Protein AF-A0A8H8SSV2-F1 (afdb_monomer)

Foldseek 3Di:
DVQCVLLLQQADPVLQVVLCPDDQPDLSHQQQLLVLLVLLVVLLLCCVVPVVSVVCNVVSLVSNVVQLVVQVVVVVVVDLACCCRNHLNSLSSSLQSCQLQQVLVVSLVSLLVNLVVLLQQQLLAQQDQDQQRHGQVDPDGHSHHGQPFLLSSLSSLSSNLSSVLSQLVSCLQVVDDGSQDPLPDPPPPPSRHRNRFQHDRSVCRVPVVSVVVLPGGHTPVVLQPPDPPPPDPPPPDNLDHLSRLLSSLSVLLSLLLCLLVPVPPPCPVCLVSSVVSLVVSVVRPDDQQDDPDPPPDPAGDLSVLNSLLSSLLSNLSSLCSNPPPCLLPHPSVPSNVVSLLVLLVSLLRDPDLSSHHVSSLLSLLQSLLSLVSSVDDPVSVVSNVSSVVSSVNNCVSGVSSVDNCSSNVRHD

Radius of gyration: 21.38 Å; Cα contacts (8 Å, |Δi|>4): 562; chains: 1; bounding box: 56×61×58 Å

pLDDT: mean 83.87, std 13.62, range [32.66, 98.19]

Structure (mmCIF, N/CA/C/O backbone):
data_AF-A0A8H8SSV2-F1
#
_entry.id   AF-A0A8H8SSV2-F1
#
loop_
_atom_site.group_PDB
_atom_site.id
_atom_site.type_symbol
_atom_site.label_atom_id
_atom_site.label_alt_id
_atom_site.label_comp_id
_atom_site.label_asym_id
_atom_site.label_entity_id
_atom_site.label_seq_id
_atom_site.pdbx_PDB_ins_code
_atom_site.Cartn_x
_atom_site.Cartn_y
_atom_site.Cartn_z
_atom_site.occupancy
_atom_site.B_iso_or_equiv
_atom_site.auth_seq_id
_atom_site.auth_comp_id
_atom_site.auth_asym_id
_atom_site.auth_atom_id
_atom_site.pdbx_PDB_model_num
ATOM 1 N N . MET A 1 1 ? -4.268 -7.170 -15.558 1.00 57.75 1 MET A N 1
ATOM 2 C CA . MET A 1 1 ? -4.185 -5.701 -15.400 1.00 57.75 1 MET A CA 1
ATOM 3 C C . MET A 1 1 ? -5.266 -5.098 -14.509 1.00 57.75 1 MET A C 1
ATOM 5 O O . MET A 1 1 ? -4.932 -4.189 -13.761 1.00 57.75 1 MET A O 1
ATOM 9 N N . ALA A 1 2 ? -6.504 -5.615 -14.498 1.00 57.31 2 ALA A N 1
ATOM 10 C CA . ALA A 1 2 ? -7.595 -5.094 -13.654 1.00 57.31 2 ALA A CA 1
ATOM 11 C C . ALA A 1 2 ? -7.243 -4.956 -12.154 1.00 57.31 2 ALA A C 1
ATOM 13 O O . ALA A 1 2 ? -7.637 -3.991 -11.512 1.00 57.31 2 ALA A O 1
ATOM 14 N N . ARG A 1 3 ? -6.427 -5.878 -11.623 1.00 68.94 3 ARG A N 1
ATOM 15 C CA . ARG A 1 3 ? -6.018 -5.935 -10.209 1.00 68.94 3 ARG A CA 1
ATOM 16 C C . ARG A 1 3 ? -4.690 -5.217 -9.898 1.00 68.94 3 ARG A C 1
ATOM 18 O O . ARG A 1 3 ? -4.138 -5.386 -8.822 1.00 68.94 3 ARG A O 1
ATOM 25 N N . ARG A 1 4 ? -4.120 -4.428 -10.825 1.00 68.56 4 ARG A N 1
ATOM 26 C CA . ARG A 1 4 ? -2.760 -3.855 -10.656 1.00 68.56 4 ARG A CA 1
ATOM 27 C C . ARG A 1 4 ? -2.627 -2.920 -9.445 1.00 68.56 4 ARG A C 1
ATOM 29 O O . ARG A 1 4 ? -1.630 -2.983 -8.730 1.00 68.56 4 ARG A O 1
ATOM 36 N N . ARG A 1 5 ? -3.661 -2.108 -9.182 1.00 65.44 5 ARG A N 1
ATOM 37 C CA . ARG A 1 5 ? -3.692 -1.151 -8.060 1.00 65.44 5 ARG A CA 1
ATOM 38 C C . ARG A 1 5 ? -3.660 -1.873 -6.711 1.00 65.44 5 ARG A C 1
ATOM 40 O O . ARG A 1 5 ? -2.996 -1.417 -5.789 1.00 65.44 5 ARG A O 1
ATOM 47 N N . GLU A 1 6 ? -4.272 -3.052 -6.646 1.00 68.12 6 GLU A N 1
ATOM 48 C CA . GLU A 1 6 ? -4.268 -3.936 -5.474 1.00 68.12 6 GLU A CA 1
ATOM 49 C C . GLU A 1 6 ? -2.888 -4.486 -5.137 1.00 68.12 6 GLU A C 1
ATOM 51 O O . GLU A 1 6 ? -2.697 -5.038 -4.059 1.00 68.12 6 GLU A O 1
ATOM 56 N N . TYR A 1 7 ? -1.951 -4.403 -6.081 1.00 75.81 7 TYR A N 1
ATOM 57 C CA . TYR A 1 7 ? -0.586 -4.865 -5.909 1.00 75.81 7 TYR A CA 1
ATOM 58 C C . TYR A 1 7 ? 0.424 -3.724 -5.757 1.00 75.81 7 TYR A C 1
ATOM 60 O O . TYR A 1 7 ? 1.625 -3.973 -5.706 1.00 75.81 7 TYR A O 1
ATOM 68 N N . GLY A 1 8 ? -0.051 -2.475 -5.674 1.00 72.50 8 GLY A N 1
ATOM 69 C CA . GLY A 1 8 ? 0.811 -1.294 -5.699 1.00 72.50 8 GLY A CA 1
ATOM 70 C C . GLY A 1 8 ? 1.556 -1.120 -7.028 1.00 72.50 8 GLY A C 1
ATOM 71 O O . GLY A 1 8 ? 2.499 -0.339 -7.098 1.00 72.50 8 GLY A O 1
ATOM 72 N N . LEU A 1 9 ? 1.152 -1.843 -8.084 1.00 83.88 9 LEU A N 1
ATOM 73 C CA . LEU A 1 9 ? 1.782 -1.769 -9.397 1.00 83.88 9 LEU A CA 1
ATOM 74 C C . LEU A 1 9 ? 1.170 -0.617 -10.191 1.00 83.88 9 LEU A C 1
ATOM 76 O O . LEU A 1 9 ? 0.081 -0.738 -10.759 1.00 83.88 9 LEU A O 1
ATOM 80 N N . GLN A 1 10 ? 1.891 0.497 -10.221 1.00 87.00 10 GLN A N 1
ATOM 81 C CA . GLN A 1 10 ? 1.499 1.716 -10.919 1.00 87.00 10 GLN A CA 1
ATOM 82 C C . GLN A 1 10 ? 2.488 1.957 -12.055 1.00 87.00 10 GLN A C 1
ATOM 84 O O . GLN A 1 10 ? 3.500 2.634 -11.900 1.00 87.00 10 GLN A O 1
ATOM 89 N N . VAL A 1 11 ? 2.188 1.309 -13.175 1.00 89.94 11 VAL A N 1
ATOM 90 C CA . VAL A 1 11 ? 2.945 1.362 -14.428 1.00 89.94 11 VAL A CA 1
ATOM 91 C C . VAL A 1 11 ? 1.992 1.624 -15.580 1.00 89.94 11 VAL A C 1
ATOM 93 O O . VAL A 1 11 ? 0.792 1.333 -15.481 1.00 89.94 11 VAL A O 1
ATOM 96 N N . ASP A 1 12 ? 2.521 2.176 -16.662 1.00 90.50 12 ASP A N 1
ATOM 97 C CA . ASP A 1 12 ? 1.754 2.447 -17.861 1.00 90.50 12 ASP A CA 1
ATOM 98 C C . ASP A 1 12 ? 1.328 1.125 -18.507 1.00 90.50 12 ASP A C 1
ATOM 100 O O . ASP A 1 12 ? 2.144 0.285 -18.889 1.00 90.50 12 ASP A O 1
ATOM 104 N N . GLU A 1 13 ? 0.015 0.914 -18.572 1.00 88.38 13 GLU A N 1
ATOM 105 C CA . GLU A 1 13 ? -0.559 -0.364 -18.984 1.00 88.38 13 GLU A CA 1
ATOM 106 C C . GLU A 1 13 ? -0.223 -0.703 -20.437 1.00 88.38 13 GLU A C 1
ATOM 108 O O . GLU A 1 13 ? 0.129 -1.841 -20.739 1.00 88.38 13 GLU A O 1
ATOM 113 N N . GLU A 1 14 ? -0.296 0.282 -21.325 1.00 90.12 14 GLU A N 1
ATOM 114 C CA . GLU A 1 14 ? -0.056 0.097 -22.753 1.00 90.12 14 GLU A CA 1
ATOM 115 C C . GLU A 1 14 ? 1.413 -0.235 -23.026 1.00 90.12 14 GLU A C 1
ATOM 117 O O . GLU A 1 14 ? 1.718 -1.196 -23.741 1.00 90.12 14 GLU A O 1
ATOM 122 N N . ARG A 1 15 ? 2.336 0.492 -22.383 1.00 90.69 15 ARG A N 1
ATOM 123 C CA . ARG A 1 15 ? 3.775 0.206 -22.459 1.00 90.69 15 ARG A CA 1
ATOM 124 C C . ARG A 1 15 ? 4.107 -1.164 -21.898 1.00 90.69 15 ARG A C 1
ATOM 126 O O . ARG A 1 15 ? 4.857 -1.914 -22.523 1.00 90.69 15 ARG A O 1
ATOM 133 N N . LEU A 1 16 ? 3.524 -1.518 -20.753 1.00 91.19 16 LEU A N 1
ATOM 134 C CA . LEU A 1 16 ? 3.748 -2.823 -20.152 1.00 91.19 16 LEU A CA 1
ATOM 135 C C . LEU A 1 16 ? 3.268 -3.933 -21.093 1.00 91.19 16 LEU A C 1
ATOM 137 O O . LEU A 1 16 ? 4.044 -4.830 -21.406 1.00 91.19 16 LEU A O 1
ATOM 141 N N . LEU A 1 17 ? 2.036 -3.866 -21.599 1.00 92.12 17 LEU A N 1
ATOM 142 C CA . LEU A 1 17 ? 1.500 -4.882 -22.511 1.00 92.12 17 LEU A CA 1
ATOM 143 C C . LEU A 1 17 ? 2.328 -4.999 -23.798 1.00 92.12 17 LEU A C 1
ATOM 145 O O . LEU A 1 17 ? 2.625 -6.113 -24.230 1.00 92.12 17 LEU A O 1
ATOM 149 N N . THR A 1 18 ? 2.780 -3.871 -24.347 1.00 93.62 18 THR A N 1
ATOM 150 C CA . THR A 1 18 ? 3.688 -3.848 -25.501 1.00 93.62 18 THR A CA 1
ATOM 151 C C . THR A 1 18 ? 5.000 -4.563 -25.178 1.00 93.62 18 THR A C 1
ATOM 153 O O . THR A 1 18 ? 5.412 -5.456 -25.913 1.00 93.62 18 THR A O 1
ATOM 156 N N . SER A 1 19 ? 5.618 -4.265 -24.029 1.00 91.31 19 SER A N 1
ATOM 157 C CA . SER A 1 19 ? 6.859 -4.923 -23.591 1.00 91.31 19 SER A CA 1
ATOM 158 C C . SER A 1 19 ? 6.699 -6.429 -23.330 1.00 91.31 19 SER A C 1
ATOM 160 O O . SER A 1 19 ? 7.652 -7.196 -23.462 1.00 91.31 19 SER A O 1
ATOM 162 N N . PHE A 1 20 ? 5.493 -6.878 -22.973 1.00 92.62 20 PHE A N 1
ATOM 163 C CA . PHE A 1 20 ? 5.169 -8.291 -22.773 1.00 92.62 20 PHE A CA 1
ATOM 164 C C . PHE A 1 20 ? 5.058 -9.070 -24.086 1.00 92.62 20 PHE A C 1
ATOM 166 O O . PHE A 1 20 ? 5.400 -10.257 -24.106 1.00 92.62 20 PHE A O 1
ATOM 173 N N . ALA A 1 21 ? 4.583 -8.414 -25.148 1.00 93.75 21 ALA A N 1
ATOM 174 C CA . ALA A 1 21 ? 4.418 -8.999 -26.477 1.00 93.75 21 ALA A CA 1
ATOM 175 C C . ALA A 1 21 ? 5.748 -9.168 -27.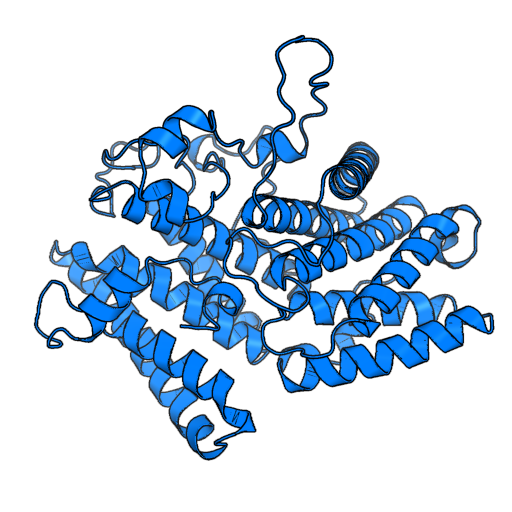232 1.00 93.75 21 ALA A C 1
ATOM 177 O O . ALA A 1 21 ? 5.819 -9.943 -28.185 1.00 93.75 21 ALA A O 1
ATOM 178 N N . LEU A 1 22 ? 6.801 -8.465 -26.805 1.00 93.50 22 LEU A N 1
ATOM 179 C CA . LEU A 1 22 ? 8.130 -8.580 -27.397 1.00 93.50 22 LEU A CA 1
ATOM 180 C C . LEU A 1 22 ? 8.788 -9.937 -27.065 1.00 93.50 22 LEU A C 1
ATOM 182 O O . LEU A 1 22 ? 8.559 -10.485 -25.978 1.00 93.50 22 LEU A O 1
ATOM 186 N N . PRO A 1 23 ? 9.631 -10.477 -27.971 1.00 91.88 23 PRO A N 1
ATOM 187 C CA . PRO A 1 23 ? 10.439 -11.664 -27.696 1.00 91.88 23 PRO A CA 1
ATOM 188 C C . PRO A 1 23 ? 11.336 -11.474 -26.460 1.00 91.88 23 PRO A C 1
ATOM 190 O O . PRO A 1 23 ? 11.806 -10.358 -26.246 1.00 91.88 23 PRO A O 1
ATOM 193 N N . PRO A 1 24 ? 11.629 -12.527 -25.672 1.00 84.94 24 PRO A N 1
ATOM 194 C CA . PRO A 1 24 ? 12.427 -12.407 -24.444 1.00 84.94 24 PRO A CA 1
ATOM 195 C C . PRO A 1 24 ? 13.812 -11.778 -24.635 1.00 84.94 24 PRO A C 1
ATOM 197 O O . PRO A 1 24 ? 14.271 -11.065 -23.751 1.00 84.94 24 PRO A O 1
ATOM 200 N N . ASP A 1 25 ? 14.438 -12.005 -25.791 1.00 85.44 25 ASP A N 1
ATOM 201 C CA . ASP A 1 25 ? 15.781 -11.500 -26.107 1.00 85.44 25 ASP A CA 1
ATOM 202 C C . ASP A 1 25 ? 15.771 -10.049 -26.623 1.00 85.44 25 ASP A C 1
ATOM 204 O O . ASP A 1 25 ? 16.818 -9.467 -26.905 1.00 85.44 25 ASP A O 1
ATOM 208 N N . HIS A 1 26 ? 14.588 -9.450 -26.792 1.00 88.56 26 HIS A N 1
ATOM 209 C CA . HIS A 1 26 ? 14.467 -8.080 -27.267 1.00 88.56 26 HIS A CA 1
ATOM 210 C C . HIS A 1 26 ? 14.795 -7.089 -26.130 1.00 88.56 26 HIS A C 1
ATOM 212 O O . HIS A 1 26 ? 14.214 -7.198 -25.052 1.00 88.56 26 HIS A O 1
ATOM 218 N N . PRO A 1 27 ? 15.623 -6.051 -26.353 1.00 84.25 27 PRO A N 1
ATOM 219 C CA . PRO A 1 27 ? 16.062 -5.130 -25.291 1.00 84.25 27 PRO A CA 1
ATOM 220 C C . PRO A 1 27 ? 14.915 -4.338 -24.639 1.00 84.25 27 PRO A C 1
ATOM 222 O O . PRO A 1 27 ? 14.978 -3.967 -23.474 1.00 84.25 27 PRO A O 1
ATOM 225 N N . GLY A 1 28 ? 13.836 -4.084 -25.382 1.00 86.00 28 GLY A N 1
ATOM 226 C CA . GLY A 1 28 ? 12.612 -3.461 -24.858 1.00 86.00 28 GLY A CA 1
ATOM 227 C C . GLY A 1 28 ? 11.628 -4.423 -24.179 1.00 86.00 28 GLY A C 1
ATOM 228 O O . GLY A 1 28 ? 10.549 -3.990 -23.774 1.00 86.00 28 GLY A O 1
ATOM 229 N N . ALA A 1 29 ? 11.933 -5.723 -24.110 1.00 89.69 29 ALA A N 1
ATOM 230 C CA . ALA A 1 29 ? 11.040 -6.695 -23.496 1.00 89.69 29 ALA A CA 1
ATOM 231 C C . ALA A 1 29 ? 10.980 -6.520 -21.976 1.00 89.69 29 ALA A C 1
ATOM 233 O O . ALA A 1 29 ? 11.924 -6.069 -21.324 1.00 89.69 29 ALA A O 1
ATOM 234 N N . VAL A 1 30 ? 9.849 -6.915 -21.390 1.00 90.81 30 VAL A N 1
ATOM 235 C CA . VAL A 1 30 ? 9.719 -6.957 -19.933 1.00 90.81 30 VAL A CA 1
ATOM 236 C C . VAL A 1 30 ? 10.778 -7.888 -19.337 1.00 90.81 30 VAL A C 1
ATOM 238 O O . VAL A 1 30 ? 10.908 -9.045 -19.745 1.00 90.81 30 VAL A O 1
ATOM 241 N N . HIS A 1 31 ? 11.497 -7.400 -18.326 1.00 93.44 31 HIS A N 1
ATOM 242 C CA . HIS A 1 31 ? 12.520 -8.191 -17.651 1.00 93.44 31 HIS A CA 1
ATOM 243 C C . HIS A 1 31 ? 11.922 -9.494 -17.069 1.00 93.44 31 HIS A C 1
ATOM 245 O O . HIS A 1 31 ? 10.844 -9.441 -16.454 1.00 93.44 31 HIS A O 1
ATOM 251 N N . PRO A 1 32 ? 12.598 -10.657 -17.186 1.00 94.38 32 PRO A N 1
ATOM 252 C CA . PRO A 1 32 ? 12.074 -11.942 -16.715 1.00 94.38 32 PRO A CA 1
ATOM 253 C C . PRO A 1 32 ? 11.620 -11.943 -15.250 1.00 94.38 32 PRO A C 1
ATOM 255 O O . PRO A 1 32 ? 10.594 -12.541 -14.925 1.00 94.38 32 PRO A O 1
ATOM 258 N N . ALA A 1 33 ? 12.331 -11.237 -14.365 1.00 96.38 33 ALA A N 1
ATOM 259 C CA . ALA A 1 33 ? 11.946 -11.116 -12.956 1.00 96.38 33 ALA A CA 1
ATOM 260 C C . ALA A 1 33 ? 10.557 -10.469 -12.784 1.00 96.38 33 ALA A C 1
ATOM 262 O O . ALA A 1 33 ? 9.702 -11.013 -12.086 1.00 96.38 33 ALA A O 1
ATOM 263 N N . LEU A 1 34 ? 10.295 -9.352 -13.474 1.00 95.81 34 LEU A N 1
ATOM 264 C CA . LEU A 1 34 ? 9.007 -8.655 -13.410 1.00 95.81 34 LEU A CA 1
ATOM 265 C C . LEU A 1 34 ? 7.885 -9.492 -14.030 1.00 95.81 34 LEU A C 1
ATOM 267 O O . LEU A 1 34 ? 6.792 -9.581 -13.470 1.00 95.81 34 LEU A O 1
ATOM 271 N N . ARG A 1 35 ? 8.169 -10.161 -15.153 1.00 95.12 35 ARG A N 1
ATOM 272 C CA . ARG A 1 35 ? 7.231 -11.083 -15.806 1.00 95.12 35 ARG A CA 1
ATOM 273 C C . ARG A 1 35 ? 6.786 -12.192 -14.848 1.00 95.12 35 ARG A C 1
ATOM 275 O O . ARG A 1 35 ? 5.587 -12.389 -14.653 1.00 95.12 35 ARG A O 1
ATOM 282 N N . ASN A 1 36 ? 7.740 -12.873 -14.212 1.00 96.75 36 ASN A N 1
ATOM 283 C CA . ASN A 1 36 ? 7.450 -13.933 -13.245 1.00 96.75 36 ASN A CA 1
ATOM 284 C C . ASN A 1 36 ? 6.725 -13.401 -12.000 1.00 96.75 36 ASN A C 1
ATOM 286 O O . ASN A 1 36 ? 5.839 -14.079 -11.488 1.00 96.75 36 ASN A O 1
ATOM 290 N N . ALA A 1 37 ? 7.028 -12.182 -11.545 1.00 96.56 37 ALA A N 1
ATOM 291 C CA . ALA A 1 37 ? 6.326 -11.557 -10.424 1.00 96.56 37 ALA A CA 1
ATOM 292 C C . ALA A 1 37 ? 4.851 -11.255 -10.740 1.00 96.56 37 ALA A C 1
ATOM 294 O O . ALA A 1 37 ? 3.969 -11.504 -9.915 1.00 96.56 37 ALA A O 1
ATOM 295 N N . ILE A 1 38 ? 4.559 -10.796 -11.960 1.00 94.25 38 ILE A N 1
ATOM 296 C CA . ILE A 1 38 ? 3.184 -10.607 -12.438 1.00 94.25 38 ILE A CA 1
ATOM 297 C C . ILE A 1 38 ? 2.457 -11.955 -12.536 1.00 94.25 38 ILE A C 1
ATOM 299 O O . ILE A 1 38 ? 1.303 -12.057 -12.110 1.00 94.25 38 ILE A O 1
ATOM 303 N N . TYR A 1 39 ? 3.116 -13.005 -13.040 1.00 93.56 39 TYR A N 1
ATOM 304 C CA . TYR A 1 39 ? 2.537 -14.353 -13.080 1.00 93.56 39 TYR A CA 1
ATOM 305 C C . TYR A 1 39 ? 2.273 -14.924 -11.687 1.00 93.56 39 TYR A C 1
ATOM 307 O O . TYR A 1 39 ? 1.195 -15.470 -11.469 1.00 93.56 39 TYR A O 1
ATOM 315 N N . LEU A 1 40 ? 3.185 -14.737 -10.731 1.00 95.12 40 LEU A N 1
ATOM 316 C CA . LEU A 1 40 ? 3.018 -15.168 -9.342 1.00 95.12 40 LEU A CA 1
ATOM 317 C C . LEU A 1 40 ? 1.756 -14.569 -8.707 1.00 95.12 40 LEU A C 1
ATOM 319 O O . LEU A 1 40 ? 0.900 -15.296 -8.205 1.00 95.12 40 LEU A O 1
ATOM 323 N N . LEU A 1 41 ? 1.603 -13.245 -8.778 1.00 91.75 41 LEU A N 1
ATOM 324 C CA . LEU A 1 41 ? 0.435 -12.558 -8.218 1.00 91.75 41 LEU A CA 1
ATOM 325 C C . LEU A 1 41 ? -0.861 -12.905 -8.959 1.00 91.75 41 LEU A C 1
ATOM 327 O O . LEU A 1 41 ? -1.929 -12.968 -8.345 1.00 91.75 41 LEU A O 1
ATOM 331 N N . SER A 1 42 ? -0.770 -13.177 -10.263 1.00 89.00 42 SER A N 1
ATOM 332 C CA . SER A 1 42 ? -1.905 -13.649 -11.060 1.00 89.00 42 SER A CA 1
ATOM 333 C C . SER A 1 42 ? -2.334 -15.060 -10.649 1.00 89.00 42 SER A C 1
ATOM 335 O O . SER A 1 42 ? -3.524 -15.288 -10.448 1.00 89.00 42 SER A O 1
ATOM 337 N N . CYS A 1 43 ? -1.388 -15.985 -10.442 1.00 90.38 43 CYS A N 1
ATOM 338 C CA . CYS A 1 43 ? -1.671 -17.327 -9.919 1.00 90.38 43 CYS A CA 1
ATOM 339 C C . CYS A 1 43 ? -2.370 -17.232 -8.564 1.00 90.38 43 CYS A C 1
ATOM 341 O O . CYS A 1 43 ? -3.434 -17.819 -8.373 1.00 90.38 43 CYS A O 1
ATOM 343 N N . ARG A 1 44 ? -1.834 -16.395 -7.667 1.00 87.56 44 ARG A N 1
ATOM 344 C CA . ARG A 1 44 ? -2.415 -16.184 -6.342 1.00 87.56 44 ARG A CA 1
ATOM 345 C C . ARG A 1 44 ? -3.829 -15.605 -6.410 1.00 87.56 44 ARG A C 1
ATOM 347 O O . ARG A 1 44 ? -4.719 -16.068 -5.701 1.00 87.56 44 ARG A O 1
ATOM 354 N N . SER A 1 45 ? -4.045 -14.614 -7.275 1.00 82.94 45 SER A N 1
ATOM 355 C CA . SER A 1 45 ? -5.356 -13.992 -7.510 1.00 82.94 45 SER A CA 1
ATOM 356 C C . SER A 1 45 ? -6.411 -14.982 -7.992 1.00 82.94 45 SER A C 1
ATOM 358 O O . SER A 1 45 ? -7.581 -14.845 -7.638 1.00 82.94 45 SER A O 1
ATOM 360 N N . LEU A 1 46 ? -6.002 -15.923 -8.843 1.00 86.44 46 LEU A N 1
ATOM 361 C CA . LEU A 1 46 ? -6.877 -16.879 -9.517 1.00 86.44 46 LEU A CA 1
ATOM 362 C C . LEU A 1 46 ? -7.037 -18.186 -8.740 1.00 86.44 46 LEU A C 1
ATOM 364 O O . LEU A 1 46 ? -7.821 -19.032 -9.154 1.00 86.44 46 LEU A O 1
ATOM 368 N N . ASN A 1 47 ? -6.347 -18.353 -7.612 1.00 82.88 47 ASN A N 1
ATOM 369 C CA . ASN A 1 47 ? -6.323 -19.600 -6.851 1.00 82.88 47 ASN A CA 1
ATOM 370 C C . ASN A 1 47 ? -7.728 -20.074 -6.414 1.00 82.88 47 ASN A C 1
ATOM 372 O O . ASN A 1 47 ? -8.006 -21.267 -6.404 1.00 82.88 47 ASN A O 1
ATOM 376 N N . SER A 1 48 ? -8.654 -19.150 -6.124 1.00 78.62 48 SER A N 1
ATOM 377 C CA . SER A 1 48 ? -10.046 -19.500 -5.794 1.00 78.62 48 SER A CA 1
ATOM 378 C C . SER A 1 48 ? -10.830 -20.089 -6.972 1.00 78.62 48 SER A C 1
ATOM 380 O O . SER A 1 48 ? -11.764 -20.856 -6.758 1.00 78.62 48 SER A O 1
ATOM 382 N N . GLN A 1 49 ? -10.464 -19.732 -8.203 1.00 86.00 49 GLN A N 1
ATOM 383 C CA . GLN A 1 49 ? -11.097 -20.214 -9.433 1.00 86.00 49 GLN A CA 1
ATOM 384 C C . GLN A 1 49 ? -10.362 -21.435 -9.995 1.00 86.00 49 GLN A C 1
ATOM 386 O O . GLN A 1 49 ? -10.987 -22.339 -10.542 1.00 86.00 49 GLN A O 1
ATOM 391 N N . ILE A 1 50 ? -9.032 -21.461 -9.865 1.00 90.25 50 ILE A N 1
ATOM 392 C CA . ILE A 1 50 ? -8.148 -22.479 -10.435 1.00 90.25 50 ILE A CA 1
ATOM 393 C C . ILE A 1 50 ? -7.105 -22.896 -9.378 1.00 90.25 50 ILE A C 1
ATOM 395 O O . ILE A 1 50 ? -5.957 -22.439 -9.424 1.00 90.25 50 ILE A O 1
ATOM 399 N N . PRO A 1 51 ? -7.459 -23.800 -8.442 1.00 87.56 51 PRO A N 1
ATOM 400 C CA . PRO A 1 51 ? -6.571 -24.198 -7.343 1.00 87.56 51 PRO A CA 1
ATOM 401 C C . PRO A 1 51 ? -5.250 -24.834 -7.796 1.00 87.56 51 PRO A C 1
ATOM 403 O O . PRO A 1 51 ? -4.226 -24.729 -7.125 1.00 87.56 51 PRO A O 1
ATOM 406 N N . ALA A 1 52 ? -5.246 -25.460 -8.977 1.00 91.69 52 ALA A N 1
ATOM 407 C CA . ALA A 1 52 ? -4.053 -26.061 -9.565 1.00 91.69 52 ALA A CA 1
ATOM 408 C C . ALA A 1 52 ? -2.936 -25.043 -9.860 1.00 91.69 52 ALA A C 1
ATOM 410 O O . ALA A 1 52 ? -1.794 -25.455 -10.044 1.00 91.69 52 ALA A O 1
ATOM 411 N N . LEU A 1 53 ? -3.221 -23.734 -9.902 1.00 90.62 53 LEU A N 1
ATOM 412 C CA . LEU A 1 53 ? -2.190 -22.715 -10.114 1.00 90.62 53 LEU A CA 1
ATOM 413 C C . LEU A 1 53 ? -1.281 -22.516 -8.895 1.00 90.62 53 LEU A C 1
ATOM 415 O O . LEU A 1 53 ? -0.130 -22.115 -9.065 1.00 90.62 53 LEU A O 1
ATOM 419 N N . ALA A 1 54 ? -1.753 -22.848 -7.688 1.00 88.50 54 ALA A N 1
ATOM 420 C CA . ALA A 1 54 ? -0.985 -22.677 -6.455 1.00 88.50 54 ALA A CA 1
ATOM 421 C C . ALA A 1 54 ? 0.346 -23.450 -6.467 1.00 88.50 54 ALA A C 1
ATOM 423 O O . ALA A 1 54 ? 1.334 -22.997 -5.893 1.00 88.50 54 ALA A O 1
ATOM 424 N N . GLN A 1 55 ? 0.407 -24.589 -7.170 1.00 92.94 55 GLN A N 1
ATOM 425 C CA . GLN A 1 55 ? 1.619 -25.414 -7.253 1.00 92.94 55 GLN A CA 1
ATOM 426 C C . GLN A 1 55 ? 2.792 -24.709 -7.960 1.00 92.94 55 GLN A C 1
ATOM 428 O O . GLN A 1 55 ? 3.944 -25.083 -7.755 1.00 92.94 55 GLN A O 1
ATOM 433 N N . TYR A 1 56 ? 2.516 -23.690 -8.783 1.00 93.88 56 TYR A N 1
ATOM 434 C CA . TYR A 1 56 ? 3.547 -22.946 -9.510 1.00 93.88 56 TYR A CA 1
ATOM 435 C C . TYR A 1 56 ? 4.112 -21.768 -8.710 1.00 93.88 56 TYR A C 1
ATOM 437 O O . TYR A 1 56 ? 5.169 -21.249 -9.073 1.00 93.88 56 TYR A O 1
ATOM 445 N N . GLU A 1 57 ? 3.448 -21.347 -7.625 1.00 94.31 57 GLU A N 1
ATOM 446 C CA . GLU A 1 57 ? 3.870 -20.193 -6.824 1.00 94.31 57 GLU A CA 1
ATOM 447 C C . GLU A 1 57 ? 5.330 -20.317 -6.331 1.00 94.31 57 GLU A C 1
ATOM 449 O O . GLU A 1 57 ? 6.090 -19.366 -6.537 1.00 94.31 57 GLU A O 1
ATOM 454 N N . PRO A 1 58 ? 5.798 -21.464 -5.783 1.00 95.19 58 PRO A N 1
ATOM 455 C CA . PRO A 1 58 ? 7.196 -21.616 -5.366 1.00 95.19 58 PRO A CA 1
ATOM 456 C C . PRO A 1 58 ? 8.188 -21.452 -6.525 1.00 95.19 58 PRO A C 1
ATOM 458 O O . PRO A 1 58 ? 9.168 -20.723 -6.400 1.00 95.19 58 PRO A O 1
ATOM 461 N N . SER A 1 59 ? 7.889 -22.044 -7.689 1.00 96.75 59 SER A N 1
ATOM 462 C CA . SER A 1 59 ? 8.754 -21.940 -8.871 1.00 96.75 59 SER A CA 1
ATOM 463 C C . SER A 1 59 ? 8.883 -20.497 -9.358 1.00 96.75 59 SER A C 1
ATOM 465 O O . SER A 1 59 ? 9.972 -20.066 -9.740 1.00 96.75 59 SER A O 1
ATOM 467 N N . PHE A 1 60 ? 7.793 -19.724 -9.336 1.00 97.56 60 PHE A N 1
ATOM 468 C CA . PHE A 1 60 ? 7.865 -18.310 -9.692 1.00 97.56 60 PHE A CA 1
ATOM 469 C C . PHE A 1 60 ? 8.656 -17.497 -8.668 1.00 97.56 60 PHE A C 1
ATOM 471 O O . PHE A 1 60 ? 9.432 -16.642 -9.083 1.00 97.56 60 PHE A O 1
ATOM 478 N N . VAL A 1 61 ? 8.526 -17.774 -7.366 1.00 97.69 61 VAL A N 1
ATOM 479 C CA . VAL A 1 61 ? 9.347 -17.119 -6.329 1.00 97.69 61 VAL A CA 1
ATOM 480 C C . VAL A 1 61 ? 10.839 -17.310 -6.607 1.00 97.69 61 VAL A C 1
ATOM 482 O O . VAL A 1 61 ? 11.586 -16.329 -6.591 1.00 97.69 61 VAL A O 1
ATOM 485 N N . ASP A 1 62 ? 11.266 -18.532 -6.924 1.00 97.75 62 ASP A N 1
ATOM 486 C CA . ASP A 1 62 ? 12.673 -18.826 -7.213 1.00 97.75 62 ASP A CA 1
ATOM 487 C C . ASP A 1 62 ? 13.150 -18.125 -8.491 1.00 97.75 62 ASP A C 1
ATOM 489 O O . ASP A 1 62 ? 14.202 -17.486 -8.495 1.00 97.75 62 ASP A O 1
ATOM 493 N N . LYS A 1 63 ? 12.335 -18.135 -9.554 1.00 98.00 63 LYS A N 1
ATOM 494 C CA . LYS A 1 63 ? 12.640 -17.423 -10.808 1.00 98.00 63 LYS A CA 1
ATOM 495 C C . LYS A 1 63 ? 12.747 -15.909 -10.627 1.00 98.00 63 LYS A C 1
ATOM 497 O O . LYS A 1 63 ? 13.562 -15.275 -11.291 1.00 98.00 63 LYS A O 1
ATOM 502 N N . ILE A 1 64 ? 11.927 -15.315 -9.758 1.00 98.19 64 ILE A N 1
ATOM 503 C CA . ILE A 1 64 ? 12.001 -13.880 -9.458 1.00 98.19 64 ILE A CA 1
ATOM 504 C C . ILE A 1 64 ? 13.305 -13.572 -8.726 1.00 98.19 64 ILE A C 1
ATOM 506 O O . ILE A 1 64 ? 14.001 -12.640 -9.113 1.00 98.19 64 ILE A O 1
ATOM 510 N N . ARG A 1 65 ? 13.657 -14.365 -7.705 1.00 97.50 65 ARG A N 1
ATOM 511 C CA . ARG A 1 65 ? 14.908 -14.198 -6.947 1.00 97.50 65 ARG A CA 1
ATOM 512 C C . ARG A 1 65 ? 16.135 -14.324 -7.847 1.00 97.50 65 ARG A C 1
ATOM 514 O O . ARG A 1 65 ? 17.006 -13.461 -7.782 1.00 97.50 65 ARG A O 1
ATOM 521 N N . GLN A 1 66 ? 16.158 -15.335 -8.716 1.00 97.62 66 GLN A N 1
ATOM 522 C CA . GLN A 1 66 ? 17.228 -15.501 -9.698 1.00 97.62 66 GLN A CA 1
ATOM 523 C C . GLN A 1 66 ? 17.296 -14.304 -10.648 1.00 97.62 66 GLN A C 1
ATOM 525 O O . GLN A 1 66 ? 18.344 -13.688 -10.775 1.00 97.62 66 GLN A O 1
ATOM 530 N N . GLY A 1 67 ? 16.166 -13.897 -11.234 1.00 96.25 67 GLY A N 1
ATOM 531 C CA . GLY A 1 67 ? 16.146 -12.758 -12.150 1.00 96.25 67 GLY A CA 1
ATOM 532 C C . GLY A 1 67 ? 16.563 -11.435 -11.493 1.00 96.25 67 GLY A C 1
ATOM 533 O O . GLY A 1 67 ? 17.187 -10.604 -12.145 1.00 96.25 67 GLY A O 1
ATOM 534 N N . ILE A 1 68 ? 16.258 -11.222 -10.209 1.00 96.88 68 ILE A N 1
ATOM 535 C CA . ILE A 1 68 ? 16.760 -10.058 -9.461 1.00 96.88 68 ILE A CA 1
ATOM 536 C C . ILE A 1 68 ? 18.290 -10.121 -9.341 1.00 96.88 68 ILE A C 1
ATOM 538 O O . ILE A 1 68 ? 18.955 -9.111 -9.570 1.00 96.88 68 ILE A O 1
ATOM 542 N N . ALA A 1 69 ? 18.847 -11.288 -9.004 1.00 95.88 69 ALA A N 1
ATOM 543 C CA . ALA A 1 69 ? 20.294 -11.479 -8.920 1.00 95.88 69 ALA A CA 1
ATOM 544 C C . ALA A 1 69 ? 20.975 -11.245 -10.280 1.00 95.88 69 ALA A C 1
ATOM 546 O O . ALA A 1 69 ? 21.953 -10.502 -10.345 1.00 95.88 69 ALA A O 1
ATOM 547 N N . ASP A 1 70 ? 20.404 -11.779 -11.363 1.00 94.25 70 ASP A N 1
ATOM 548 C CA . ASP A 1 70 ? 20.918 -11.611 -12.727 1.00 94.25 70 ASP A CA 1
ATOM 549 C C . ASP A 1 70 ? 20.951 -10.129 -13.145 1.00 94.25 70 ASP A C 1
ATOM 551 O O . ASP A 1 70 ? 21.935 -9.660 -13.724 1.00 94.25 70 ASP A O 1
ATOM 555 N N . ALA A 1 71 ? 19.902 -9.365 -12.812 1.00 93.06 71 ALA A N 1
ATOM 556 C CA . ALA A 1 71 ? 19.825 -7.931 -13.102 1.00 93.06 71 ALA A CA 1
ATOM 557 C C . ALA A 1 71 ? 20.874 -7.116 -12.324 1.00 93.06 71 ALA A C 1
ATOM 559 O O . ALA A 1 71 ? 21.470 -6.183 -12.868 1.00 93.06 71 ALA A O 1
ATOM 560 N N . LEU A 1 72 ? 21.133 -7.475 -11.062 1.00 93.38 72 LEU A N 1
ATOM 561 C CA . LEU A 1 72 ? 22.198 -6.861 -10.263 1.00 93.38 72 LEU A CA 1
ATOM 562 C C . LEU A 1 72 ? 23.588 -7.216 -10.810 1.00 93.38 72 LEU A C 1
ATOM 564 O O . LEU A 1 72 ? 24.469 -6.363 -10.860 1.00 93.38 72 LEU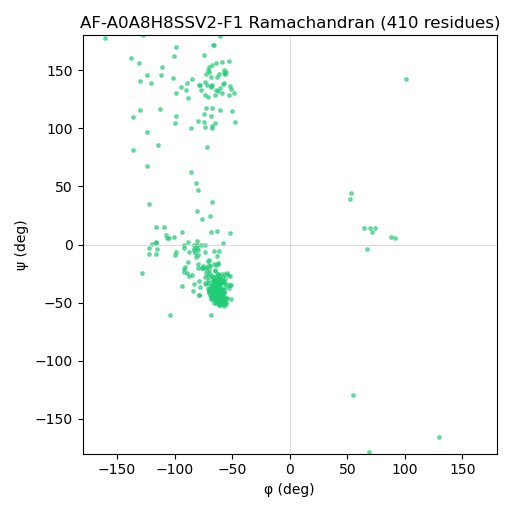 A O 1
ATOM 568 N N . GLU A 1 73 ? 23.796 -8.449 -11.273 1.00 92.88 73 GLU A N 1
ATOM 569 C CA . GLU A 1 73 ? 25.070 -8.863 -11.867 1.00 92.88 73 GLU A CA 1
ATOM 570 C C . GLU A 1 73 ? 25.344 -8.158 -13.204 1.00 92.88 73 GLU A C 1
ATOM 572 O O . GLU A 1 73 ? 26.478 -7.756 -13.475 1.00 92.88 73 GLU A O 1
ATOM 577 N N . ALA A 1 74 ? 24.311 -7.936 -14.023 1.00 88.94 74 ALA A N 1
ATOM 578 C CA . ALA A 1 74 ? 24.423 -7.172 -15.266 1.00 88.94 74 ALA A CA 1
ATOM 579 C C . ALA A 1 74 ? 24.934 -5.736 -15.036 1.00 88.94 74 ALA A C 1
ATOM 581 O O . ALA A 1 74 ? 25.710 -5.223 -15.843 1.00 88.94 74 ALA A O 1
ATOM 582 N N . THR A 1 75 ? 24.617 -5.144 -13.881 1.00 86.56 75 THR A N 1
ATOM 583 C CA . THR A 1 75 ? 25.105 -3.812 -13.476 1.00 86.56 75 THR A CA 1
ATOM 584 C C . THR A 1 75 ? 26.627 -3.797 -13.315 1.00 86.56 75 THR A C 1
ATOM 586 O O . THR A 1 75 ? 27.289 -2.851 -13.736 1.00 86.56 75 THR A O 1
ATOM 589 N N . HIS A 1 76 ? 27.228 -4.872 -12.784 1.00 84.94 76 HIS A N 1
ATOM 590 C CA . HIS A 1 76 ? 28.692 -4.995 -12.706 1.00 84.94 76 HIS A CA 1
ATOM 591 C C . HIS A 1 76 ? 29.354 -5.066 -14.089 1.00 84.94 76 HIS A C 1
ATOM 593 O O . HIS A 1 76 ? 30.527 -4.725 -14.230 1.00 84.94 76 HIS A O 1
ATOM 599 N N . ARG A 1 77 ? 28.601 -5.483 -15.115 1.00 86.06 77 ARG A N 1
ATOM 600 C CA . ARG A 1 77 ? 29.024 -5.491 -16.523 1.00 86.06 77 ARG A CA 1
ATOM 601 C C . ARG A 1 77 ? 28.723 -4.174 -17.252 1.00 86.06 77 ARG A C 1
ATOM 603 O O . ARG A 1 77 ? 29.012 -4.069 -18.439 1.00 86.06 77 ARG A O 1
ATOM 610 N N . GLY A 1 78 ? 28.174 -3.178 -16.553 1.00 84.50 78 GLY A N 1
ATOM 611 C CA . GLY A 1 78 ? 27.840 -1.861 -17.095 1.00 84.50 78 GLY A CA 1
ATOM 612 C C . GLY A 1 78 ? 26.447 -1.752 -17.724 1.00 84.50 78 GLY A C 1
ATOM 613 O O . GLY A 1 78 ? 26.147 -0.709 -18.303 1.00 84.50 78 GLY A O 1
ATOM 614 N N . ASP A 1 79 ? 25.598 -2.781 -17.620 1.00 87.06 79 ASP A N 1
ATOM 615 C CA . ASP A 1 79 ? 24.208 -2.718 -18.081 1.00 87.06 79 ASP A CA 1
ATOM 616 C C . ASP A 1 79 ? 23.248 -2.454 -16.916 1.00 87.06 79 ASP A C 1
ATOM 618 O O . ASP A 1 79 ? 22.920 -3.337 -16.121 1.00 87.06 79 ASP A O 1
ATOM 622 N N . ASN A 1 80 ? 22.768 -1.214 -16.852 1.00 87.06 80 ASN A N 1
ATOM 623 C CA . ASN A 1 80 ? 21.852 -0.740 -15.816 1.00 87.06 80 ASN A CA 1
ATOM 624 C C . ASN A 1 80 ? 20.410 -0.600 -16.335 1.00 87.06 80 ASN A C 1
ATOM 626 O O . ASN A 1 80 ? 19.535 -0.096 -15.624 1.00 87.06 80 ASN A O 1
ATOM 630 N N . THR A 1 81 ? 20.147 -1.020 -17.576 1.00 85.81 81 THR A N 1
ATOM 631 C CA . THR A 1 81 ? 18.889 -0.762 -18.299 1.00 85.81 81 THR A CA 1
ATOM 632 C C . THR A 1 81 ? 17.690 -1.378 -17.585 1.00 85.81 81 THR A C 1
ATOM 634 O O . THR A 1 81 ? 16.621 -0.773 -17.486 1.00 85.81 81 THR A O 1
ATOM 637 N N . HIS A 1 82 ? 17.883 -2.571 -17.024 1.00 88.12 82 HIS A N 1
ATOM 638 C CA . HIS A 1 82 ? 16.816 -3.361 -16.423 1.00 88.12 82 HIS A CA 1
ATOM 639 C C . HIS A 1 82 ? 16.756 -3.276 -14.896 1.00 88.12 82 HIS A C 1
ATOM 641 O O . HIS A 1 82 ? 15.938 -3.963 -14.292 1.00 88.12 82 HIS A O 1
ATOM 647 N N . LEU A 1 83 ? 17.548 -2.419 -14.243 1.00 93.12 83 LEU A N 1
ATOM 648 C CA . LEU A 1 83 ? 17.524 -2.300 -12.780 1.00 93.12 83 LEU A CA 1
ATOM 649 C C . LEU A 1 83 ? 16.145 -1.897 -12.245 1.00 93.12 83 LEU A C 1
ATOM 651 O O . LEU A 1 83 ? 15.656 -2.456 -11.262 1.00 93.12 83 LEU A O 1
ATOM 655 N N . PHE A 1 84 ? 15.476 -0.956 -12.912 1.00 93.94 84 PHE A N 1
ATOM 656 C CA . PHE A 1 84 ? 14.167 -0.489 -12.461 1.00 93.94 84 PHE A CA 1
ATOM 657 C C . PHE A 1 84 ? 13.098 -1.590 -12.545 1.00 93.94 84 PHE A C 1
ATOM 659 O O . PHE A 1 84 ? 12.404 -1.871 -11.568 1.00 93.94 84 PHE A O 1
ATOM 666 N N . THR A 1 85 ? 12.980 -2.262 -13.689 1.00 93.69 85 THR A N 1
ATOM 667 C CA . THR A 1 85 ? 11.961 -3.302 -13.888 1.00 93.69 85 THR A CA 1
ATOM 668 C C . THR A 1 85 ? 12.354 -4.626 -13.230 1.00 93.69 85 THR A C 1
ATOM 670 O O . THR A 1 85 ? 11.530 -5.256 -12.569 1.00 93.69 85 THR A O 1
ATOM 673 N N . GLY A 1 86 ? 13.612 -5.037 -13.371 1.00 93.56 86 GLY A N 1
ATOM 674 C CA . GLY A 1 86 ? 14.144 -6.319 -12.924 1.00 93.56 86 GLY A CA 1
ATOM 675 C C . GLY A 1 86 ? 14.447 -6.413 -11.434 1.00 93.56 86 GLY A C 1
ATOM 676 O O . GLY A 1 86 ? 14.259 -7.487 -10.870 1.00 93.56 86 GLY A O 1
ATOM 677 N N . VAL A 1 87 ? 14.840 -5.312 -10.786 1.00 95.88 87 VAL A N 1
ATOM 678 C CA . VAL A 1 87 ? 15.131 -5.293 -9.342 1.00 95.88 87 VAL A CA 1
ATOM 679 C C . VAL A 1 87 ? 13.995 -4.630 -8.577 1.00 95.88 87 VAL A C 1
ATOM 681 O O . VAL A 1 87 ? 13.362 -5.283 -7.749 1.00 95.88 87 VAL A O 1
ATOM 684 N N . ILE A 1 88 ? 13.696 -3.359 -8.858 1.00 96.44 88 ILE A N 1
ATOM 685 C CA . ILE A 1 88 ? 12.772 -2.563 -8.033 1.00 96.44 88 ILE A CA 1
ATOM 686 C C . ILE A 1 88 ? 11.332 -3.072 -8.160 1.00 96.44 88 ILE A C 1
ATOM 688 O O . ILE A 1 88 ? 10.756 -3.529 -7.171 1.00 96.44 88 ILE A O 1
ATOM 692 N N . LEU A 1 89 ? 10.752 -3.051 -9.366 1.00 95.81 89 LEU A N 1
ATOM 693 C CA . LEU A 1 89 ? 9.352 -3.450 -9.555 1.00 95.81 89 LEU A CA 1
ATOM 694 C C . LEU A 1 89 ? 9.122 -4.929 -9.220 1.00 95.81 89 LEU A C 1
ATOM 696 O O . LEU A 1 89 ? 8.165 -5.257 -8.519 1.00 95.81 89 LEU A O 1
ATOM 700 N N . ALA A 1 90 ? 10.013 -5.821 -9.665 1.00 96.94 90 ALA A N 1
ATOM 701 C CA . ALA A 1 90 ? 9.917 -7.247 -9.356 1.00 96.94 90 ALA A CA 1
ATOM 702 C C . ALA A 1 90 ? 9.940 -7.512 -7.840 1.00 96.94 90 ALA A C 1
ATOM 704 O O . ALA A 1 90 ? 9.148 -8.311 -7.335 1.00 96.94 90 ALA A O 1
ATOM 705 N N . SER A 1 91 ? 10.797 -6.804 -7.100 1.00 97.06 91 SER A N 1
ATOM 706 C CA . SER A 1 91 ? 10.899 -6.983 -5.654 1.00 97.06 91 SER A CA 1
ATOM 707 C C . SER A 1 91 ? 9.721 -6.407 -4.875 1.00 97.06 91 SER A C 1
ATOM 709 O O . SER A 1 91 ? 9.338 -7.005 -3.872 1.00 97.06 91 SER A O 1
ATOM 711 N N . ILE A 1 92 ? 9.122 -5.295 -5.322 1.00 96.19 92 ILE A N 1
ATOM 712 C CA . ILE A 1 92 ? 7.881 -4.754 -4.733 1.00 96.19 92 ILE A CA 1
ATOM 713 C C . ILE A 1 92 ? 6.780 -5.819 -4.794 1.00 96.19 92 ILE A C 1
ATOM 715 O O . ILE A 1 92 ? 6.142 -6.129 -3.785 1.00 96.19 92 ILE A O 1
ATOM 719 N N . LEU A 1 93 ? 6.596 -6.431 -5.966 1.00 96.00 93 LEU A N 1
ATOM 720 C CA . LEU A 1 93 ? 5.592 -7.475 -6.173 1.00 96.00 93 LEU A CA 1
ATOM 721 C C . LEU A 1 93 ? 5.900 -8.747 -5.372 1.00 96.00 93 LEU A C 1
ATOM 723 O O . LEU A 1 93 ? 4.985 -9.338 -4.795 1.00 96.00 93 LEU A O 1
ATOM 727 N N . LEU A 1 94 ? 7.175 -9.143 -5.282 1.00 97.06 94 LEU A N 1
ATOM 728 C CA . LEU A 1 94 ? 7.593 -10.278 -4.460 1.00 97.06 94 LEU A CA 1
ATOM 729 C C . LEU A 1 94 ? 7.344 -10.023 -2.968 1.00 97.06 94 LEU A C 1
ATOM 731 O O . LEU A 1 94 ? 6.756 -10.871 -2.302 1.00 97.06 94 LEU A O 1
ATOM 735 N N . ALA A 1 95 ? 7.741 -8.860 -2.443 1.00 95.56 95 ALA A N 1
ATOM 736 C CA . ALA A 1 95 ? 7.502 -8.484 -1.050 1.00 95.56 95 ALA A CA 1
ATOM 737 C C . ALA A 1 95 ? 6.003 -8.489 -0.728 1.00 95.56 95 ALA A C 1
ATOM 739 O O . ALA A 1 95 ? 5.586 -9.014 0.305 1.00 95.56 95 ALA A O 1
ATOM 740 N N . ARG A 1 96 ? 5.177 -7.989 -1.654 1.00 93.31 96 ARG A N 1
ATOM 741 C CA . ARG A 1 96 ? 3.724 -8.004 -1.505 1.00 93.31 96 ARG A CA 1
ATOM 742 C C . ARG A 1 96 ? 3.143 -9.413 -1.508 1.00 93.31 96 ARG A C 1
ATOM 744 O O . ARG A 1 96 ? 2.295 -9.713 -0.674 1.00 93.31 96 ARG A O 1
ATOM 751 N N . TYR A 1 97 ? 3.613 -10.295 -2.388 1.00 93.50 97 TYR A N 1
ATOM 752 C CA . TYR A 1 97 ? 3.234 -11.708 -2.349 1.00 93.50 97 TYR A CA 1
ATOM 753 C C . TYR A 1 97 ? 3.608 -12.356 -1.007 1.00 93.50 97 TYR A C 1
ATOM 755 O O . TYR A 1 97 ? 2.762 -12.981 -0.370 1.00 93.50 97 TYR A O 1
ATOM 763 N N . LEU A 1 98 ? 4.851 -12.171 -0.547 1.00 94.38 98 LEU A N 1
ATOM 764 C CA . LEU A 1 98 ? 5.328 -12.715 0.728 1.00 94.38 98 LEU A CA 1
ATOM 765 C C . LEU A 1 98 ? 4.459 -12.233 1.895 1.00 94.38 98 LEU A C 1
ATOM 767 O O . LEU A 1 98 ? 4.086 -13.036 2.750 1.00 94.38 98 LEU A O 1
ATOM 771 N N . LEU A 1 99 ? 4.073 -10.954 1.886 1.00 90.75 99 LEU A N 1
ATOM 772 C CA . LEU A 1 99 ? 3.160 -10.383 2.868 1.00 90.75 99 LEU A CA 1
ATOM 773 C C . LEU A 1 99 ? 1.775 -11.043 2.819 1.00 90.75 99 LEU A C 1
ATOM 775 O O . LEU A 1 99 ? 1.282 -11.493 3.846 1.00 90.75 99 LEU A O 1
ATOM 779 N N . ILE A 1 100 ? 1.160 -11.160 1.637 1.00 88.19 100 ILE A N 1
ATOM 780 C CA . ILE A 1 100 ? -0.157 -11.805 1.464 1.00 88.19 100 ILE A CA 1
ATOM 781 C C . ILE A 1 100 ? -0.149 -13.241 2.002 1.00 88.19 100 ILE A C 1
ATOM 783 O O . ILE A 1 100 ? -1.138 -13.686 2.588 1.00 88.19 100 ILE A O 1
ATOM 787 N N . MET A 1 101 ? 0.972 -13.943 1.828 1.00 89.75 101 MET A N 1
ATOM 788 C CA . MET A 1 101 ? 1.183 -15.313 2.295 1.00 89.75 101 MET A CA 1
ATOM 789 C C . MET A 1 101 ? 1.542 -15.422 3.784 1.00 89.75 101 MET A C 1
ATOM 791 O O . MET A 1 101 ? 1.812 -16.523 4.255 1.00 89.75 101 MET A O 1
ATOM 795 N N . GLY A 1 102 ? 1.574 -14.314 4.532 1.00 89.06 102 GLY A N 1
ATOM 796 C CA . GLY A 1 102 ? 1.940 -14.307 5.952 1.00 89.06 102 GLY A CA 1
ATOM 797 C C . GLY A 1 102 ? 3.429 -14.563 6.215 1.00 89.06 102 GLY A C 1
ATOM 798 O O . GLY A 1 102 ? 3.835 -14.748 7.360 1.00 89.06 102 GLY A O 1
ATOM 799 N N . ARG A 1 103 ? 4.283 -14.541 5.182 1.00 92.56 103 ARG A N 1
ATOM 800 C CA . ARG A 1 103 ? 5.747 -14.682 5.295 1.00 92.56 103 ARG A CA 1
ATOM 801 C C . ARG A 1 103 ? 6.374 -13.343 5.687 1.00 92.56 103 ARG A C 1
ATOM 803 O O . ARG A 1 103 ? 7.281 -12.841 5.025 1.00 92.56 103 ARG A O 1
ATOM 810 N N . THR A 1 104 ? 5.880 -12.748 6.772 1.00 90.00 104 THR A N 1
ATOM 811 C CA . THR A 1 104 ? 6.138 -11.352 7.160 1.00 90.00 104 THR A CA 1
ATOM 812 C C . THR A 1 104 ? 7.622 -11.055 7.370 1.00 90.00 104 THR A C 1
ATOM 814 O O . THR A 1 104 ? 8.099 -10.006 6.950 1.00 90.00 104 THR A O 1
ATOM 817 N N . ARG A 1 105 ? 8.391 -11.987 7.954 1.00 90.44 105 ARG A N 1
ATOM 818 C CA . ARG A 1 105 ? 9.846 -11.814 8.133 1.00 90.44 105 ARG A CA 1
ATOM 819 C C . ARG A 1 105 ? 10.592 -11.740 6.802 1.00 90.44 105 ARG A C 1
ATOM 821 O O . ARG A 1 105 ? 11.472 -10.901 6.640 1.00 90.44 105 ARG A O 1
ATOM 828 N N . GLU A 1 106 ? 10.225 -12.590 5.846 1.00 94.19 106 GLU A N 1
ATOM 829 C CA . GLU A 1 106 ? 10.821 -12.560 4.508 1.00 94.19 106 GLU A CA 1
ATOM 830 C C . GLU A 1 106 ? 10.404 -11.303 3.746 1.00 94.19 106 GLU A C 1
ATOM 832 O O . GLU A 1 106 ? 11.244 -10.670 3.114 1.00 94.19 106 GLU A O 1
ATOM 837 N N . ALA A 1 107 ? 9.132 -10.905 3.854 1.00 93.81 107 ALA A N 1
ATOM 838 C CA . ALA A 1 107 ? 8.646 -9.652 3.286 1.00 93.81 107 ALA A CA 1
ATOM 839 C C . ALA A 1 107 ? 9.411 -8.445 3.858 1.00 93.81 107 ALA A C 1
ATOM 841 O O . ALA A 1 107 ? 9.828 -7.576 3.097 1.00 93.81 107 ALA A O 1
ATOM 842 N N . CYS A 1 108 ? 9.665 -8.427 5.173 1.00 92.88 108 CYS A N 1
ATOM 843 C CA . CYS A 1 108 ? 10.447 -7.390 5.845 1.00 92.88 108 CYS A CA 1
ATOM 844 C C . CYS A 1 108 ? 11.888 -7.328 5.336 1.00 92.88 108 CYS A C 1
ATOM 846 O O . CYS A 1 108 ? 12.397 -6.249 5.042 1.00 92.88 108 CYS A O 1
ATOM 848 N N . HIS A 1 109 ? 12.549 -8.478 5.198 1.00 93.00 109 HIS A N 1
ATOM 849 C CA . HIS A 1 109 ? 13.905 -8.515 4.660 1.00 93.00 109 HIS A CA 1
ATOM 850 C C . HIS A 1 109 ? 13.948 -8.010 3.208 1.00 93.00 109 HIS A C 1
ATOM 852 O O . HIS A 1 109 ? 14.783 -7.169 2.869 1.00 93.00 109 HIS A O 1
ATOM 858 N N . GLN A 1 110 ? 13.008 -8.469 2.373 1.00 95.00 110 GLN A N 1
ATOM 859 C CA . GLN A 1 110 ? 12.900 -8.059 0.973 1.00 95.00 110 GLN A CA 1
ATOM 860 C C . GLN A 1 110 ? 12.667 -6.548 0.844 1.00 95.00 110 GLN A C 1
ATOM 862 O O . GLN A 1 110 ? 13.376 -5.884 0.087 1.00 95.00 110 GLN A O 1
ATOM 867 N N . ILE A 1 111 ? 11.698 -5.994 1.585 1.00 94.56 111 ILE A N 1
ATOM 868 C CA . ILE A 1 111 ? 11.358 -4.572 1.478 1.00 94.56 111 ILE A CA 1
ATOM 869 C C . ILE A 1 111 ? 12.479 -3.684 2.012 1.00 94.56 111 ILE A C 1
ATOM 871 O O . ILE A 1 111 ? 12.795 -2.678 1.388 1.00 94.56 111 ILE A O 1
ATOM 875 N N . ALA A 1 112 ? 13.153 -4.087 3.093 1.00 92.69 112 ALA A N 1
ATOM 876 C CA . ALA A 1 112 ? 14.258 -3.319 3.651 1.00 92.69 112 ALA A CA 1
ATOM 877 C C . ALA A 1 112 ? 15.482 -3.304 2.721 1.00 92.69 112 ALA A C 1
ATOM 879 O O . ALA A 1 112 ? 16.204 -2.309 2.658 1.00 92.69 112 ALA A O 1
ATOM 880 N N . SER A 1 113 ? 15.741 -4.396 1.995 1.00 93.56 113 SER A N 1
ATOM 881 C CA . SER A 1 113 ? 16.781 -4.427 0.958 1.00 93.56 113 SER A CA 1
ATOM 882 C C . SER A 1 113 ? 16.444 -3.464 -0.188 1.00 93.56 113 SER A C 1
ATOM 884 O O . SER A 1 113 ? 17.256 -2.617 -0.565 1.00 93.56 113 SER A O 1
ATOM 886 N N . VAL A 1 114 ? 15.204 -3.520 -0.673 1.00 95.00 114 VAL A N 1
ATOM 887 C CA . VAL A 1 114 ? 14.711 -2.687 -1.778 1.00 95.00 114 VAL A CA 1
ATOM 888 C C . VAL A 1 114 ? 14.625 -1.212 -1.423 1.00 95.00 114 VAL A C 1
ATOM 890 O O . VAL A 1 114 ? 14.959 -0.380 -2.259 1.00 95.00 114 VAL A O 1
ATOM 893 N N . ALA A 1 115 ? 14.220 -0.873 -0.200 1.00 94.00 115 ALA A N 1
ATOM 894 C CA . ALA A 1 115 ? 14.198 0.499 0.292 1.00 94.00 115 ALA A CA 1
ATOM 895 C C . ALA A 1 115 ? 15.594 1.124 0.236 1.00 94.00 115 ALA A C 1
ATOM 897 O O . ALA A 1 115 ? 15.769 2.187 -0.357 1.00 94.00 115 ALA A O 1
ATOM 898 N N . ARG A 1 116 ? 16.609 0.419 0.752 1.00 91.38 116 ARG A N 1
ATOM 899 C CA . ARG A 1 116 ? 18.006 0.876 0.686 1.00 91.38 116 ARG A CA 1
ATOM 900 C C . ARG A 1 116 ? 18.483 1.025 -0.753 1.00 91.38 116 ARG A C 1
ATOM 902 O O . ARG A 1 116 ? 19.079 2.043 -1.089 1.00 91.38 116 ARG A O 1
ATOM 909 N N . PHE A 1 117 ? 18.170 0.058 -1.615 1.00 92.75 117 PHE A N 1
ATOM 910 C CA . PHE A 1 117 ? 18.521 0.137 -3.032 1.00 92.75 117 PHE A CA 1
ATOM 911 C C . PHE A 1 117 ? 17.851 1.331 -3.733 1.00 92.75 117 PHE A C 1
ATOM 913 O O . PHE A 1 117 ? 18.509 2.065 -4.467 1.00 92.75 117 PHE A O 1
ATOM 920 N N . ALA A 1 118 ? 16.567 1.583 -3.467 1.00 92.94 118 ALA A N 1
ATOM 921 C CA . ALA A 1 118 ? 15.831 2.723 -4.009 1.00 92.94 118 ALA A CA 1
ATOM 922 C C . ALA A 1 118 ? 16.407 4.069 -3.536 1.00 92.94 118 ALA A C 1
ATOM 924 O O . ALA A 1 118 ? 16.509 4.998 -4.339 1.00 92.94 118 ALA A O 1
ATOM 925 N N . VAL A 1 119 ? 16.843 4.155 -2.275 1.00 90.38 119 VAL A N 1
ATOM 926 C CA . VAL A 1 119 ? 17.566 5.316 -1.729 1.00 90.38 119 VAL A CA 1
ATOM 927 C C . VAL A 1 119 ? 18.912 5.505 -2.434 1.00 90.38 119 VAL A C 1
ATOM 929 O O . VAL A 1 119 ? 19.228 6.612 -2.867 1.00 90.38 119 VAL A O 1
ATOM 932 N N . SER A 1 120 ? 19.685 4.432 -2.645 1.00 88.19 120 SER A N 1
ATOM 933 C CA . SER A 1 120 ? 20.928 4.494 -3.434 1.00 88.19 120 SER A CA 1
ATOM 934 C C . SER A 1 120 ? 20.687 4.927 -4.886 1.00 88.19 120 SER A C 1
ATOM 936 O O . SER A 1 120 ? 21.543 5.568 -5.490 1.00 88.19 120 SER A O 1
ATOM 938 N N . CYS A 1 121 ? 19.508 4.628 -5.436 1.00 90.19 121 CYS A N 1
ATOM 939 C CA . CYS A 1 121 ? 19.066 5.086 -6.753 1.00 90.19 121 CYS A CA 1
ATOM 940 C C . CYS A 1 121 ? 18.509 6.525 -6.763 1.00 90.19 121 CYS A C 1
ATOM 942 O O . CYS A 1 121 ? 18.088 6.992 -7.819 1.00 90.19 121 CYS A O 1
ATOM 944 N N . GLY A 1 122 ? 18.456 7.216 -5.617 1.00 89.50 122 GLY A N 1
ATOM 945 C CA . GLY A 1 122 ? 17.938 8.584 -5.501 1.00 89.50 122 GLY A CA 1
ATOM 946 C C . GLY A 1 122 ? 16.412 8.708 -5.588 1.00 89.50 122 GLY A C 1
ATOM 947 O O . GLY A 1 122 ? 15.896 9.811 -5.757 1.00 89.50 122 GLY A O 1
ATOM 948 N N . LEU A 1 123 ? 15.663 7.604 -5.476 1.00 92.56 123 LEU A N 1
ATOM 949 C CA . LEU A 1 123 ? 14.203 7.621 -5.635 1.00 92.56 123 LEU A CA 1
ATOM 950 C C . LEU A 1 123 ? 13.457 8.309 -4.482 1.00 92.56 123 LEU A C 1
ATOM 952 O O . LEU A 1 123 ? 12.280 8.629 -4.631 1.00 92.56 123 LEU A O 1
ATOM 956 N N . HIS A 1 124 ? 14.124 8.552 -3.351 1.00 90.38 124 HIS A N 1
ATOM 957 C CA . HIS A 1 124 ? 13.602 9.305 -2.205 1.00 90.38 124 HIS A CA 1
ATOM 958 C C . HIS A 1 124 ? 13.734 10.828 -2.358 1.00 90.38 124 HIS A C 1
ATOM 960 O O . HIS A 1 124 ? 13.227 11.559 -1.506 1.00 90.38 124 HIS A O 1
ATOM 966 N N . GLN A 1 125 ? 14.379 11.314 -3.428 1.00 89.00 125 GLN A N 1
ATOM 967 C CA . GLN A 1 125 ? 14.636 12.741 -3.674 1.00 89.00 125 GLN A CA 1
ATOM 968 C C . GLN A 1 125 ? 14.068 13.255 -5.011 1.00 89.00 125 GLN A C 1
ATOM 970 O O . GLN A 1 125 ? 14.628 14.143 -5.654 1.00 89.00 125 GLN A O 1
ATOM 975 N N . LEU A 1 126 ? 12.919 12.726 -5.436 1.00 89.50 126 LEU A N 1
ATOM 976 C CA . LEU A 1 126 ? 12.222 13.133 -6.663 1.00 89.50 126 LEU A CA 1
ATOM 977 C C . LEU A 1 126 ? 11.300 14.340 -6.409 1.00 89.50 126 LEU A C 1
ATOM 979 O O . LEU A 1 126 ? 10.074 14.253 -6.519 1.00 89.50 126 LEU A O 1
ATOM 983 N N . SER A 1 127 ? 11.896 15.467 -6.021 1.00 83.56 127 SER A N 1
ATOM 984 C CA . SER A 1 127 ? 11.190 16.688 -5.595 1.00 83.56 127 SER A CA 1
ATOM 985 C C . SER A 1 127 ? 10.697 17.577 -6.745 1.00 83.56 127 SER A C 1
ATOM 987 O O . SER A 1 127 ? 9.927 18.509 -6.525 1.00 83.56 127 SER A O 1
ATOM 989 N N . SER A 1 128 ? 11.129 17.310 -7.980 1.00 82.06 128 SER A N 1
ATOM 990 C CA . SER A 1 128 ? 10.775 18.103 -9.161 1.00 82.06 128 SER A CA 1
ATOM 991 C C . SER A 1 128 ? 10.454 17.219 -10.364 1.00 82.06 128 SER A C 1
ATOM 993 O O . SER A 1 128 ? 10.849 16.055 -10.425 1.00 82.06 128 SER A O 1
ATOM 995 N N . LEU A 1 129 ? 9.748 17.783 -11.347 1.00 82.44 129 LEU A N 1
ATOM 996 C CA . LEU A 1 129 ? 9.458 17.141 -12.635 1.00 82.44 129 LEU A CA 1
ATOM 997 C C . LEU A 1 129 ? 10.660 17.232 -13.593 1.00 82.44 129 LEU A C 1
ATOM 999 O O . LEU A 1 129 ? 10.528 17.642 -14.744 1.00 82.44 129 LEU A O 1
ATOM 1003 N N . ASN A 1 130 ? 11.852 16.913 -13.095 1.00 80.50 130 ASN A N 1
ATOM 1004 C CA . ASN A 1 130 ? 13.081 16.913 -13.879 1.00 80.50 130 ASN A CA 1
ATOM 1005 C C . ASN A 1 130 ? 13.297 15.524 -14.496 1.00 80.50 130 ASN A C 1
ATOM 1007 O O . ASN A 1 130 ? 13.182 14.524 -13.796 1.00 80.50 130 ASN A O 1
ATOM 1011 N N . LEU A 1 131 ? 13.618 15.469 -15.792 1.00 84.31 131 LEU A N 1
ATOM 1012 C CA . LEU A 1 131 ? 13.941 14.225 -16.502 1.00 84.31 131 LEU A CA 1
ATOM 1013 C C . LEU A 1 131 ? 15.444 13.895 -16.506 1.00 84.31 131 LEU A C 1
ATOM 1015 O O . LEU A 1 131 ? 15.869 12.901 -17.088 1.00 84.31 131 LEU A O 1
ATOM 1019 N N . GLY A 1 132 ? 16.262 14.746 -15.890 1.00 77.12 132 GLY A N 1
ATOM 1020 C CA . GLY A 1 132 ? 17.695 14.540 -15.744 1.00 77.12 132 GLY A CA 1
ATOM 1021 C C . GLY A 1 132 ? 18.043 13.356 -14.833 1.00 77.12 132 GLY A C 1
ATOM 1022 O O . GLY A 1 132 ? 17.176 12.777 -14.176 1.00 77.12 132 GLY A O 1
ATOM 1023 N N . PRO A 1 133 ? 19.329 12.979 -14.773 1.00 70.75 133 PRO A N 1
ATOM 1024 C CA . PRO A 1 133 ? 19.768 11.922 -13.880 1.00 70.75 133 PRO A CA 1
ATOM 1025 C C . PRO A 1 133 ? 19.511 12.304 -12.420 1.00 70.75 133 PRO A C 1
ATOM 1027 O O . PRO A 1 133 ? 19.868 13.398 -11.981 1.00 70.75 133 PRO A O 1
ATOM 1030 N N . HIS A 1 134 ? 18.917 11.383 -11.666 1.00 70.31 134 HIS A N 1
ATOM 1031 C CA . HIS A 1 134 ? 18.725 11.535 -10.230 1.00 70.31 134 HIS A CA 1
ATOM 1032 C C . HIS A 1 134 ? 19.833 10.767 -9.519 1.00 70.31 134 HIS A C 1
ATOM 1034 O O . HIS A 1 134 ? 19.871 9.538 -9.560 1.00 70.31 134 HIS A O 1
ATOM 1040 N N . SER A 1 135 ? 20.749 11.488 -8.886 1.00 63.06 135 SER A N 1
ATOM 1041 C CA . SER A 1 135 ? 21.628 10.924 -7.871 1.00 63.06 135 SER A CA 1
ATOM 1042 C C . SER A 1 135 ? 21.231 11.531 -6.529 1.00 63.06 135 SER A C 1
ATOM 1044 O O . SER A 1 135 ? 20.857 12.709 -6.491 1.00 63.06 135 SER A O 1
ATOM 1046 N N . PRO A 1 136 ? 21.334 10.787 -5.412 1.00 60.41 136 PRO A N 1
ATOM 1047 C CA . PRO A 1 136 ? 21.425 11.458 -4.120 1.00 60.41 136 PRO A CA 1
ATOM 1048 C C . PRO A 1 136 ? 22.572 12.480 -4.188 1.00 60.41 136 PRO A C 1
ATOM 1050 O O . PRO A 1 136 ? 23.465 12.316 -5.021 1.00 60.41 136 PRO A O 1
ATOM 1053 N N . SER A 1 137 ? 22.585 13.502 -3.326 1.00 58.44 137 SER A N 1
ATOM 1054 C CA . SER A 1 137 ? 23.578 14.606 -3.259 1.00 58.44 137 SER A CA 1
ATOM 1055 C C . SER A 1 137 ? 25.079 14.207 -3.193 1.00 58.44 137 SER A C 1
ATOM 1057 O O . SER A 1 137 ? 25.949 15.042 -2.952 1.00 58.44 137 SER A O 1
ATOM 1059 N N . SER A 1 138 ? 25.396 12.930 -3.396 1.00 54.03 138 SER A N 1
ATOM 1060 C CA . SER A 1 138 ? 26.696 12.317 -3.637 1.00 54.03 138 SER A CA 1
ATOM 1061 C C . SER A 1 138 ? 27.275 12.642 -5.025 1.00 54.03 138 SER A C 1
ATOM 1063 O O . SER A 1 138 ? 26.560 12.785 -6.012 1.00 54.03 138 SER A O 1
ATOM 1065 N N . ARG A 1 139 ? 28.613 12.671 -5.114 1.00 58.75 139 ARG A N 1
ATOM 1066 C CA . ARG A 1 139 ? 29.386 12.777 -6.371 1.00 58.75 139 ARG A CA 1
ATOM 1067 C C . ARG A 1 139 ? 29.397 11.482 -7.204 1.00 58.75 139 ARG A C 1
ATOM 1069 O O . ARG A 1 139 ? 30.057 11.444 -8.240 1.00 58.75 139 ARG A O 1
ATOM 1076 N N . ALA A 1 140 ? 28.752 10.413 -6.737 1.00 64.69 140 ALA A N 1
ATOM 1077 C CA . ALA A 1 140 ? 28.704 9.137 -7.444 1.00 64.69 140 ALA A CA 1
ATOM 1078 C C . ALA A 1 140 ? 27.781 9.206 -8.678 1.00 64.69 140 ALA A C 1
ATOM 1080 O O . ALA A 1 140 ? 26.766 9.905 -8.641 1.00 64.69 140 ALA A O 1
ATOM 1081 N N . PRO A 1 141 ? 28.100 8.477 -9.765 1.00 70.06 141 PRO A N 1
ATOM 1082 C CA . PRO A 1 141 ? 27.212 8.393 -10.914 1.00 70.06 141 PRO A CA 1
ATOM 1083 C C . PRO A 1 141 ? 25.866 7.758 -10.520 1.00 70.06 141 PRO A C 1
ATOM 1085 O O . PRO A 1 141 ? 25.824 6.880 -9.654 1.00 70.06 141 PRO A O 1
ATOM 1088 N N . PRO A 1 142 ? 24.760 8.182 -11.152 1.00 81.12 142 PRO A N 1
ATOM 1089 C CA . PRO A 1 142 ? 23.438 7.627 -10.892 1.00 81.12 142 PRO A CA 1
ATOM 1090 C C . PRO A 1 142 ? 23.393 6.147 -11.294 1.00 81.12 142 PRO A C 1
ATOM 1092 O O . PRO A 1 142 ? 23.834 5.776 -12.381 1.00 81.12 142 PRO A O 1
ATOM 1095 N N . LEU A 1 143 ? 22.845 5.299 -10.417 1.00 88.25 143 LEU A N 1
ATOM 1096 C CA . LEU A 1 143 ? 22.704 3.862 -10.684 1.00 88.25 143 LEU A CA 1
ATOM 1097 C C . LEU A 1 143 ? 21.662 3.589 -11.771 1.00 88.25 143 LEU A C 1
ATOM 1099 O O . LEU A 1 143 ? 21.888 2.773 -12.661 1.00 88.25 143 LEU A O 1
ATOM 1103 N N . LEU A 1 144 ? 20.524 4.284 -11.706 1.00 90.75 144 LEU A N 1
ATOM 1104 C CA . LEU A 1 144 ? 19.486 4.192 -12.725 1.00 90.75 144 LEU A CA 1
ATOM 1105 C C . LEU A 1 144 ? 19.788 5.154 -13.879 1.00 90.75 144 LEU A C 1
ATOM 1107 O O . LEU A 1 144 ? 20.188 6.295 -13.628 1.00 90.75 144 LEU A O 1
ATOM 1111 N N . PRO A 1 145 ? 19.503 4.762 -15.134 1.00 89.69 145 PRO A N 1
ATOM 1112 C CA . PRO A 1 145 ? 19.494 5.718 -16.235 1.00 89.69 145 PRO A CA 1
ATOM 1113 C C . PRO A 1 145 ? 18.474 6.837 -15.955 1.00 89.69 145 PRO A C 1
ATOM 1115 O O . PRO A 1 145 ? 17.528 6.618 -15.190 1.00 89.69 145 PRO A O 1
ATOM 1118 N N . PRO A 1 146 ? 18.601 8.030 -16.557 1.00 89.06 146 PRO A N 1
ATOM 1119 C CA . PRO A 1 146 ? 17.568 9.062 -16.469 1.00 89.06 146 PRO A CA 1
ATOM 1120 C C . PRO A 1 146 ? 16.196 8.534 -16.935 1.00 89.06 146 PRO A C 1
ATOM 1122 O O . PRO A 1 146 ? 16.146 7.629 -17.774 1.00 89.06 146 PRO A O 1
ATOM 1125 N N . PRO A 1 147 ? 15.073 9.025 -16.383 1.00 91.88 147 PRO A N 1
ATOM 1126 C CA . PRO A 1 147 ? 13.755 8.692 -16.917 1.00 91.88 147 PRO A CA 1
ATOM 1127 C C . PRO A 1 147 ? 13.647 9.173 -18.372 1.00 91.88 147 PRO A C 1
ATOM 1129 O O . PRO A 1 147 ? 14.028 10.293 -18.698 1.00 91.88 147 PRO A O 1
ATOM 1132 N N . THR A 1 148 ? 13.126 8.325 -19.258 1.00 91.12 148 THR A N 1
ATOM 1133 C CA . THR A 1 148 ? 13.028 8.634 -20.697 1.00 91.12 148 THR A CA 1
ATOM 1134 C C . THR A 1 148 ? 11.980 9.698 -21.006 1.00 91.12 148 THR A C 1
ATOM 1136 O O . THR A 1 148 ? 12.079 10.396 -22.009 1.00 91.12 148 THR A O 1
ATOM 1139 N N . ASP A 1 149 ? 10.962 9.805 -20.154 1.00 92.81 149 ASP A N 1
ATOM 1140 C CA . ASP A 1 149 ? 9.858 10.751 -20.257 1.00 92.81 149 ASP A CA 1
ATOM 1141 C C . ASP A 1 149 ? 9.158 10.922 -18.899 1.00 92.81 149 ASP A C 1
ATOM 1143 O O . ASP A 1 149 ? 9.498 10.274 -17.902 1.00 92.81 149 ASP A O 1
ATOM 1147 N N . TYR A 1 150 ? 8.162 11.809 -18.855 1.00 92.88 150 TYR A N 1
ATOM 1148 C CA . TYR A 1 150 ? 7.388 12.087 -17.647 1.00 92.88 150 TYR A CA 1
ATOM 1149 C C . TYR A 1 150 ? 6.626 10.869 -17.126 1.00 92.88 150 TYR A C 1
ATOM 1151 O O . TYR A 1 150 ? 6.481 10.736 -15.913 1.00 92.88 150 TYR A O 1
ATOM 1159 N N . VAL A 1 151 ? 6.188 9.958 -17.999 1.00 93.56 151 VAL A N 1
ATOM 1160 C CA . VAL A 1 151 ? 5.507 8.726 -17.581 1.00 93.56 151 VAL A CA 1
ATOM 1161 C C . VAL A 1 151 ? 6.481 7.836 -16.813 1.00 93.56 151 VAL A C 1
ATOM 1163 O O . VAL A 1 151 ? 6.170 7.435 -15.696 1.00 93.56 151 VAL A O 1
ATOM 1166 N N . ALA A 1 152 ? 7.692 7.619 -17.334 1.00 93.25 152 ALA A N 1
ATOM 1167 C CA . ALA A 1 152 ? 8.743 6.873 -16.643 1.00 93.25 152 ALA A CA 1
ATOM 1168 C C . ALA A 1 152 ? 9.149 7.532 -15.309 1.00 93.25 152 ALA A C 1
ATOM 1170 O O . ALA A 1 152 ? 9.439 6.837 -14.333 1.00 93.25 152 ALA A O 1
ATOM 1171 N N . LEU A 1 153 ? 9.144 8.869 -15.231 1.00 93.69 153 LEU A N 1
ATOM 1172 C CA . LEU A 1 153 ? 9.324 9.586 -13.963 1.00 93.69 153 LEU A CA 1
ATOM 1173 C C . LEU A 1 153 ? 8.164 9.310 -12.989 1.00 93.69 153 LEU A C 1
ATOM 1175 O O . LEU A 1 153 ? 8.401 9.034 -11.812 1.00 93.69 153 LEU A O 1
ATOM 1179 N N . GLY A 1 154 ? 6.922 9.337 -13.473 1.00 93.19 154 GLY A N 1
ATOM 1180 C CA . GLY A 1 154 ? 5.732 8.997 -12.697 1.00 93.19 154 GLY A CA 1
ATOM 1181 C C . GLY A 1 154 ? 5.787 7.578 -12.133 1.00 93.19 154 GLY A C 1
ATOM 1182 O O . GLY A 1 154 ? 5.523 7.385 -10.946 1.00 93.19 154 GLY A O 1
ATOM 1183 N N . GLU A 1 155 ? 6.211 6.597 -12.932 1.00 94.62 155 GLU A N 1
ATOM 1184 C CA . GLU A 1 155 ? 6.411 5.211 -12.487 1.00 94.62 155 GLU A CA 1
ATOM 1185 C C . GLU A 1 155 ? 7.450 5.111 -11.363 1.00 94.62 155 GLU A C 1
ATOM 1187 O O . GLU A 1 155 ? 7.241 4.386 -10.392 1.00 94.62 155 GLU A O 1
ATOM 1192 N N . ARG A 1 156 ? 8.549 5.874 -11.440 1.00 95.56 156 ARG A N 1
ATOM 1193 C CA . ARG A 1 156 ? 9.579 5.924 -10.384 1.00 95.56 156 ARG A CA 1
ATOM 1194 C C . ARG A 1 156 ? 9.062 6.534 -9.086 1.00 95.56 156 ARG A C 1
ATOM 1196 O O . ARG A 1 156 ? 9.327 5.981 -8.019 1.00 95.56 156 ARG A O 1
ATOM 1203 N N . ILE A 1 157 ? 8.302 7.628 -9.177 1.00 94.31 157 ILE A N 1
ATOM 1204 C CA . ILE A 1 157 ? 7.645 8.254 -8.020 1.00 94.31 157 ILE A CA 1
ATOM 1205 C C . ILE A 1 157 ? 6.711 7.242 -7.351 1.00 94.31 157 ILE A C 1
ATOM 1207 O O . ILE A 1 157 ? 6.782 7.039 -6.140 1.00 94.31 157 ILE A O 1
ATOM 1211 N N . HIS A 1 158 ? 5.877 6.543 -8.124 1.00 93.94 158 HIS A N 1
ATOM 1212 C CA . HIS A 1 158 ? 4.979 5.540 -7.555 1.00 93.94 158 HIS A CA 1
ATOM 1213 C C . HIS A 1 158 ? 5.716 4.328 -6.998 1.00 93.94 158 HIS A C 1
ATOM 1215 O O . HIS A 1 158 ? 5.304 3.810 -5.965 1.00 93.94 158 HIS A O 1
ATOM 1221 N N . ALA A 1 159 ? 6.795 3.874 -7.639 1.00 95.75 159 ALA A N 1
ATOM 1222 C CA . ALA A 1 159 ? 7.600 2.772 -7.130 1.00 95.75 159 ALA A CA 1
ATOM 1223 C C . ALA A 1 159 ? 8.188 3.111 -5.755 1.00 95.75 159 ALA A C 1
ATOM 1225 O O . ALA A 1 159 ? 8.096 2.292 -4.843 1.00 95.75 159 ALA A O 1
ATOM 1226 N N . PHE A 1 160 ? 8.713 4.329 -5.571 1.00 95.38 160 PHE A N 1
ATOM 1227 C CA . PHE A 1 160 ? 9.165 4.799 -4.260 1.00 95.38 160 PHE A CA 1
ATOM 1228 C C . PHE A 1 160 ? 8.041 4.745 -3.217 1.00 95.38 160 PHE A C 1
ATOM 1230 O O . PHE A 1 160 ? 8.207 4.138 -2.159 1.00 95.38 160 PHE A O 1
ATOM 1237 N N . TRP A 1 161 ? 6.873 5.309 -3.532 1.00 93.88 161 TRP A N 1
ATOM 1238 C CA . TRP A 1 161 ? 5.741 5.313 -2.605 1.00 93.88 161 TRP A CA 1
ATOM 1239 C C . TRP A 1 161 ? 5.168 3.920 -2.335 1.00 93.88 161 TRP A C 1
ATOM 1241 O O . TRP A 1 161 ? 4.726 3.658 -1.222 1.00 93.88 161 TRP A O 1
ATOM 1251 N N . ALA A 1 162 ? 5.227 3.000 -3.298 1.00 94.19 162 ALA A N 1
ATOM 1252 C CA . ALA A 1 162 ? 4.850 1.605 -3.094 1.00 94.19 162 ALA A CA 1
ATOM 1253 C C . ALA A 1 162 ? 5.808 0.897 -2.123 1.00 94.19 162 ALA A C 1
ATOM 1255 O O . ALA A 1 162 ? 5.353 0.140 -1.265 1.00 94.19 162 ALA A O 1
ATOM 1256 N N . ILE A 1 163 ? 7.117 1.170 -2.216 1.00 95.25 163 ILE A N 1
ATOM 1257 C CA . ILE A 1 163 ? 8.112 0.654 -1.266 1.00 95.25 163 ILE A CA 1
ATOM 1258 C C . ILE A 1 163 ? 7.848 1.213 0.130 1.00 95.25 163 ILE A C 1
ATOM 1260 O O . ILE A 1 163 ? 7.746 0.445 1.085 1.00 95.25 163 ILE A O 1
ATOM 1264 N N . PHE A 1 164 ? 7.688 2.534 0.232 1.00 93.12 164 PHE A N 1
ATOM 1265 C CA . PHE A 1 164 ? 7.374 3.217 1.485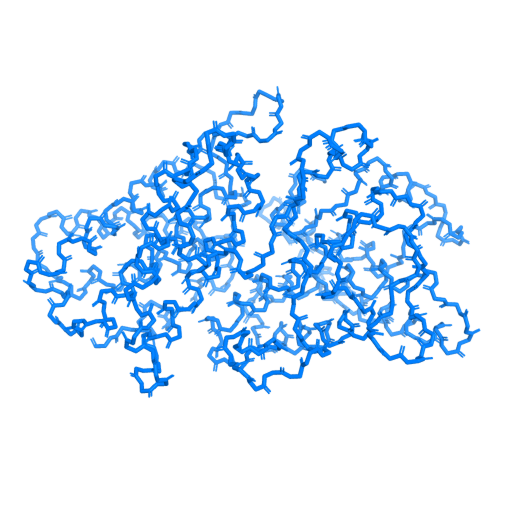 1.00 93.12 164 PHE A CA 1
ATOM 1266 C C . PHE A 1 164 ? 6.100 2.657 2.125 1.00 93.12 164 PHE A C 1
ATOM 1268 O O . PHE A 1 164 ? 6.095 2.298 3.299 1.00 93.12 164 PHE A O 1
ATOM 1275 N N . ALA A 1 165 ? 5.029 2.504 1.345 1.00 92.12 165 ALA A N 1
ATOM 1276 C CA . ALA A 1 165 ? 3.760 2.002 1.849 1.00 92.12 165 ALA A CA 1
ATOM 1277 C C . ALA A 1 165 ? 3.848 0.555 2.359 1.00 92.12 165 ALA A C 1
ATOM 1279 O O . ALA A 1 165 ? 3.288 0.226 3.410 1.00 92.12 165 ALA A O 1
ATOM 1280 N N . LEU A 1 166 ? 4.559 -0.314 1.633 1.00 92.56 166 LEU A N 1
ATOM 1281 C CA . LEU A 1 166 ? 4.785 -1.695 2.056 1.00 92.56 166 LEU A CA 1
ATOM 1282 C C . LEU A 1 166 ? 5.651 -1.770 3.314 1.00 92.56 166 LEU A C 1
ATOM 1284 O O . LEU A 1 166 ? 5.352 -2.579 4.188 1.00 92.56 166 LEU A O 1
ATOM 1288 N N . ASP A 1 167 ? 6.677 -0.928 3.434 1.00 92.81 167 ASP A N 1
ATOM 1289 C CA . ASP A 1 167 ? 7.500 -0.852 4.641 1.00 92.81 167 ASP A CA 1
ATOM 1290 C C . ASP A 1 167 ? 6.656 -0.441 5.858 1.00 92.81 167 ASP A C 1
ATOM 1292 O O . ASP A 1 167 ? 6.595 -1.193 6.830 1.00 92.81 167 ASP A O 1
ATOM 1296 N N . ARG A 1 168 ? 5.886 0.657 5.768 1.00 89.62 168 ARG A N 1
ATOM 1297 C CA . ARG A 1 168 ? 4.992 1.102 6.857 1.00 89.62 168 ARG A CA 1
ATOM 1298 C C . ARG A 1 168 ? 3.977 0.026 7.253 1.00 89.62 168 ARG A C 1
ATOM 1300 O O . ARG A 1 168 ? 3.744 -0.191 8.441 1.00 89.62 168 ARG A O 1
ATOM 1307 N N . THR A 1 169 ? 3.420 -0.676 6.267 1.00 89.56 169 THR A N 1
ATOM 1308 C CA . THR A 1 169 ? 2.509 -1.812 6.476 1.00 89.56 169 THR A CA 1
ATOM 1309 C C . THR A 1 169 ? 3.195 -2.944 7.240 1.00 89.56 169 THR A C 1
ATOM 1311 O O . THR A 1 169 ? 2.674 -3.431 8.243 1.00 89.56 169 THR A O 1
ATOM 1314 N N . ILE A 1 170 ? 4.382 -3.359 6.793 1.00 88.81 170 ILE A N 1
ATOM 1315 C CA . ILE A 1 170 ? 5.130 -4.458 7.405 1.00 88.81 170 ILE A CA 1
ATOM 1316 C C . ILE A 1 170 ? 5.562 -4.102 8.821 1.00 88.81 170 ILE A C 1
ATOM 1318 O O . ILE A 1 170 ? 5.446 -4.955 9.691 1.00 88.81 170 ILE A O 1
ATOM 1322 N N . VAL A 1 171 ? 5.999 -2.871 9.083 1.00 85.69 171 VAL A N 1
ATOM 1323 C CA . VAL A 1 171 ? 6.383 -2.416 10.428 1.00 85.69 171 VAL A CA 1
ATOM 1324 C C . VAL A 1 171 ? 5.217 -2.546 11.400 1.00 85.69 171 VAL A C 1
ATOM 1326 O O . VAL A 1 171 ? 5.379 -3.143 12.462 1.00 85.69 171 VAL A O 1
ATOM 1329 N N . THR A 1 172 ? 4.025 -2.084 11.008 1.00 85.69 172 THR A N 1
ATOM 1330 C CA . THR A 1 172 ? 2.823 -2.205 11.845 1.00 85.69 172 THR A CA 1
ATOM 1331 C C . THR A 1 172 ? 2.461 -3.665 12.135 1.00 85.69 172 THR A C 1
ATOM 1333 O O . THR A 1 172 ? 1.975 -3.984 13.215 1.00 85.69 172 THR A O 1
ATOM 1336 N N . ILE A 1 173 ? 2.718 -4.579 11.199 1.00 85.06 173 ILE A N 1
ATOM 1337 C CA . ILE A 1 173 ? 2.403 -5.999 11.391 1.00 85.06 173 ILE A CA 1
ATOM 1338 C C . ILE A 1 173 ? 3.505 -6.735 12.149 1.00 85.06 173 ILE A C 1
ATOM 1340 O O . ILE A 1 173 ? 3.227 -7.628 12.943 1.00 85.06 173 ILE A O 1
ATOM 1344 N N . ALA A 1 174 ? 4.767 -6.447 11.861 1.00 82.50 174 ALA A N 1
ATOM 1345 C CA . ALA A 1 174 ? 5.903 -7.231 12.318 1.00 82.50 174 ALA A CA 1
ATOM 1346 C C . ALA A 1 174 ? 6.465 -6.734 13.648 1.00 82.50 174 ALA A C 1
ATOM 1348 O O . ALA A 1 174 ? 7.116 -7.529 14.324 1.00 82.50 174 ALA A O 1
ATOM 1349 N N . ASP A 1 175 ? 6.173 -5.488 14.038 1.00 78.88 175 ASP A N 1
ATOM 1350 C CA . ASP A 1 175 ? 6.849 -4.781 15.132 1.00 78.88 175 ASP A CA 1
ATOM 1351 C C . ASP A 1 175 ? 8.375 -4.790 14.947 1.00 78.88 175 ASP A C 1
ATOM 1353 O O . ASP A 1 175 ? 9.150 -5.113 15.843 1.00 78.88 175 ASP A O 1
ATOM 1357 N N . LEU A 1 176 ? 8.799 -4.529 13.710 1.00 81.50 176 LEU A N 1
ATOM 1358 C CA . LEU A 1 176 ? 10.202 -4.423 13.325 1.00 81.50 176 LEU A CA 1
ATOM 1359 C C . LEU A 1 176 ? 10.518 -2.969 12.968 1.00 81.50 176 LEU A C 1
ATOM 1361 O O . LEU A 1 176 ? 9.620 -2.265 12.510 1.00 81.50 176 LEU A O 1
ATOM 1365 N N . PRO A 1 177 ? 11.773 -2.513 13.127 1.00 80.81 177 PRO A N 1
ATOM 1366 C CA . PRO A 1 177 ? 12.160 -1.172 12.711 1.00 80.81 177 PRO A CA 1
ATOM 1367 C C . PRO A 1 177 ? 11.889 -0.939 11.222 1.00 80.81 177 PRO A C 1
ATOM 1369 O O . PRO A 1 177 ? 12.158 -1.809 10.391 1.00 80.81 177 PRO A O 1
ATOM 1372 N N . SER A 1 178 ? 11.386 0.252 10.901 1.00 85.38 178 SER A N 1
ATOM 1373 C CA . SER A 1 178 ? 11.203 0.701 9.521 1.00 85.38 178 SER A CA 1
ATOM 1374 C C . SER A 1 178 ? 12.546 0.797 8.803 1.00 85.38 178 SER A C 1
ATOM 1376 O O . SER A 1 178 ? 13.565 1.156 9.400 1.00 85.38 178 SER A O 1
ATOM 1378 N N . ALA A 1 179 ? 12.560 0.463 7.509 1.00 86.25 179 ALA A N 1
ATOM 1379 C CA . ALA A 1 179 ? 13.725 0.711 6.666 1.00 86.25 179 ALA A CA 1
ATOM 1380 C C . ALA A 1 179 ? 13.937 2.209 6.399 1.00 86.25 179 ALA A C 1
ATOM 1382 O O . ALA A 1 179 ? 15.029 2.608 5.993 1.00 86.25 179 ALA A O 1
ATOM 1383 N N . PHE A 1 180 ? 12.904 3.019 6.632 1.00 82.94 180 PHE A N 1
ATOM 1384 C CA . PHE A 1 180 ? 12.953 4.471 6.628 1.00 82.94 180 PHE A CA 1
ATOM 1385 C C . PHE A 1 180 ? 12.993 4.977 8.081 1.00 82.94 180 PHE A C 1
ATOM 1387 O O . PHE A 1 180 ? 12.383 4.394 8.972 1.00 82.94 180 PHE A O 1
ATOM 1394 N N . GLY A 1 181 ? 13.731 6.052 8.360 1.00 68.38 181 GLY A N 1
ATOM 1395 C CA . GLY A 1 181 ? 13.747 6.635 9.707 1.00 68.38 181 GLY A CA 1
ATOM 1396 C C . GLY A 1 181 ? 12.392 7.234 10.122 1.00 68.38 181 GLY A C 1
ATOM 1397 O O . GLY A 1 181 ? 11.479 7.384 9.302 1.00 68.38 181 GLY A O 1
ATOM 1398 N N . ASP A 1 182 ? 12.274 7.638 11.394 1.00 60.97 182 ASP A N 1
ATOM 1399 C CA . ASP A 1 182 ? 11.300 8.671 11.774 1.00 60.97 182 ASP A CA 1
ATOM 1400 C C . ASP A 1 182 ? 11.787 9.975 11.133 1.00 60.97 182 ASP A C 1
ATOM 1402 O O . ASP A 1 182 ? 12.729 10.619 11.596 1.00 60.97 182 ASP A O 1
ATOM 1406 N N . ASP A 1 183 ? 11.178 10.332 10.011 1.00 54.91 183 ASP A N 1
ATOM 1407 C CA . ASP A 1 183 ? 11.476 11.505 9.179 1.00 54.91 183 ASP A CA 1
ATOM 1408 C C . ASP A 1 183 ? 11.236 12.861 9.892 1.00 54.91 183 ASP A C 1
ATOM 1410 O O . ASP A 1 183 ? 11.265 13.922 9.264 1.00 54.91 183 ASP A O 1
ATOM 1414 N N . GLY A 1 184 ? 11.032 12.839 11.213 1.00 47.69 184 GLY A N 1
ATOM 1415 C CA . GLY A 1 184 ? 10.760 13.981 12.074 1.00 47.69 184 GLY A CA 1
ATOM 1416 C C . GLY A 1 184 ? 11.811 14.279 13.146 1.00 47.69 184 GLY A C 1
ATOM 1417 O O . GLY A 1 184 ? 11.484 15.026 14.070 1.00 47.69 184 GLY A O 1
ATOM 1418 N N . SER A 1 185 ? 13.032 13.736 13.097 1.00 43.19 185 SER A N 1
ATOM 1419 C CA . SER A 1 185 ? 14.116 14.254 13.949 1.00 43.19 185 SER A CA 1
ATOM 1420 C C . SER A 1 185 ? 14.955 15.283 13.190 1.00 43.19 185 SER A C 1
ATOM 1422 O O . SER A 1 185 ? 15.350 15.072 12.046 1.00 43.19 185 SER A O 1
ATOM 1424 N N . GLU A 1 186 ? 15.271 16.389 13.857 1.00 45.59 186 GLU A N 1
ATOM 1425 C CA . GLU A 1 186 ? 16.214 17.440 13.437 1.00 45.59 186 GLU A CA 1
ATOM 1426 C C . GLU A 1 186 ? 17.646 16.897 13.176 1.00 45.59 186 GLU A C 1
ATOM 1428 O O . GLU A 1 186 ? 18.546 17.648 12.813 1.00 45.59 186 GLU A O 1
ATOM 1433 N N . TYR A 1 187 ? 17.845 15.580 13.333 1.00 46.94 187 TYR A N 1
ATOM 1434 C CA . TYR A 1 187 ? 19.109 14.850 13.298 1.00 46.94 187 TYR A CA 1
ATOM 1435 C C . TYR A 1 187 ? 19.225 13.836 12.146 1.00 46.94 187 TYR A C 1
ATOM 1437 O O . TYR A 1 187 ? 20.245 13.154 12.058 1.00 46.94 187 TYR A O 1
ATOM 1445 N N . VAL A 1 188 ? 18.220 13.709 11.269 1.00 53.41 188 VAL A N 1
ATOM 1446 C CA . VAL A 1 188 ? 18.346 12.872 10.060 1.00 53.41 188 VAL A CA 1
ATOM 1447 C C . VAL A 1 188 ? 19.244 13.593 9.054 1.00 53.41 188 VAL A C 1
ATOM 1449 O O . VAL A 1 188 ? 19.007 14.763 8.742 1.00 53.41 188 VAL A O 1
ATOM 1452 N N . ASP A 1 189 ? 20.272 12.907 8.542 1.00 52.84 189 ASP A N 1
ATOM 1453 C CA . ASP A 1 189 ? 21.146 13.449 7.498 1.00 52.84 189 ASP A CA 1
ATOM 1454 C C . ASP A 1 189 ? 20.285 13.955 6.325 1.00 52.84 189 ASP A C 1
ATOM 1456 O O . ASP A 1 189 ? 19.335 13.302 5.886 1.00 52.84 189 ASP A O 1
ATOM 1460 N N . SER A 1 190 ? 20.616 15.131 5.786 1.00 54.81 190 SER A N 1
ATOM 1461 C CA . SER A 1 190 ? 19.928 15.700 4.621 1.00 54.81 190 SER A CA 1
ATOM 1462 C C . SER A 1 190 ? 19.916 14.740 3.422 1.00 54.81 190 SER A C 1
ATOM 1464 O O . SER A 1 190 ? 19.012 14.815 2.589 1.00 54.81 190 SER A O 1
ATOM 1466 N N . CYS A 1 191 ? 20.879 13.812 3.348 1.00 52.62 191 CYS A N 1
ATOM 1467 C CA . CYS A 1 191 ? 20.942 12.764 2.328 1.00 52.62 191 CYS A CA 1
ATOM 1468 C C . CYS A 1 191 ? 19.896 11.649 2.504 1.00 52.62 191 CYS A C 1
ATOM 1470 O O . CYS A 1 191 ? 19.576 10.975 1.526 1.00 52.62 191 CYS A O 1
ATOM 1472 N N . GLU A 1 192 ? 19.340 11.464 3.702 1.00 64.31 192 GLU A N 1
ATOM 1473 C CA . GLU A 1 192 ? 18.336 10.436 4.020 1.00 64.31 192 GLU A CA 1
ATOM 1474 C C . GLU A 1 192 ? 16.904 10.994 4.035 1.00 64.31 192 GLU A C 1
ATOM 1476 O O . GLU A 1 192 ? 15.930 10.239 4.065 1.00 64.31 192 GLU A O 1
ATOM 1481 N N . LYS A 1 193 ? 16.755 12.324 3.957 1.00 78.69 193 LYS A N 1
ATOM 1482 C CA . LYS A 1 193 ? 15.450 12.984 3.950 1.00 78.69 193 LYS A CA 1
ATOM 1483 C C . LYS A 1 193 ? 14.644 12.620 2.703 1.00 78.69 193 LYS A C 1
ATOM 1485 O O . LYS A 1 193 ? 15.094 12.812 1.571 1.00 78.69 193 LYS A O 1
ATOM 1490 N N . ILE A 1 194 ? 13.409 12.180 2.927 1.00 86.81 194 ILE A N 1
ATOM 1491 C CA . ILE A 1 194 ? 12.426 11.948 1.870 1.00 86.81 194 ILE A CA 1
ATOM 1492 C C . ILE A 1 194 ? 11.916 13.307 1.377 1.00 86.81 194 ILE A C 1
ATOM 1494 O O . ILE A 1 194 ? 11.238 14.033 2.104 1.00 86.81 194 ILE A O 1
ATOM 1498 N N . THR A 1 195 ? 12.254 13.658 0.138 1.00 87.19 195 THR A N 1
ATOM 1499 C CA . THR A 1 195 ? 11.778 14.873 -0.549 1.00 87.19 195 THR A CA 1
ATOM 1500 C C . THR A 1 195 ? 11.004 14.563 -1.827 1.00 87.19 195 THR A C 1
ATOM 1502 O O . THR A 1 195 ? 10.531 15.482 -2.495 1.00 87.19 195 THR A O 1
ATOM 1505 N N . THR A 1 196 ? 10.842 13.278 -2.161 1.00 90.69 196 THR A N 1
ATOM 1506 C CA . THR A 1 196 ? 9.969 12.833 -3.248 1.00 90.69 196 THR A CA 1
ATOM 1507 C C . THR A 1 196 ? 8.566 13.399 -3.081 1.00 90.69 196 THR A C 1
ATOM 1509 O O . THR A 1 196 ? 7.949 13.295 -2.020 1.00 90.69 196 THR A O 1
ATOM 1512 N N . GLN A 1 197 ? 8.077 14.016 -4.152 1.00 90.00 197 GLN A N 1
ATOM 1513 C CA . GLN A 1 197 ? 6.741 14.593 -4.207 1.00 90.00 197 GLN A CA 1
ATOM 1514 C C . GLN A 1 197 ? 5.661 13.502 -4.149 1.00 90.00 197 GLN A C 1
ATOM 1516 O O . GLN A 1 197 ? 5.900 12.363 -4.562 1.00 90.00 197 GLN A O 1
ATOM 1521 N N . TRP A 1 198 ? 4.461 13.841 -3.681 1.00 87.81 198 TRP A N 1
ATOM 1522 C CA . TRP A 1 198 ? 3.325 12.923 -3.652 1.00 87.81 198 TRP A CA 1
ATOM 1523 C C . TRP A 1 198 ? 3.008 12.359 -5.043 1.00 87.81 198 TRP A C 1
ATOM 1525 O O . TRP A 1 198 ? 3.168 13.052 -6.054 1.00 87.81 198 TRP A O 1
ATOM 1535 N N . PRO A 1 199 ? 2.540 11.099 -5.118 1.00 88.88 199 PRO A N 1
ATOM 1536 C CA . PRO A 1 199 ? 2.168 10.516 -6.394 1.00 88.88 199 PRO A CA 1
ATOM 1537 C C . PRO A 1 199 ? 0.913 11.216 -6.927 1.00 88.88 199 PRO A C 1
ATOM 1539 O O . PRO A 1 199 ? -0.038 11.453 -6.177 1.00 88.88 199 PRO A O 1
ATOM 1542 N N . ARG A 1 200 ? 0.916 11.527 -8.226 1.00 86.56 200 ARG A N 1
ATOM 1543 C CA . ARG A 1 200 ? -0.262 11.980 -8.987 1.00 86.56 200 ARG A CA 1
ATOM 1544 C C . ARG A 1 200 ? -0.839 10.823 -9.798 1.00 86.56 200 ARG A C 1
ATOM 1546 O O . ARG A 1 200 ? -0.106 9.873 -10.046 1.00 86.56 200 ARG A O 1
ATOM 1553 N N . PRO A 1 201 ? -2.087 10.881 -10.280 1.00 85.81 201 PRO A N 1
ATOM 1554 C CA . PRO A 1 201 ? -2.585 9.907 -11.241 1.00 85.81 201 PRO A CA 1
ATOM 1555 C C . PRO A 1 201 ? -1.596 9.718 -12.399 1.00 85.81 201 PRO A C 1
ATOM 1557 O O . PRO A 1 201 ? -1.134 10.687 -12.999 1.00 85.81 201 PRO A O 1
ATOM 1560 N N . LEU A 1 202 ? -1.252 8.466 -12.724 1.00 86.44 202 LEU A N 1
ATOM 1561 C CA . LEU A 1 202 ? -0.221 8.182 -13.733 1.00 86.44 202 LEU A CA 1
ATOM 1562 C C . LEU A 1 202 ? -0.559 8.795 -15.111 1.00 86.44 202 LEU A C 1
ATOM 1564 O O . LEU A 1 202 ? 0.336 9.151 -15.871 1.00 86.44 202 LEU A O 1
ATOM 1568 N N . GLN A 1 203 ? -1.851 8.967 -15.404 1.00 85.19 203 GLN A N 1
ATOM 1569 C CA . GLN A 1 203 ? -2.353 9.625 -16.613 1.00 85.19 203 GLN A CA 1
ATOM 1570 C C . GLN A 1 203 ? -1.909 11.089 -16.740 1.00 85.19 203 GLN A C 1
ATOM 1572 O O . GLN A 1 203 ? -1.654 11.540 -17.854 1.00 85.19 203 GLN A O 1
ATOM 1577 N N . ASP A 1 204 ? -1.734 11.806 -15.628 1.00 87.50 204 ASP A N 1
ATOM 1578 C CA . ASP A 1 204 ? -1.314 13.210 -15.645 1.00 87.50 204 ASP A CA 1
ATOM 1579 C C . ASP A 1 204 ? 0.097 13.336 -16.217 1.00 87.50 204 ASP A C 1
ATOM 1581 O O . ASP A 1 204 ? 0.410 14.292 -16.920 1.00 87.50 204 ASP A O 1
ATOM 1585 N N . TYR A 1 205 ? 0.939 12.323 -15.997 1.00 89.31 205 TYR A N 1
ATOM 1586 C CA . TYR A 1 205 ? 2.297 12.279 -16.529 1.00 89.31 205 TYR A CA 1
ATOM 1587 C C . TYR A 1 205 ? 2.359 12.082 -18.048 1.00 89.31 205 TYR A C 1
ATOM 1589 O O . TYR A 1 205 ? 3.417 12.296 -18.639 1.00 89.31 205 TYR A O 1
ATOM 1597 N N . ARG A 1 206 ? 1.250 11.710 -18.702 1.00 88.75 206 ARG A N 1
ATOM 1598 C CA . ARG A 1 206 ? 1.163 11.683 -20.172 1.00 88.75 206 ARG A CA 1
ATOM 1599 C C . ARG A 1 206 ? 1.013 13.086 -20.768 1.00 88.75 206 ARG A C 1
ATOM 1601 O O . ARG A 1 206 ? 1.328 13.270 -21.940 1.00 88.75 206 ARG A O 1
ATOM 1608 N N . SER A 1 207 ? 0.574 14.061 -19.971 1.00 86.50 207 SER A N 1
ATOM 1609 C CA . SER A 1 207 ? 0.211 15.402 -20.430 1.00 86.50 207 SER A CA 1
ATOM 1610 C C . SER A 1 207 ? 1.008 16.473 -19.675 1.00 86.50 207 SER A C 1
ATOM 1612 O O . SER A 1 207 ? 0.597 16.893 -18.590 1.00 86.50 207 SER A O 1
ATOM 1614 N N . PRO A 1 208 ? 2.121 16.977 -20.243 1.00 78.12 208 PRO A N 1
ATOM 1615 C CA . PRO A 1 208 ? 2.941 18.016 -19.613 1.00 78.12 208 PRO A CA 1
ATOM 1616 C C . PRO A 1 208 ? 2.145 19.264 -19.201 1.00 78.12 208 PRO A C 1
ATOM 1618 O O . PRO A 1 208 ? 2.402 19.844 -18.147 1.00 78.12 208 PRO A O 1
ATOM 1621 N N . ASP A 1 209 ? 1.126 19.628 -19.983 1.00 79.75 209 ASP A N 1
ATOM 1622 C CA . ASP A 1 209 ? 0.249 20.764 -19.690 1.00 79.75 209 ASP A CA 1
ATOM 1623 C C . ASP A 1 209 ? -0.554 20.561 -18.397 1.00 79.75 209 ASP A C 1
ATOM 1625 O O . ASP A 1 209 ? -0.673 21.488 -17.596 1.00 79.75 209 ASP A O 1
ATOM 1629 N N . LEU A 1 210 ? -1.058 19.345 -18.147 1.00 77.19 210 LEU A N 1
ATOM 1630 C CA . LEU A 1 210 ? -1.770 19.013 -16.906 1.00 77.19 210 LEU A CA 1
ATOM 1631 C C . LEU A 1 210 ? -0.824 19.047 -15.703 1.00 77.19 210 LEU A C 1
ATOM 1633 O O . LEU A 1 210 ? -1.191 19.548 -14.635 1.00 77.19 210 LEU A O 1
ATOM 1637 N N . LEU A 1 211 ? 0.415 18.575 -15.876 1.00 79.31 211 LEU A N 1
ATOM 1638 C CA . LEU A 1 211 ? 1.434 18.642 -14.830 1.00 79.31 211 LEU A CA 1
ATOM 1639 C C . LEU A 1 211 ? 1.758 20.087 -14.435 1.00 79.31 211 LEU A C 1
ATOM 1641 O O . LEU A 1 211 ? 1.873 20.367 -13.239 1.00 79.31 211 LEU A O 1
ATOM 1645 N N . ALA A 1 212 ? 1.871 20.983 -15.422 1.00 74.62 212 ALA A N 1
ATOM 1646 C CA . ALA A 1 212 ? 2.148 22.402 -15.220 1.00 74.62 212 ALA A CA 1
ATOM 1647 C C . ALA A 1 212 ? 0.965 23.147 -14.575 1.00 74.62 212 ALA A C 1
ATOM 1649 O O . ALA A 1 212 ? 1.165 23.983 -13.693 1.00 74.62 212 ALA A O 1
ATOM 1650 N N . GLN A 1 213 ? -0.269 22.822 -14.970 1.00 70.88 213 GLN A N 1
ATOM 1651 C CA . GLN A 1 213 ? -1.486 23.447 -14.437 1.00 70.88 213 GLN A CA 1
ATOM 1652 C C . GLN A 1 213 ? -1.795 23.039 -12.990 1.00 70.88 213 GLN A C 1
ATOM 1654 O O . GLN A 1 213 ? -2.351 23.835 -12.233 1.00 70.88 213 GLN A O 1
ATOM 1659 N N . SER A 1 214 ? -1.410 21.825 -12.591 1.00 65.44 214 SER A N 1
ATOM 1660 C CA . SER A 1 214 ? -1.720 21.265 -11.268 1.00 65.44 214 SER A CA 1
ATOM 1661 C C . SER A 1 214 ? -0.847 21.816 -10.125 1.00 65.44 214 SER A C 1
ATOM 1663 O O . SER A 1 214 ? -1.036 21.428 -8.974 1.00 65.44 214 SER A O 1
ATOM 1665 N N . GLY A 1 215 ? 0.097 22.726 -10.406 1.00 65.56 215 GLY A N 1
ATOM 1666 C CA . GLY A 1 215 ? 1.032 23.270 -9.410 1.00 65.56 215 GLY A CA 1
ATOM 1667 C C . GLY A 1 215 ? 2.050 22.232 -8.913 1.00 65.56 215 GLY A C 1
ATOM 1668 O O . GLY A 1 215 ? 2.063 21.108 -9.413 1.00 65.56 215 GLY A O 1
ATOM 1669 N N . PRO A 1 216 ? 2.952 22.568 -7.972 1.00 65.81 216 PRO A N 1
ATOM 1670 C CA . PRO A 1 216 ? 3.853 21.589 -7.359 1.00 65.81 216 PRO A CA 1
ATOM 1671 C C . PRO A 1 216 ? 3.055 20.598 -6.502 1.00 65.81 216 PRO A C 1
ATOM 1673 O O . PRO A 1 216 ? 2.150 20.994 -5.771 1.00 65.81 216 PRO A O 1
ATOM 1676 N N . SER A 1 217 ? 3.385 19.304 -6.586 1.00 70.94 217 SER A N 1
ATOM 1677 C CA . SER A 1 217 ? 2.802 18.336 -5.654 1.00 70.94 217 SER A CA 1
ATOM 1678 C C . SER A 1 217 ? 3.541 18.475 -4.332 1.00 70.94 217 SER A C 1
ATOM 1680 O O . SER A 1 217 ? 4.763 18.632 -4.341 1.00 70.94 217 SER A O 1
ATOM 1682 N N . GLY A 1 218 ? 2.808 18.453 -3.220 1.00 77.75 218 GLY A N 1
ATOM 1683 C CA . GLY A 1 218 ? 3.426 18.469 -1.899 1.00 77.75 218 GLY A CA 1
ATOM 1684 C C . GLY A 1 218 ? 4.329 17.253 -1.667 1.00 77.75 218 GLY A C 1
ATOM 1685 O O . GLY A 1 218 ? 4.449 16.365 -2.508 1.00 77.75 218 GLY A O 1
ATOM 1686 N N . SER A 1 219 ? 4.938 17.184 -0.497 1.00 81.00 219 SER A N 1
ATOM 1687 C CA . SER A 1 219 ? 5.744 16.055 -0.030 1.00 81.00 219 SER A CA 1
ATOM 1688 C C . SER A 1 219 ? 5.275 15.590 1.347 1.00 81.00 219 SER A C 1
ATOM 1690 O O . SER A 1 219 ? 4.368 16.176 1.946 1.00 81.00 219 SER A O 1
ATOM 1692 N N . LEU A 1 220 ? 5.931 14.561 1.887 1.00 80.69 220 LEU A N 1
ATOM 1693 C CA . LEU A 1 220 ? 5.644 14.039 3.223 1.00 80.69 220 LEU A CA 1
ATOM 1694 C C . LEU A 1 220 ? 5.629 15.118 4.321 1.00 80.69 220 LEU A C 1
ATOM 1696 O O . LEU A 1 220 ? 4.793 15.074 5.223 1.00 80.69 220 LEU A O 1
ATOM 1700 N N . ALA A 1 221 ? 6.486 16.136 4.207 1.00 73.88 221 ALA A N 1
ATOM 1701 C CA . ALA A 1 221 ? 6.554 17.245 5.160 1.00 73.88 221 ALA A CA 1
ATOM 1702 C C . ALA A 1 221 ? 5.255 18.077 5.242 1.00 73.88 221 ALA A C 1
ATOM 1704 O O . ALA A 1 221 ? 4.960 18.685 6.276 1.00 73.88 221 ALA A O 1
ATOM 1705 N N . ASP A 1 222 ? 4.444 18.087 4.184 1.00 73.56 222 ASP A N 1
ATOM 1706 C CA . ASP A 1 222 ? 3.218 18.888 4.115 1.00 73.56 222 ASP A CA 1
ATOM 1707 C C . ASP A 1 222 ? 2.045 18.236 4.872 1.00 73.56 222 ASP A C 1
ATOM 1709 O O . ASP A 1 222 ? 1.115 18.924 5.305 1.00 73.56 222 ASP A O 1
ATOM 1713 N N . CYS A 1 223 ? 2.105 16.922 5.134 1.00 70.00 223 CYS A N 1
ATOM 1714 C CA . CYS A 1 223 ? 1.083 16.204 5.911 1.00 70.00 223 CYS A CA 1
ATOM 1715 C C . CYS A 1 223 ? 0.902 16.747 7.334 1.00 70.00 223 CYS A C 1
ATOM 1717 O O . CYS A 1 223 ? -0.196 16.662 7.893 1.00 70.00 223 CYS A O 1
ATOM 1719 N N . PHE A 1 224 ? 1.964 17.303 7.921 1.00 67.19 224 PHE A N 1
ATOM 1720 C CA . PHE A 1 224 ? 1.997 17.720 9.329 1.00 67.19 224 PHE A CA 1
ATOM 1721 C C . PHE A 1 224 ? 2.332 19.194 9.525 1.00 67.19 224 PHE A C 1
ATOM 1723 O O . PHE A 1 224 ? 2.292 19.696 10.650 1.00 67.19 224 PHE A O 1
ATOM 1730 N N . SER A 1 225 ? 2.604 19.908 8.436 1.00 66.31 225 SER A N 1
ATOM 1731 C CA . SER A 1 225 ? 2.751 21.351 8.473 1.00 66.31 225 SER A CA 1
ATOM 1732 C C . SER A 1 225 ? 1.380 21.968 8.777 1.00 66.31 225 SER A C 1
ATOM 1734 O O . SER A 1 225 ? 0.460 21.926 7.962 1.00 66.31 225 SER A O 1
ATOM 1736 N N . GLY A 1 226 ? 1.227 22.538 9.979 1.00 50.19 226 GLY A N 1
ATOM 1737 C CA . GLY A 1 226 ? 0.019 23.234 10.459 1.00 50.19 226 GLY A CA 1
ATOM 1738 C C . GLY A 1 226 ? -0.259 24.564 9.748 1.00 50.19 226 GLY A C 1
ATOM 1739 O O . GLY A 1 226 ? -0.879 25.457 10.324 1.00 50.19 226 GLY A O 1
ATOM 1740 N N . GLY A 1 227 ? 0.244 24.717 8.523 1.00 46.91 227 GLY A N 1
ATOM 1741 C CA . GLY A 1 227 ? 0.124 25.916 7.720 1.00 46.91 227 GLY A CA 1
ATOM 1742 C C . GLY A 1 227 ? -1.322 26.139 7.318 1.00 46.91 227 GLY A C 1
ATOM 1743 O O . GLY A 1 227 ? -1.826 25.521 6.386 1.00 46.91 227 GLY A O 1
ATOM 1744 N N . SER A 1 228 ? -1.974 27.061 8.018 1.00 38.22 228 SER A N 1
ATOM 1745 C CA . SER A 1 228 ? -3.151 27.764 7.533 1.00 38.22 228 SER A CA 1
ATOM 1746 C C . SER A 1 228 ? -2.894 28.268 6.111 1.00 38.22 228 SER A C 1
ATOM 1748 O O . SER A 1 228 ? -2.271 29.310 5.920 1.00 38.22 228 SER A O 1
ATOM 1750 N N . THR A 1 229 ? -3.489 27.633 5.109 1.00 41.38 229 THR A N 1
ATOM 1751 C CA . THR A 1 229 ? -3.800 28.240 3.803 1.00 41.38 229 THR A CA 1
ATOM 1752 C C . THR A 1 229 ? -4.889 29.317 3.942 1.00 41.38 229 THR A C 1
ATOM 1754 O O . THR A 1 229 ? -5.754 29.483 3.093 1.00 41.38 229 THR A O 1
ATOM 1757 N N . ARG A 1 230 ? -4.872 30.077 5.045 1.00 34.53 230 ARG A N 1
ATOM 1758 C CA . ARG A 1 230 ? -5.885 31.076 5.409 1.00 34.53 230 ARG A CA 1
ATOM 1759 C C . ARG A 1 230 ? -5.377 32.518 5.290 1.00 34.53 230 ARG A C 1
ATOM 1761 O O . ARG A 1 230 ? -6.015 33.426 5.803 1.00 34.53 230 ARG A O 1
ATOM 1768 N N . GLY A 1 231 ? -4.246 32.727 4.610 1.00 32.66 231 GLY A N 1
ATOM 1769 C CA . GLY A 1 231 ? -3.647 34.052 4.396 1.00 32.66 231 GLY A CA 1
ATOM 1770 C C . GLY A 1 231 ? -3.438 34.467 2.936 1.00 32.66 231 GLY A C 1
ATOM 1771 O O . GLY A 1 231 ? -3.108 35.622 2.695 1.00 32.66 231 GLY A O 1
ATOM 1772 N N . SER A 1 232 ? -3.637 33.576 1.958 1.00 36.09 232 SER A N 1
ATOM 1773 C CA . SER A 1 232 ? -3.581 33.950 0.540 1.00 36.09 232 SER A CA 1
ATOM 1774 C C . SER A 1 232 ? -4.977 33.831 -0.070 1.00 36.09 232 SER A C 1
ATOM 1776 O O . SER A 1 232 ? -5.492 32.714 -0.142 1.00 36.09 232 SER A O 1
ATOM 1778 N N . PRO A 1 233 ? -5.592 34.929 -0.549 1.00 37.62 233 PRO A N 1
ATOM 1779 C CA . PRO A 1 233 ? -6.877 34.878 -1.253 1.00 37.62 233 PRO A CA 1
ATOM 1780 C C . PRO A 1 233 ? -6.825 34.053 -2.556 1.00 37.62 233 PRO A C 1
ATOM 1782 O O . PRO A 1 233 ? -7.865 33.789 -3.148 1.00 37.62 233 PRO A O 1
ATOM 1785 N N . ASN A 1 234 ? -5.634 33.588 -2.964 1.00 39.03 234 ASN A N 1
ATOM 1786 C CA . ASN A 1 234 ? -5.410 32.703 -4.106 1.00 39.03 234 ASN A CA 1
ATOM 1787 C C . ASN A 1 234 ? -5.040 31.258 -3.719 1.00 39.03 234 ASN A C 1
ATOM 1789 O O . ASN A 1 234 ? -4.666 30.483 -4.601 1.00 39.03 234 ASN A O 1
ATOM 1793 N N . SER A 1 235 ? -5.116 30.867 -2.439 1.00 41.59 235 SER A N 1
ATOM 1794 C CA . SER A 1 235 ? -4.881 29.472 -2.050 1.00 41.59 235 SER A CA 1
ATOM 1795 C C . SER A 1 235 ? -6.061 28.610 -2.495 1.00 41.59 235 SER A C 1
ATOM 1797 O O . SER A 1 235 ? -6.989 28.360 -1.728 1.00 41.59 235 SER A O 1
ATOM 1799 N N . ARG A 1 236 ? -6.040 28.168 -3.757 1.00 43.06 236 ARG A N 1
ATOM 1800 C CA . ARG A 1 236 ? -6.948 27.132 -4.254 1.00 43.06 236 ARG A CA 1
ATOM 1801 C C . ARG A 1 236 ? -6.880 25.945 -3.292 1.00 43.06 236 ARG A C 1
ATOM 1803 O O . ARG A 1 236 ? -5.787 25.548 -2.890 1.00 43.06 236 ARG A O 1
ATOM 1810 N N . SER A 1 237 ? -8.040 25.411 -2.913 1.00 45.66 237 SER A N 1
ATOM 1811 C CA . SER A 1 237 ? -8.123 24.091 -2.289 1.00 45.66 237 SER A CA 1
ATOM 1812 C C . SER A 1 237 ? -7.327 23.130 -3.173 1.00 45.66 237 SER A C 1
ATOM 1814 O O . SER A 1 237 ? -7.625 22.984 -4.360 1.00 45.66 237 SER A O 1
ATOM 1816 N N . VAL A 1 238 ? -6.232 22.589 -2.640 1.00 54.94 238 VAL A N 1
ATOM 1817 C CA . VAL A 1 238 ? -5.448 21.584 -3.352 1.00 54.94 238 VAL A CA 1
ATOM 1818 C C . VAL A 1 238 ? -6.281 20.314 -3.290 1.00 54.94 238 VAL A C 1
ATOM 1820 O O . VAL A 1 238 ? -6.340 19.661 -2.252 1.00 54.94 238 VAL A O 1
ATOM 1823 N N . ASN A 1 239 ? -6.974 19.993 -4.381 1.00 64.44 239 ASN A N 1
ATOM 1824 C CA . ASN A 1 239 ? -7.633 18.702 -4.515 1.00 64.44 239 ASN A CA 1
ATOM 1825 C C . ASN A 1 239 ? -6.540 17.628 -4.534 1.00 64.44 239 ASN A C 1
ATOM 1827 O O . ASN A 1 239 ? -5.813 17.483 -5.517 1.00 64.44 239 ASN A O 1
ATOM 1831 N N . HIS A 1 240 ? -6.381 16.915 -3.421 1.00 75.88 240 HIS A N 1
ATOM 1832 C CA . HIS A 1 240 ? -5.443 15.806 -3.322 1.00 75.88 240 HIS A CA 1
ATOM 1833 C C . HIS A 1 240 ? -5.930 14.646 -4.195 1.00 75.88 240 HIS A C 1
ATOM 1835 O O . HIS A 1 240 ? -7.105 14.284 -4.150 1.00 75.88 240 HIS A O 1
ATOM 1841 N N . SER A 1 241 ? -5.025 14.033 -4.961 1.00 82.62 241 SER A N 1
ATOM 1842 C CA . SER A 1 241 ? -5.362 12.802 -5.683 1.00 82.62 241 SER A CA 1
ATOM 1843 C C . SER A 1 241 ? -5.690 11.673 -4.704 1.00 82.62 241 SER A C 1
ATOM 1845 O O . SER A 1 241 ? -5.185 11.657 -3.575 1.00 82.62 241 SER A O 1
ATOM 1847 N N . ILE A 1 242 ? -6.466 10.674 -5.134 1.00 85.94 242 ILE A N 1
ATOM 1848 C CA . ILE A 1 242 ? -6.789 9.521 -4.278 1.00 85.94 242 ILE A CA 1
ATOM 1849 C C . ILE A 1 242 ? -5.517 8.767 -3.859 1.00 85.94 242 ILE A C 1
ATOM 1851 O O . ILE A 1 242 ? -5.431 8.262 -2.738 1.00 85.94 242 ILE A O 1
ATOM 1855 N N . CYS A 1 243 ? -4.491 8.738 -4.716 1.00 83.25 243 CYS A N 1
ATOM 1856 C CA . CYS A 1 243 ? -3.189 8.162 -4.376 1.00 83.25 243 CYS A CA 1
ATOM 1857 C C . CYS A 1 243 ? -2.505 8.938 -3.240 1.00 83.25 243 CYS A C 1
ATOM 1859 O O . CYS A 1 243 ? -2.014 8.330 -2.290 1.00 83.25 243 CYS A O 1
ATOM 1861 N N . THR A 1 244 ? -2.518 10.273 -3.299 1.00 87.19 244 THR A N 1
ATOM 1862 C CA . THR A 1 244 ? -1.981 11.140 -2.238 1.00 87.19 244 THR A CA 1
ATOM 1863 C C . THR A 1 244 ? -2.718 10.931 -0.916 1.00 87.19 244 THR A C 1
ATOM 1865 O O . THR A 1 244 ? -2.083 10.757 0.122 1.00 87.19 244 THR A O 1
ATOM 1868 N N . LEU A 1 245 ? -4.052 10.883 -0.956 1.00 88.44 245 LEU A N 1
ATOM 1869 C CA . LEU A 1 245 ? -4.890 10.630 0.217 1.00 88.44 245 LEU A CA 1
ATOM 1870 C C . LEU A 1 245 ? -4.584 9.267 0.854 1.00 88.44 245 LEU A C 1
ATOM 1872 O O . LEU A 1 245 ? -4.441 9.179 2.072 1.00 88.44 245 LEU A O 1
ATOM 1876 N N . GLY A 1 246 ? -4.416 8.220 0.041 1.00 89.69 246 GLY A N 1
ATOM 1877 C CA . GLY A 1 246 ? -4.025 6.896 0.529 1.00 89.69 246 GLY A CA 1
ATOM 1878 C C . GLY A 1 246 ? -2.689 6.910 1.275 1.00 89.69 246 GLY A C 1
ATOM 1879 O O . GLY A 1 246 ? -2.586 6.348 2.366 1.00 89.69 246 GLY A O 1
ATOM 1880 N N . MET A 1 247 ? -1.686 7.602 0.729 1.00 89.06 247 MET A N 1
ATOM 1881 C CA . MET A 1 247 ? -0.377 7.726 1.376 1.00 89.06 247 MET A CA 1
ATOM 1882 C C . MET A 1 247 ? -0.434 8.543 2.669 1.00 89.06 247 MET A C 1
ATOM 1884 O O . MET A 1 247 ? 0.175 8.162 3.668 1.00 89.06 247 MET A O 1
ATOM 1888 N N . TRP A 1 248 ? -1.199 9.635 2.675 1.00 88.94 248 TRP A N 1
ATOM 1889 C CA . TRP A 1 248 ? -1.386 10.468 3.860 1.00 88.94 248 TRP A CA 1
ATOM 1890 C C . TRP A 1 248 ? -2.070 9.691 4.995 1.00 88.94 248 TRP A C 1
ATOM 1892 O O . TRP A 1 248 ? -1.589 9.699 6.131 1.00 88.94 248 TRP A O 1
ATOM 1902 N N . ALA A 1 249 ? -3.144 8.960 4.690 1.00 93.56 249 ALA A N 1
ATOM 1903 C CA . ALA A 1 249 ? -3.834 8.118 5.663 1.00 93.56 249 ALA A CA 1
ATOM 1904 C C . ALA A 1 249 ? -2.923 7.033 6.255 1.00 93.56 249 ALA A C 1
ATOM 1906 O O . ALA A 1 249 ? -2.946 6.792 7.465 1.00 93.56 249 ALA A O 1
ATOM 1907 N N . LEU A 1 250 ? -2.089 6.409 5.418 1.00 92.06 250 LEU A N 1
ATOM 1908 C CA . LEU A 1 250 ? -1.128 5.400 5.853 1.00 92.06 250 LEU A CA 1
ATOM 1909 C C . LEU A 1 250 ? -0.086 5.967 6.815 1.00 92.06 250 LEU A C 1
ATOM 1911 O O . LEU A 1 250 ? 0.201 5.342 7.835 1.00 92.06 250 LEU A O 1
ATOM 1915 N N . GLU A 1 251 ? 0.437 7.155 6.525 1.00 89.31 251 GLU A N 1
ATOM 1916 C CA . GLU A 1 251 ? 1.426 7.813 7.375 1.00 89.31 251 GLU A CA 1
ATOM 1917 C C . GLU A 1 251 ? 0.831 8.241 8.728 1.00 89.31 251 GLU A C 1
ATOM 1919 O O . GLU A 1 251 ? 1.436 8.000 9.775 1.00 89.31 251 GLU A O 1
ATOM 1924 N N . ILE A 1 252 ? -0.390 8.796 8.744 1.00 90.94 252 ILE A N 1
ATOM 1925 C CA . ILE A 1 252 ? -1.106 9.094 9.999 1.00 90.94 252 ILE A CA 1
ATOM 1926 C C . ILE A 1 252 ? -1.282 7.817 10.828 1.00 90.94 252 ILE A C 1
ATOM 1928 O O . ILE A 1 252 ? -0.990 7.810 12.026 1.00 90.94 252 ILE A O 1
ATOM 1932 N N . HIS A 1 253 ? -1.754 6.735 10.203 1.00 93.38 253 HIS A N 1
ATOM 1933 C CA . HIS A 1 253 ? -1.968 5.464 10.889 1.00 93.38 253 HIS A CA 1
ATOM 1934 C C . HIS A 1 253 ? -0.668 4.876 11.442 1.00 93.38 253 HIS A C 1
ATOM 1936 O O . HIS A 1 253 ? -0.650 4.399 12.578 1.00 93.38 253 HIS A O 1
ATOM 1942 N N . HIS A 1 254 ? 0.420 4.931 10.673 1.00 89.62 254 HIS A N 1
ATOM 1943 C CA . HIS A 1 254 ? 1.724 4.458 11.116 1.00 89.62 254 HIS A CA 1
ATOM 1944 C C . HIS A 1 254 ? 2.192 5.196 12.378 1.00 89.62 254 HIS A C 1
ATOM 1946 O O . HIS A 1 254 ? 2.522 4.552 13.374 1.00 89.62 254 HIS A O 1
ATOM 1952 N N . ARG A 1 255 ? 2.130 6.534 12.391 1.00 87.50 255 ARG A N 1
ATOM 1953 C CA . ARG A 1 255 ? 2.507 7.332 13.572 1.00 87.50 255 ARG A CA 1
ATOM 1954 C C . ARG A 1 255 ? 1.579 7.120 14.761 1.00 87.50 255 ARG A C 1
ATOM 1956 O O . ARG A 1 255 ? 2.036 7.132 15.899 1.00 87.50 255 ARG A O 1
ATOM 1963 N N . ALA A 1 256 ? 0.284 6.919 14.520 1.00 90.38 256 ALA A N 1
ATOM 1964 C CA . ALA A 1 256 ? -0.662 6.576 15.579 1.00 90.38 256 ALA A CA 1
ATOM 1965 C C . ALA A 1 256 ? -0.341 5.210 16.208 1.00 90.38 256 ALA A C 1
ATOM 1967 O O . ALA A 1 256 ? -0.445 5.050 17.422 1.00 90.38 256 ALA A O 1
ATOM 1968 N N . HIS A 1 257 ? 0.070 4.233 15.395 1.00 89.62 257 HIS A N 1
ATOM 1969 C CA . HIS A 1 257 ? 0.522 2.930 15.876 1.00 89.62 257 HIS A CA 1
ATOM 1970 C C . HIS A 1 257 ? 1.820 3.035 16.683 1.00 89.62 257 HIS A C 1
ATOM 1972 O O . HI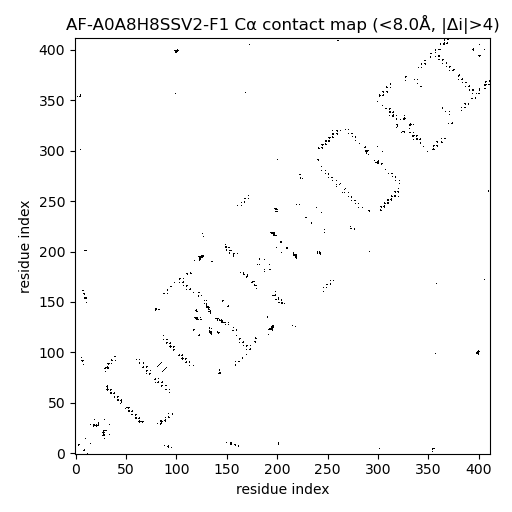S A 1 257 ? 1.887 2.474 17.775 1.00 89.62 257 HIS A O 1
ATOM 1978 N N . ASP A 1 258 ? 2.805 3.793 16.201 1.00 86.00 258 ASP A N 1
ATOM 1979 C CA . ASP A 1 258 ? 4.048 4.015 16.941 1.00 86.00 258 ASP A CA 1
ATOM 1980 C C . ASP A 1 258 ? 3.800 4.724 18.282 1.00 86.00 258 ASP A C 1
ATOM 1982 O O . ASP A 1 258 ? 4.268 4.269 19.323 1.00 86.00 258 ASP A O 1
ATOM 1986 N N . ALA A 1 259 ? 2.962 5.765 18.297 1.00 86.25 259 ALA A N 1
ATOM 1987 C CA . ALA A 1 259 ? 2.624 6.484 19.523 1.00 86.25 259 ALA A CA 1
ATOM 1988 C C . ALA A 1 259 ? 1.911 5.608 20.570 1.00 86.25 259 ALA A C 1
ATOM 1990 O O . ALA A 1 259 ? 2.101 5.819 21.768 1.00 86.25 259 ALA A O 1
ATOM 1991 N N . LEU A 1 260 ? 1.118 4.625 20.132 1.00 88.12 260 LEU A N 1
ATOM 1992 C CA . LEU A 1 260 ? 0.473 3.657 21.020 1.00 88.12 260 LEU A CA 1
ATOM 1993 C C . LEU A 1 260 ? 1.478 2.660 21.623 1.00 88.12 260 LEU A C 1
ATOM 1995 O O . LEU A 1 260 ? 1.343 2.302 22.792 1.00 88.12 260 LEU A O 1
ATOM 1999 N N . ARG A 1 261 ? 2.483 2.216 20.855 1.00 84.00 261 ARG A N 1
ATOM 2000 C CA . ARG A 1 261 ? 3.487 1.232 21.309 1.00 84.00 261 ARG A CA 1
ATOM 2001 C C . ARG A 1 261 ? 4.635 1.861 22.101 1.00 84.00 261 ARG A C 1
ATOM 2003 O O . ARG A 1 261 ? 5.133 1.248 23.044 1.00 84.00 261 ARG A O 1
ATOM 2010 N N . HIS A 1 262 ? 5.024 3.087 21.759 1.00 80.62 262 HIS A N 1
ATOM 2011 C CA . HIS A 1 262 ? 6.180 3.788 22.321 1.00 80.62 262 HIS A CA 1
ATOM 2012 C C . HIS A 1 262 ? 5.783 5.153 22.933 1.00 80.62 262 HIS A C 1
ATOM 2014 O O . HIS A 1 262 ? 6.205 6.214 22.457 1.00 80.62 262 HIS A O 1
ATOM 2020 N N . PRO A 1 263 ? 5.009 5.172 24.040 1.00 66.94 263 PRO A N 1
ATOM 2021 C CA . PRO A 1 263 ? 4.464 6.402 24.635 1.00 66.94 263 PRO A CA 1
ATOM 2022 C C . PRO A 1 263 ? 5.517 7.370 25.224 1.00 66.94 263 PRO A C 1
ATOM 2024 O O . PRO A 1 263 ? 5.172 8.475 25.639 1.00 66.94 263 PRO A O 1
ATOM 2027 N N . GLY A 1 264 ? 6.803 6.989 25.263 1.00 60.94 264 GLY A N 1
ATOM 2028 C CA . GLY A 1 264 ? 7.902 7.779 25.840 1.00 60.94 264 GLY A CA 1
ATOM 2029 C C . GLY A 1 264 ? 8.763 8.584 24.853 1.00 60.94 264 GLY A C 1
ATOM 2030 O O . GLY A 1 264 ? 9.601 9.364 25.295 1.00 60.94 264 GLY A O 1
ATOM 2031 N N . SER A 1 265 ? 8.582 8.442 23.535 1.00 56.34 265 SER A N 1
ATOM 2032 C CA . SER A 1 265 ? 9.510 8.967 22.507 1.00 56.34 265 SER A CA 1
ATOM 2033 C C . SER A 1 265 ? 9.362 10.475 22.183 1.00 56.34 265 SER A C 1
ATOM 2035 O O . SER A 1 265 ? 9.592 10.907 21.056 1.00 56.34 265 SER A O 1
ATOM 2037 N N . GLY A 1 266 ? 8.914 11.314 23.124 1.00 53.47 266 GLY A N 1
ATOM 2038 C CA . GLY A 1 266 ? 8.524 12.705 22.810 1.00 53.47 266 GLY A CA 1
ATOM 2039 C C . GLY A 1 266 ? 7.229 12.802 21.980 1.00 53.47 266 GLY A C 1
ATOM 2040 O O . GLY A 1 266 ? 6.887 13.856 21.447 1.00 53.47 266 GLY A O 1
ATOM 2041 N N . THR A 1 267 ? 6.482 11.700 21.898 1.00 55.50 267 THR A N 1
ATOM 2042 C CA . THR A 1 267 ? 5.234 11.513 21.146 1.00 55.50 267 THR A CA 1
ATOM 2043 C C . THR A 1 267 ? 4.057 12.311 21.714 1.00 55.50 267 THR A C 1
ATOM 2045 O O . THR A 1 267 ? 3.180 12.717 20.952 1.00 55.50 267 THR A O 1
ATOM 2048 N N . SER A 1 268 ? 4.062 12.639 23.011 1.00 58.97 268 SER A N 1
ATOM 2049 C CA . SER A 1 268 ? 2.968 13.373 23.675 1.00 58.97 268 SER A CA 1
ATOM 2050 C C . SER A 1 268 ? 2.653 14.737 23.033 1.00 58.97 268 SER A C 1
ATOM 2052 O O . SER A 1 268 ? 1.487 15.073 22.829 1.00 58.97 268 SER A O 1
ATOM 2054 N N . THR A 1 269 ? 3.667 15.497 22.598 1.00 63.31 269 THR A N 1
ATOM 2055 C CA . THR A 1 269 ? 3.462 16.797 21.921 1.00 63.31 269 THR A CA 1
ATOM 2056 C C . THR A 1 269 ? 3.006 16.656 20.466 1.00 63.31 269 THR A C 1
ATOM 2058 O O . THR A 1 269 ? 2.417 17.587 19.913 1.00 63.31 269 THR A O 1
ATOM 2061 N N . ARG A 1 270 ? 3.235 15.492 19.840 1.00 74.88 270 ARG A N 1
ATOM 2062 C CA . ARG A 1 270 ? 2.860 15.200 18.447 1.00 74.88 270 ARG A CA 1
ATOM 2063 C C . ARG A 1 270 ? 1.437 14.653 18.321 1.00 74.88 270 ARG A C 1
ATOM 2065 O O . ARG A 1 270 ? 0.800 14.886 17.296 1.00 74.88 270 ARG A O 1
ATOM 2072 N N . LEU A 1 271 ? 0.906 13.996 19.355 1.00 82.69 271 LEU A N 1
ATOM 2073 C CA . LEU A 1 271 ? -0.443 13.411 19.352 1.00 82.69 271 LEU A CA 1
ATOM 2074 C C . LEU A 1 271 ? -1.545 14.404 18.914 1.00 82.69 271 LEU A C 1
ATOM 2076 O O . LEU A 1 271 ? -2.314 14.054 18.019 1.00 82.69 271 LEU A O 1
ATOM 2080 N N . PRO A 1 272 ? -1.614 15.656 19.419 1.00 83.50 272 PRO A N 1
ATOM 2081 C CA . PRO A 1 272 ? -2.635 16.608 18.975 1.00 83.50 272 PRO A CA 1
ATOM 2082 C C . PRO A 1 272 ? -2.496 17.025 17.504 1.00 83.50 272 PRO A C 1
ATOM 2084 O O . PRO A 1 272 ? -3.498 17.346 16.865 1.00 83.50 272 PRO A O 1
ATOM 2087 N N . LEU A 1 273 ? -1.271 17.050 16.962 1.00 83.88 273 LEU A N 1
ATOM 2088 C CA . LEU A 1 273 ? -1.029 17.339 15.543 1.00 83.88 273 LEU A CA 1
ATOM 2089 C C . LEU A 1 273 ? -1.511 16.182 14.665 1.00 83.88 273 LEU A C 1
ATOM 2091 O O . LEU A 1 273 ? -2.160 16.422 13.648 1.00 83.88 273 LEU A O 1
ATOM 2095 N N . LEU A 1 274 ? -1.261 14.940 15.091 1.00 86.88 274 LEU A N 1
ATOM 2096 C CA . LEU A 1 274 ? -1.757 13.741 14.412 1.00 86.88 274 LEU A CA 1
ATOM 2097 C C . LEU A 1 274 ? -3.288 13.697 14.407 1.00 86.88 274 LEU A C 1
ATOM 2099 O O . LEU A 1 274 ? -3.883 13.515 13.346 1.00 86.88 274 LEU A O 1
ATOM 2103 N N . SER A 1 275 ? -3.933 13.957 15.551 1.00 87.94 275 SER A N 1
ATOM 2104 C CA . SER A 1 275 ? -5.398 14.020 15.644 1.00 87.94 275 SER A CA 1
ATOM 2105 C C . SER A 1 275 ? -5.985 15.090 14.718 1.00 87.94 275 SER A C 1
ATOM 2107 O O . SER A 1 275 ? -6.957 14.828 14.012 1.00 87.94 275 SER A O 1
ATOM 2109 N N . ARG A 1 276 ? -5.379 16.286 14.660 1.00 87.31 276 ARG A N 1
ATOM 2110 C CA . ARG A 1 276 ? -5.810 17.348 13.733 1.00 87.31 276 ARG A CA 1
ATOM 2111 C C . ARG A 1 276 ? -5.625 16.954 12.270 1.00 87.31 276 ARG A C 1
ATOM 2113 O O . ARG A 1 276 ? -6.506 17.241 11.468 1.00 87.31 276 ARG A O 1
ATOM 2120 N N . SER A 1 277 ? -4.515 16.301 11.923 1.00 87.69 277 SER A N 1
ATOM 2121 C CA . SER A 1 277 ? -4.256 15.839 10.553 1.00 87.69 277 SER A CA 1
ATOM 2122 C C . SER A 1 277 ? -5.275 14.774 10.120 1.00 87.69 277 SER A C 1
ATOM 2124 O O . SER A 1 277 ? -5.815 14.864 9.021 1.00 87.69 277 SER A O 1
ATOM 2126 N N . ALA A 1 278 ? -5.641 13.847 11.015 1.00 90.94 278 ALA A N 1
ATOM 2127 C CA . ALA A 1 278 ? -6.699 12.861 10.773 1.00 90.94 278 ALA A CA 1
ATOM 2128 C C . ALA A 1 278 ? -8.077 13.507 10.547 1.00 90.94 278 ALA A C 1
ATOM 2130 O O . ALA A 1 278 ? -8.798 13.132 9.626 1.00 90.94 278 ALA A O 1
ATOM 2131 N N . LEU A 1 279 ? -8.441 14.513 11.349 1.00 89.38 279 LEU A N 1
ATOM 2132 C CA . LEU A 1 279 ? -9.694 15.253 11.157 1.00 89.38 279 LEU A CA 1
ATOM 2133 C C . LEU A 1 279 ? -9.686 16.077 9.862 1.00 89.38 279 LEU A C 1
ATOM 2135 O O . LEU A 1 279 ? -10.697 16.128 9.167 1.00 89.38 279 LEU A O 1
ATOM 2139 N N . ARG A 1 280 ? -8.543 16.684 9.511 1.00 88.50 280 ARG A N 1
ATOM 2140 C CA . ARG A 1 280 ? -8.370 17.397 8.237 1.00 88.50 280 ARG A CA 1
ATOM 2141 C C . ARG A 1 280 ? -8.580 16.455 7.056 1.00 88.50 280 ARG A C 1
ATOM 2143 O O . ARG A 1 280 ? -9.303 16.811 6.135 1.00 88.50 280 ARG A O 1
ATOM 2150 N N . PHE A 1 281 ? -8.021 15.246 7.121 1.00 90.31 281 PHE A N 1
ATOM 2151 C CA . PHE A 1 281 ? -8.272 14.217 6.118 1.00 90.31 281 PHE A CA 1
ATOM 2152 C C . PHE A 1 281 ? -9.772 13.939 5.969 1.00 90.31 281 PHE A C 1
ATOM 2154 O O . PHE A 1 281 ? -10.281 14.004 4.860 1.00 90.31 281 PHE A O 1
ATOM 2161 N N . LEU A 1 282 ? -10.496 13.679 7.065 1.00 90.25 282 LEU A N 1
ATOM 2162 C CA . LEU A 1 282 ? -11.931 13.362 6.997 1.00 90.25 282 LEU A CA 1
ATOM 2163 C C . LEU A 1 282 ? -12.771 14.504 6.409 1.00 90.25 282 LEU A C 1
ATOM 2165 O O . LEU A 1 282 ? -13.796 14.243 5.787 1.00 90.25 282 LEU A O 1
ATOM 2169 N N . HIS A 1 283 ? -12.340 15.751 6.599 1.00 87.62 283 HIS A N 1
ATOM 2170 C CA . HIS A 1 283 ? -13.003 16.926 6.039 1.00 87.62 283 HIS A CA 1
ATOM 2171 C C . HIS A 1 283 ? -12.691 17.140 4.547 1.00 87.62 283 HIS A C 1
ATOM 2173 O O . HIS A 1 283 ? -13.544 17.615 3.803 1.00 87.62 283 HIS A O 1
ATOM 2179 N N . GLU A 1 284 ? -11.463 16.855 4.109 1.00 84.38 284 GLU A N 1
ATOM 2180 C CA . GLU A 1 284 ? -11.005 17.105 2.733 1.00 84.38 284 GLU A CA 1
ATOM 2181 C C . GLU A 1 284 ? -11.205 15.909 1.792 1.00 84.38 284 GLU A C 1
ATOM 2183 O O . GLU A 1 284 ? -11.262 16.088 0.575 1.00 84.38 284 GLU A O 1
ATOM 2188 N N . ALA A 1 285 ? -11.280 14.690 2.329 1.00 87.06 285 ALA A N 1
ATOM 2189 C CA . ALA A 1 285 ? -11.376 13.478 1.533 1.00 87.06 285 ALA A CA 1
ATOM 2190 C C . ALA A 1 285 ? -12.765 13.342 0.877 1.00 87.06 285 ALA A C 1
ATOM 2192 O O . ALA A 1 285 ? -13.790 13.583 1.521 1.00 87.06 285 ALA A O 1
ATOM 2193 N N . PRO A 1 286 ? -12.819 12.930 -0.400 1.00 90.31 286 PRO A N 1
ATOM 2194 C CA . PRO A 1 286 ? -14.072 12.698 -1.097 1.00 90.31 286 PRO A CA 1
ATOM 2195 C C . PRO A 1 286 ? -14.741 11.401 -0.623 1.00 90.31 286 PRO A C 1
ATOM 2197 O O . PRO A 1 286 ? -14.099 10.508 -0.070 1.00 90.31 286 PRO A O 1
ATOM 2200 N N . GLY A 1 287 ? -16.035 11.259 -0.922 1.00 87.38 287 GLY A N 1
ATOM 2201 C CA . GLY A 1 287 ? -16.785 10.036 -0.632 1.00 87.38 287 GLY A CA 1
ATOM 2202 C C . GLY A 1 287 ? -16.171 8.792 -1.286 1.00 87.38 287 GLY A C 1
ATOM 2203 O O . GLY A 1 287 ? -15.574 8.861 -2.362 1.00 87.38 287 GLY A O 1
ATOM 2204 N N . VAL A 1 288 ? -16.352 7.636 -0.645 1.00 88.44 288 VAL A N 1
ATOM 2205 C CA . VAL A 1 288 ? -15.743 6.351 -1.037 1.00 88.44 288 VAL A CA 1
ATOM 2206 C C . VAL A 1 288 ? -16.158 5.835 -2.420 1.00 88.44 288 VAL A C 1
ATOM 2208 O O . VAL A 1 288 ? -15.472 4.965 -2.952 1.00 88.44 288 VAL A O 1
ATOM 2211 N N . GLU A 1 289 ? -17.231 6.352 -3.028 1.00 85.50 289 GLU A N 1
ATOM 2212 C CA . GLU A 1 289 ? -17.612 6.035 -4.417 1.00 85.50 289 GLU A CA 1
ATOM 2213 C C . GLU A 1 289 ? -16.822 6.825 -5.480 1.00 85.50 289 GLU A C 1
ATOM 2215 O O . GLU A 1 289 ? -17.016 6.613 -6.674 1.00 85.50 289 GLU A O 1
ATOM 2220 N N . THR A 1 290 ? -15.934 7.738 -5.079 1.00 82.94 290 THR A N 1
ATOM 2221 C CA . THR A 1 290 ? -15.200 8.611 -6.010 1.00 82.94 290 THR A CA 1
ATOM 2222 C C . THR A 1 290 ? -14.035 7.876 -6.678 1.00 82.94 290 THR A C 1
ATOM 2224 O O . THR A 1 290 ? -13.262 7.178 -6.015 1.00 82.94 290 THR A O 1
ATOM 2227 N N . TYR A 1 291 ? -13.855 8.068 -7.987 1.00 78.94 291 TYR A N 1
ATOM 2228 C CA . TYR A 1 291 ? -12.741 7.518 -8.767 1.00 78.94 291 TYR A CA 1
ATOM 2229 C C . TYR A 1 291 ? -11.970 8.631 -9.491 1.00 78.94 291 TYR A C 1
ATOM 2231 O O . TYR A 1 291 ? -12.564 9.602 -9.941 1.00 78.94 291 TYR A O 1
ATOM 2239 N N . ASP A 1 292 ? -10.648 8.454 -9.624 1.00 69.25 292 ASP A N 1
ATOM 2240 C CA . ASP A 1 292 ? -9.748 9.359 -10.372 1.00 69.25 292 ASP A CA 1
ATOM 2241 C C . ASP A 1 292 ? -9.905 9.234 -11.906 1.00 69.25 292 ASP A C 1
ATOM 2243 O O . ASP A 1 292 ? -9.256 9.955 -12.664 1.00 69.25 292 ASP A O 1
ATOM 2247 N N . ASP A 1 293 ? -10.705 8.273 -12.376 1.00 65.50 293 ASP A N 1
ATOM 2248 C CA . ASP A 1 293 ? -10.971 8.041 -13.792 1.00 65.50 293 ASP A CA 1
ATOM 2249 C C . ASP A 1 293 ? -12.464 8.177 -14.108 1.00 65.50 293 ASP A C 1
ATOM 2251 O O . ASP A 1 293 ? -13.315 7.651 -13.394 1.00 65.50 293 ASP A O 1
ATOM 2255 N N . ASP A 1 294 ? -12.779 8.807 -15.244 1.00 52.44 294 ASP A N 1
ATOM 2256 C CA . ASP A 1 294 ? -14.152 9.005 -15.746 1.00 52.44 294 ASP A CA 1
ATOM 2257 C C . ASP A 1 294 ? -14.834 7.698 -16.202 1.00 52.44 294 ASP A C 1
ATOM 2259 O O . ASP A 1 294 ? -15.891 7.700 -16.831 1.00 52.44 294 ASP A O 1
ATOM 2263 N N . LEU A 1 295 ? -14.240 6.540 -15.903 1.00 53.00 295 LEU A N 1
ATOM 2264 C CA . LEU A 1 295 ? -14.610 5.237 -16.456 1.00 53.00 295 LEU A CA 1
ATOM 2265 C C . LEU A 1 295 ? -15.883 4.622 -15.847 1.00 53.00 295 LEU A C 1
ATOM 2267 O O . LEU A 1 295 ? -16.065 3.410 -15.936 1.00 53.00 295 LEU A O 1
ATOM 2271 N N . GLY A 1 296 ? -16.778 5.417 -15.251 1.00 52.88 296 GLY A N 1
ATOM 2272 C CA . GLY A 1 296 ? -18.104 4.956 -14.818 1.00 52.88 296 GLY A CA 1
ATOM 2273 C C . GLY A 1 296 ? -18.063 3.699 -13.942 1.00 52.88 296 GLY A C 1
ATOM 2274 O O . GLY A 1 296 ? -18.867 2.782 -14.117 1.00 52.88 296 GLY A O 1
ATOM 2275 N N . ARG A 1 297 ? -17.075 3.606 -13.044 1.00 64.38 297 ARG A N 1
ATOM 2276 C CA . ARG A 1 297 ? -16.882 2.422 -12.202 1.00 64.38 297 ARG A CA 1
ATOM 2277 C C . ARG A 1 297 ? -17.987 2.339 -11.157 1.00 64.38 297 ARG A C 1
ATOM 2279 O O . ARG A 1 297 ? -18.207 3.277 -10.400 1.00 64.38 297 ARG A O 1
ATOM 2286 N N . ALA A 1 298 ? -18.661 1.194 -11.096 1.00 64.06 298 ALA A N 1
ATOM 2287 C CA . ALA A 1 298 ? -19.642 0.909 -10.058 1.00 64.06 298 ALA A CA 1
ATOM 2288 C C . ALA A 1 298 ? -18.957 0.270 -8.840 1.00 64.06 298 ALA A C 1
ATOM 2290 O O . ALA A 1 298 ? -18.293 -0.760 -8.973 1.00 64.06 298 ALA A O 1
ATOM 2291 N N . GLY A 1 299 ? -19.157 0.844 -7.653 1.00 82.25 299 GLY A N 1
ATOM 2292 C CA . GLY A 1 299 ? -18.701 0.272 -6.385 1.00 82.25 299 GLY A CA 1
ATOM 2293 C C . GLY A 1 299 ? -17.925 1.251 -5.509 1.00 82.25 299 GLY A C 1
ATOM 2294 O O . GLY A 1 299 ? -17.964 2.460 -5.712 1.00 82.25 299 GLY A O 1
ATOM 2295 N N . LEU A 1 300 ? -17.248 0.700 -4.501 1.00 88.00 300 LEU A N 1
ATOM 2296 C CA . LEU A 1 300 ? -16.380 1.456 -3.603 1.00 88.00 300 LEU A CA 1
ATOM 2297 C C . LEU A 1 300 ? -14.960 1.494 -4.169 1.00 88.00 300 LEU A C 1
ATOM 2299 O O . LEU A 1 300 ? -14.441 0.482 -4.652 1.00 88.00 300 LEU A O 1
ATOM 2303 N N . ASN A 1 301 ? -14.306 2.645 -4.080 1.00 88.12 301 ASN A N 1
ATOM 2304 C CA . ASN A 1 301 ? -12.912 2.779 -4.459 1.00 88.12 301 ASN A CA 1
ATOM 2305 C C . ASN A 1 301 ? -12.017 2.099 -3.404 1.00 88.12 301 ASN A C 1
ATOM 2307 O O . ASN A 1 301 ? -11.993 2.543 -2.254 1.00 88.12 301 ASN A O 1
ATOM 2311 N N . PRO A 1 302 ? -11.246 1.053 -3.762 1.00 87.88 302 PRO A N 1
ATOM 2312 C CA . PRO A 1 302 ? -10.471 0.277 -2.794 1.00 87.88 302 PRO A CA 1
ATOM 2313 C C . PRO A 1 302 ? -9.391 1.106 -2.087 1.00 87.88 302 PRO A C 1
ATOM 2315 O O . PRO A 1 302 ? -9.103 0.861 -0.917 1.00 87.88 302 PRO A O 1
ATOM 2318 N N . THR A 1 303 ? -8.825 2.113 -2.759 1.00 88.12 303 THR A N 1
ATOM 2319 C CA . THR A 1 303 ? -7.829 3.008 -2.159 1.00 88.12 303 THR A CA 1
ATOM 2320 C C . THR A 1 303 ? -8.467 3.914 -1.110 1.00 88.12 303 THR A C 1
ATOM 2322 O O . THR A 1 303 ? -7.881 4.108 -0.049 1.00 88.12 303 THR A O 1
ATOM 2325 N N . LEU A 1 304 ? -9.680 4.422 -1.361 1.00 91.56 304 LEU A N 1
ATOM 2326 C CA . LEU A 1 304 ? -10.418 5.205 -0.365 1.00 91.56 304 LEU A CA 1
ATOM 2327 C C . LEU A 1 304 ? -10.896 4.323 0.791 1.00 91.56 304 LEU A C 1
ATOM 2329 O O . LEU A 1 304 ? -10.749 4.723 1.939 1.00 91.56 304 LEU A O 1
ATOM 2333 N N . VAL A 1 305 ? -11.381 3.105 0.523 1.00 93.62 305 VAL A N 1
ATOM 2334 C CA . VAL A 1 305 ? -11.730 2.142 1.586 1.00 93.62 305 VAL A CA 1
ATOM 2335 C C . VAL A 1 305 ? -10.529 1.895 2.500 1.00 93.62 305 VAL A C 1
ATOM 2337 O O . VAL A 1 305 ? -10.674 1.956 3.721 1.00 93.62 305 VAL A O 1
ATOM 2340 N N . LEU A 1 306 ? -9.338 1.682 1.931 1.00 93.12 306 LEU A N 1
ATOM 2341 C CA . LEU A 1 306 ? -8.099 1.579 2.700 1.00 93.12 306 LEU A CA 1
ATOM 2342 C C . LEU A 1 306 ? -7.814 2.858 3.497 1.00 93.12 306 LEU A C 1
ATOM 2344 O O . LEU A 1 306 ? -7.583 2.775 4.701 1.00 93.12 306 LEU A O 1
ATOM 2348 N N . ALA A 1 307 ? -7.863 4.027 2.859 1.00 94.81 307 ALA A N 1
ATOM 2349 C CA . ALA A 1 307 ? -7.548 5.299 3.501 1.00 94.81 307 ALA A CA 1
ATOM 2350 C C . ALA A 1 307 ? -8.473 5.600 4.695 1.00 94.81 307 ALA A C 1
ATOM 2352 O O . ALA A 1 307 ? -7.990 5.861 5.795 1.00 94.81 307 ALA A O 1
ATOM 2353 N N . TYR A 1 308 ? -9.792 5.476 4.525 1.00 96.69 308 TYR A N 1
ATOM 2354 C CA . TYR A 1 308 ? -10.750 5.640 5.622 1.00 96.69 308 TYR A CA 1
ATOM 2355 C C . TYR A 1 308 ? -10.546 4.589 6.718 1.00 96.69 308 TYR A C 1
ATOM 2357 O O . TYR A 1 308 ? -10.561 4.933 7.899 1.00 96.69 308 TYR A O 1
ATOM 2365 N N . SER A 1 309 ? -10.266 3.331 6.351 1.00 96.88 309 SER A N 1
ATOM 2366 C CA . SER A 1 309 ? -10.005 2.277 7.340 1.00 96.88 309 SER A CA 1
ATOM 2367 C C . SER A 1 309 ? -8.796 2.592 8.222 1.00 96.88 309 SER A C 1
ATOM 2369 O O . SER A 1 309 ? -8.849 2.430 9.445 1.00 96.88 309 SER A O 1
ATOM 2371 N N . LEU A 1 310 ? -7.723 3.092 7.606 1.00 96.75 310 LEU A N 1
ATOM 2372 C CA . LEU A 1 310 ? -6.511 3.530 8.292 1.00 96.75 310 LEU A CA 1
ATOM 2373 C C . LEU A 1 310 ? -6.794 4.711 9.226 1.00 96.75 310 LEU A C 1
ATOM 2375 O O . LEU A 1 310 ? -6.340 4.687 10.367 1.00 96.75 310 LEU A O 1
ATOM 2379 N N . ILE A 1 311 ? -7.574 5.704 8.785 1.00 97.06 311 ILE A N 1
ATOM 2380 C CA . ILE A 1 311 ? -7.890 6.902 9.577 1.00 97.06 311 ILE A CA 1
ATOM 2381 C C . ILE A 1 311 ? -8.780 6.589 10.779 1.00 97.06 311 ILE A C 1
ATOM 2383 O O . ILE A 1 311 ? -8.446 7.007 11.888 1.00 97.06 311 ILE A O 1
ATOM 2387 N N . PHE A 1 312 ? -9.853 5.814 10.608 1.00 97.12 312 PHE A N 1
ATOM 2388 C CA . PHE A 1 312 ? -10.700 5.407 11.735 1.00 97.12 312 PHE A CA 1
ATOM 2389 C C . PHE A 1 312 ? -9.908 4.600 12.766 1.00 97.12 312 PHE A C 1
ATOM 2391 O O . PHE A 1 312 ? -9.982 4.853 13.968 1.00 97.12 312 PHE A O 1
ATOM 2398 N N . THR A 1 313 ? -9.057 3.687 12.294 1.00 96.56 313 THR A N 1
ATOM 2399 C CA . THR A 1 313 ? -8.156 2.925 13.168 1.00 96.56 313 THR A CA 1
ATOM 2400 C C . THR A 1 313 ? -7.145 3.836 13.867 1.00 96.56 313 THR A C 1
ATOM 2402 O O . THR A 1 313 ? -6.874 3.665 15.055 1.00 96.56 313 THR A O 1
ATOM 2405 N N . ALA A 1 314 ? -6.596 4.828 13.160 1.00 95.25 314 ALA A N 1
ATOM 2406 C CA . ALA A 1 314 ? -5.657 5.790 13.723 1.00 95.25 314 ALA A CA 1
ATOM 2407 C C . ALA A 1 314 ? -6.298 6.622 14.839 1.00 95.25 314 ALA A C 1
ATOM 2409 O O . ALA A 1 314 ? -5.667 6.821 15.871 1.00 95.25 314 ALA A O 1
ATOM 2410 N N . GLN A 1 315 ? -7.549 7.063 14.680 1.00 94.06 315 GLN A N 1
ATOM 2411 C CA . GLN A 1 315 ? -8.266 7.809 15.719 1.00 94.06 315 GLN A CA 1
ATOM 2412 C C . GLN A 1 315 ? -8.432 6.990 17.005 1.00 94.06 315 GLN A C 1
ATOM 2414 O O . GLN A 1 315 ? -8.177 7.509 18.092 1.00 94.06 315 GLN A O 1
ATOM 2419 N N . ILE A 1 316 ? -8.749 5.697 16.889 1.00 94.69 316 ILE A N 1
ATOM 2420 C CA . ILE A 1 316 ? -8.827 4.787 18.042 1.00 94.69 316 ILE A CA 1
ATOM 2421 C C . ILE A 1 316 ? -7.448 4.620 18.693 1.00 94.69 316 ILE A C 1
ATOM 2423 O O . ILE A 1 316 ? -7.322 4.742 19.911 1.00 94.69 316 ILE A O 1
ATOM 2427 N N . LYS A 1 317 ? -6.394 4.394 17.896 1.00 93.56 317 LYS A N 1
ATOM 2428 C CA . LYS A 1 317 ? -5.014 4.265 18.398 1.00 93.56 317 LYS A CA 1
ATOM 2429 C C . LYS A 1 317 ? -4.536 5.529 19.115 1.00 93.56 317 LYS A C 1
ATOM 2431 O O . LYS A 1 317 ? -3.939 5.425 20.181 1.00 93.56 317 LYS A O 1
ATOM 2436 N N . LEU A 1 318 ? -4.842 6.710 18.577 1.00 91.88 318 LEU A N 1
ATOM 2437 C CA . LEU A 1 318 ? -4.524 7.995 19.205 1.00 91.88 318 LEU A CA 1
ATOM 2438 C C . LEU A 1 318 ? -5.281 8.178 20.524 1.00 91.88 318 LEU A C 1
ATOM 2440 O O . LEU A 1 318 ? -4.669 8.588 21.506 1.00 91.88 318 LEU A O 1
ATOM 2444 N N . ALA A 1 319 ? -6.570 7.830 20.579 1.00 91.12 319 ALA A N 1
ATOM 2445 C CA . ALA A 1 319 ? -7.351 7.895 21.814 1.00 91.12 319 ALA A CA 1
ATOM 2446 C C . ALA A 1 319 ? -6.795 6.950 22.893 1.00 91.12 319 ALA A C 1
ATOM 2448 O O . ALA A 1 319 ? -6.640 7.349 24.046 1.00 91.12 319 ALA A O 1
ATOM 2449 N N . LEU A 1 320 ? -6.423 5.721 22.518 1.00 91.12 320 LEU A N 1
ATOM 2450 C CA . LEU A 1 320 ? -5.764 4.767 23.415 1.00 91.12 320 LEU A CA 1
ATOM 2451 C C . LEU A 1 320 ? -4.388 5.269 23.879 1.00 91.12 320 LEU A C 1
ATOM 2453 O O . LEU A 1 320 ? -4.055 5.127 25.051 1.00 91.12 320 LEU A O 1
ATOM 2457 N N . ALA A 1 321 ? -3.602 5.890 22.996 1.00 89.62 321 ALA A N 1
ATOM 2458 C CA . ALA A 1 321 ? -2.304 6.463 23.352 1.00 89.62 321 ALA A CA 1
ATOM 2459 C C . ALA A 1 321 ? -2.439 7.666 24.307 1.00 89.62 321 ALA A C 1
ATOM 2461 O O . ALA A 1 321 ? -1.599 7.857 25.183 1.00 89.62 321 ALA A O 1
ATOM 2462 N N . GLN A 1 322 ? -3.497 8.470 24.156 1.00 87.44 322 GLN A N 1
ATOM 2463 C CA . GLN A 1 322 ? -3.764 9.653 24.984 1.00 87.44 322 GLN A CA 1
ATOM 2464 C C . GLN A 1 322 ? -4.372 9.304 26.347 1.00 87.44 322 GLN A C 1
ATOM 2466 O O . GLN A 1 322 ? -3.987 9.880 27.363 1.00 87.44 322 GLN A O 1
ATOM 2471 N N . HIS A 1 323 ? -5.336 8.384 26.370 1.00 87.38 323 HIS A N 1
ATOM 2472 C CA . HIS A 1 323 ? -6.198 8.142 27.530 1.00 87.38 323 HIS A CA 1
ATOM 2473 C C . HIS A 1 323 ? -6.010 6.750 28.152 1.00 87.38 323 HIS A C 1
ATOM 2475 O O . HIS A 1 323 ? -6.619 6.438 29.180 1.00 87.38 323 HIS A O 1
ATOM 2481 N N . GLY A 1 324 ? -5.179 5.890 27.558 1.00 87.62 324 GLY A N 1
ATOM 2482 C CA . GLY A 1 324 ? -4.973 4.520 28.016 1.00 87.62 324 GLY A CA 1
ATOM 2483 C C . GLY A 1 324 ? -6.296 3.761 28.111 1.00 87.62 324 GLY A C 1
ATOM 2484 O O . GLY A 1 324 ? -7.119 3.782 27.198 1.00 87.62 324 GLY A O 1
ATOM 2485 N N . ARG A 1 325 ? -6.538 3.120 29.259 1.00 86.31 325 ARG A N 1
ATOM 2486 C CA . ARG A 1 325 ? -7.767 2.345 29.494 1.00 86.31 325 ARG A CA 1
ATOM 2487 C C . ARG A 1 325 ? -9.036 3.192 29.607 1.00 86.31 325 ARG A C 1
ATOM 2489 O O . ARG A 1 325 ? -10.124 2.647 29.442 1.00 86.31 325 ARG A O 1
ATOM 2496 N N . ALA A 1 326 ? -8.929 4.499 29.859 1.00 86.19 326 ALA A N 1
ATOM 2497 C CA . ALA A 1 326 ? -10.110 5.359 29.934 1.00 86.19 326 ALA A CA 1
ATOM 2498 C C . ALA A 1 326 ? -10.849 5.432 28.583 1.00 86.19 326 ALA A C 1
ATOM 2500 O O . ALA A 1 326 ? -12.075 5.503 28.567 1.00 86.19 326 ALA A O 1
ATOM 2501 N N . ALA A 1 327 ? -10.136 5.260 27.463 1.00 87.06 327 ALA A N 1
ATOM 2502 C CA . ALA A 1 327 ? -10.718 5.216 26.121 1.00 87.06 327 ALA A CA 1
ATOM 2503 C C . ALA A 1 327 ? -11.687 4.036 25.869 1.00 87.06 327 ALA A C 1
ATOM 2505 O O . ALA A 1 327 ? -12.358 4.028 24.836 1.00 87.06 327 ALA A O 1
ATOM 2506 N N . TYR A 1 328 ? -11.787 3.052 26.777 1.00 85.44 328 TYR A N 1
ATOM 2507 C CA . TYR A 1 328 ? -12.791 1.978 26.697 1.00 85.44 328 TYR A CA 1
ATOM 2508 C C . TYR A 1 328 ? -14.100 2.292 27.442 1.00 85.44 328 TYR A C 1
ATOM 2510 O O . TYR A 1 328 ? -15.106 1.639 27.179 1.00 85.44 328 TYR A O 1
ATOM 2518 N N . VAL A 1 329 ? -14.092 3.222 28.405 1.00 76.00 329 VAL A N 1
ATOM 2519 C CA . VAL A 1 329 ? -15.172 3.342 29.410 1.00 76.00 329 VAL A CA 1
ATOM 2520 C C . VAL A 1 329 ? -15.736 4.767 29.528 1.00 76.00 329 VAL A C 1
ATOM 2522 O O . VAL A 1 329 ? -16.878 4.923 29.954 1.00 76.00 329 VAL A O 1
ATOM 2525 N N . SER A 1 330 ? -14.979 5.813 29.169 1.00 63.56 330 SER A N 1
ATOM 2526 C CA . SER A 1 330 ? -15.359 7.213 29.433 1.00 63.56 330 SER A CA 1
ATOM 2527 C C . SER A 1 330 ? -15.985 7.945 28.235 1.00 63.56 330 SER A C 1
ATOM 2529 O O . SER A 1 330 ? -15.929 7.491 27.091 1.00 63.56 330 SER A O 1
ATOM 2531 N N . THR A 1 331 ? -16.527 9.145 28.492 1.00 68.12 331 THR A N 1
ATOM 2532 C CA . THR A 1 331 ? -16.865 10.154 27.465 1.00 68.12 331 THR A CA 1
ATOM 2533 C C . THR A 1 331 ? -15.691 10.465 26.536 1.00 68.12 331 THR A C 1
ATOM 2535 O O . THR A 1 331 ? -15.905 10.810 25.377 1.00 68.12 331 THR A O 1
ATOM 2538 N N . ASP A 1 332 ? -14.458 10.294 27.018 1.00 65.81 332 ASP A N 1
ATOM 2539 C CA . ASP A 1 332 ? -13.228 10.533 26.254 1.00 65.81 332 ASP A CA 1
ATOM 2540 C C . ASP A 1 332 ? -12.995 9.446 25.188 1.00 65.81 332 ASP A C 1
ATOM 2542 O O . ASP A 1 332 ? -12.281 9.669 24.213 1.00 65.81 332 ASP A O 1
ATOM 2546 N N . GLY A 1 333 ? -13.644 8.283 25.325 1.00 77.31 333 GLY A N 1
ATOM 2547 C CA . GLY A 1 333 ? -13.666 7.215 24.323 1.00 77.31 333 GLY A CA 1
ATOM 2548 C C . GLY A 1 333 ? -14.775 7.350 23.273 1.00 77.31 333 GLY A C 1
ATOM 2549 O O . GLY A 1 333 ? -14.792 6.578 22.316 1.00 77.31 333 GLY A O 1
ATOM 25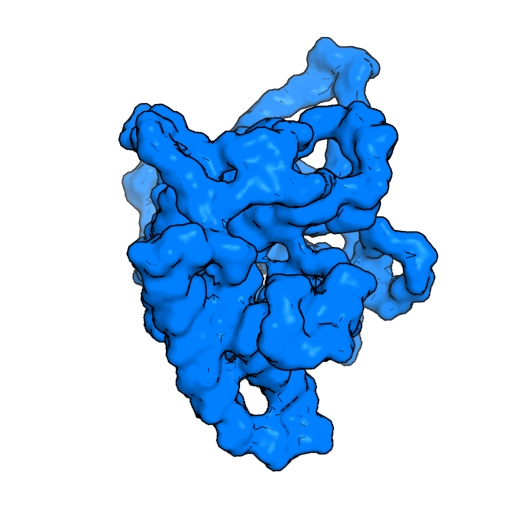50 N N . ALA A 1 334 ? -15.694 8.317 23.400 1.00 86.00 334 ALA A N 1
ATOM 2551 C CA . ALA A 1 334 ? -16.862 8.415 22.517 1.00 86.00 334 ALA A CA 1
ATOM 2552 C C . ALA A 1 334 ? -16.476 8.602 21.039 1.00 86.00 334 ALA A C 1
ATOM 2554 O O . ALA A 1 334 ? -17.052 7.958 20.164 1.00 86.00 334 ALA A O 1
ATOM 2555 N N . ALA A 1 335 ? -15.456 9.420 20.760 1.00 88.12 335 ALA A N 1
ATOM 2556 C CA . ALA A 1 335 ? -14.943 9.614 19.403 1.00 88.12 335 ALA A CA 1
ATOM 2557 C C . ALA A 1 335 ? -14.277 8.344 18.836 1.00 88.12 335 ALA A C 1
ATOM 2559 O O . ALA A 1 335 ? -14.407 8.053 17.648 1.00 88.12 335 ALA A O 1
ATOM 2560 N N . ALA A 1 336 ? -13.596 7.561 19.680 1.00 92.00 336 ALA A N 1
ATOM 2561 C CA . ALA A 1 336 ? -12.996 6.289 19.277 1.00 92.00 336 ALA A CA 1
ATOM 2562 C C . ALA A 1 336 ? -14.072 5.233 18.977 1.00 92.00 336 ALA A C 1
ATOM 2564 O O . ALA A 1 336 ? -13.981 4.529 17.973 1.00 92.00 336 ALA A O 1
ATOM 2565 N N . PHE A 1 337 ? -15.129 5.169 19.790 1.00 93.50 337 PHE A N 1
ATOM 2566 C CA . PHE A 1 337 ? -16.277 4.304 19.523 1.00 93.50 337 PHE A CA 1
ATOM 2567 C C . PHE A 1 337 ? -17.004 4.690 18.230 1.00 93.50 337 PHE A C 1
ATOM 2569 O O . PHE A 1 337 ? -17.362 3.815 17.444 1.00 93.50 337 PHE A O 1
ATOM 2576 N N . ASP A 1 338 ? -17.189 5.987 17.975 1.00 93.94 338 ASP A N 1
ATOM 2577 C CA . ASP A 1 338 ? -17.792 6.461 16.727 1.00 93.94 338 ASP A CA 1
ATOM 2578 C C . ASP A 1 338 ? -16.929 6.096 15.509 1.00 93.94 338 ASP A C 1
ATOM 2580 O O . ASP A 1 338 ? -17.436 5.556 14.528 1.00 93.94 338 ASP A O 1
ATOM 2584 N N . SER A 1 339 ? -15.606 6.250 15.619 1.00 95.44 339 SER A N 1
ATOM 2585 C CA . SER A 1 339 ? -14.652 5.801 14.591 1.00 95.44 339 SER A CA 1
ATOM 2586 C C . SER A 1 339 ? -14.759 4.293 14.329 1.00 95.44 339 SER A C 1
ATOM 2588 O O . SER A 1 339 ? -14.730 3.852 13.180 1.00 95.44 339 SER A O 1
ATOM 2590 N N . ALA A 1 340 ? -14.916 3.488 15.387 1.00 96.31 340 ALA A N 1
ATOM 2591 C CA . ALA A 1 340 ? -15.123 2.049 15.265 1.00 96.31 340 ALA A CA 1
ATOM 2592 C C . ALA A 1 340 ? -16.428 1.737 14.520 1.00 96.31 340 ALA A C 1
ATOM 2594 O O . ALA A 1 340 ? -16.418 0.937 13.588 1.00 96.31 340 ALA A O 1
ATOM 2595 N N . ALA A 1 341 ? -17.532 2.399 14.878 1.00 96.56 341 ALA A N 1
ATOM 2596 C CA . ALA A 1 341 ? -18.818 2.225 14.209 1.00 96.56 341 ALA A CA 1
ATOM 2597 C C . ALA A 1 341 ? -18.755 2.612 12.719 1.00 96.56 341 ALA A C 1
ATOM 2599 O O . ALA A 1 341 ? -19.248 1.859 11.879 1.00 96.56 341 ALA A O 1
ATOM 2600 N N . GLN A 1 342 ? -18.088 3.721 12.380 1.00 96.94 342 GLN A N 1
ATOM 2601 C CA . GLN A 1 342 ? -17.897 4.157 10.992 1.00 96.94 342 GLN A CA 1
ATOM 2602 C C . GLN A 1 342 ? -17.080 3.147 10.169 1.00 96.94 342 GLN A C 1
ATOM 2604 O O . GLN A 1 342 ? -17.397 2.900 9.004 1.00 96.94 342 GLN A O 1
ATOM 2609 N N . LEU A 1 343 ? -16.065 2.504 10.765 1.00 97.38 343 LEU A N 1
ATOM 2610 C CA . LEU A 1 343 ? -15.343 1.417 10.098 1.00 97.38 343 LEU A CA 1
ATOM 2611 C C . LEU A 1 343 ? -16.252 0.209 9.838 1.00 97.38 343 LEU A C 1
ATOM 2613 O O . LEU A 1 343 ? -16.221 -0.344 8.740 1.00 97.38 343 LEU A O 1
ATOM 2617 N N . VAL A 1 344 ? -17.046 -0.210 10.828 1.00 97.44 344 VAL A N 1
ATOM 2618 C CA . VAL A 1 344 ? -17.965 -1.351 10.677 1.00 97.44 344 VAL A CA 1
ATOM 2619 C C . VAL A 1 344 ? -18.976 -1.084 9.565 1.00 97.44 344 VAL A C 1
ATOM 2621 O O . VAL A 1 344 ? -19.168 -1.939 8.702 1.00 97.44 344 VAL A O 1
ATOM 2624 N N . GLU A 1 345 ? -19.555 0.116 9.522 1.00 96.50 345 GLU A N 1
ATOM 2625 C CA . GLU A 1 345 ? -20.473 0.519 8.455 1.00 96.50 345 GLU A CA 1
ATOM 2626 C C . GLU A 1 345 ? -19.788 0.502 7.081 1.00 96.50 345 GLU A C 1
ATOM 2628 O O . GLU A 1 345 ? -20.318 -0.066 6.122 1.00 96.50 345 GLU A O 1
ATOM 2633 N N . LEU A 1 346 ? -18.582 1.072 6.981 1.00 95.94 346 LEU A N 1
ATOM 2634 C CA . LEU A 1 346 ? -17.804 1.079 5.743 1.00 95.94 346 LEU A CA 1
ATOM 2635 C C . LEU A 1 346 ? -17.549 -0.344 5.232 1.00 95.94 346 LEU A C 1
ATOM 2637 O O . LEU A 1 346 ? -17.763 -0.619 4.050 1.00 95.94 346 LEU A O 1
ATOM 2641 N N . LEU A 1 347 ? -17.118 -1.253 6.109 1.00 94.94 347 LEU A N 1
ATOM 2642 C CA . LEU A 1 347 ? -16.853 -2.642 5.739 1.00 94.94 347 LEU A CA 1
ATOM 2643 C C . LEU A 1 347 ? -18.140 -3.414 5.425 1.00 94.94 347 LEU A C 1
ATOM 2645 O O . LEU A 1 347 ? -18.140 -4.213 4.492 1.00 94.94 347 LEU A O 1
ATOM 2649 N N . GLY A 1 348 ? -19.256 -3.112 6.093 1.00 93.38 348 GLY A N 1
ATOM 2650 C CA . GLY A 1 348 ? -20.570 -3.677 5.771 1.00 93.38 348 GLY A CA 1
ATOM 2651 C C . GLY A 1 348 ? -21.070 -3.309 4.367 1.00 93.38 348 GLY A C 1
ATOM 2652 O O . GLY A 1 348 ? -21.832 -4.058 3.754 1.00 93.38 348 GLY A O 1
ATOM 2653 N N . ARG A 1 349 ? -20.602 -2.185 3.806 1.00 93.06 349 ARG A N 1
ATOM 2654 C CA . ARG A 1 349 ? -20.892 -1.773 2.419 1.00 93.06 349 ARG A CA 1
ATOM 2655 C C . ARG A 1 349 ? -20.028 -2.499 1.381 1.00 93.06 349 ARG A C 1
ATOM 2657 O O . ARG A 1 349 ? -20.371 -2.493 0.193 1.00 93.06 349 ARG A O 1
ATOM 2664 N N . VAL A 1 350 ? -18.925 -3.131 1.788 1.00 89.25 350 VAL A N 1
ATOM 2665 C CA . VAL A 1 350 ? -18.036 -3.878 0.890 1.00 89.25 350 VAL A CA 1
ATOM 2666 C C . VAL A 1 350 ? -18.699 -5.198 0.499 1.00 89.25 350 VAL A C 1
ATOM 2668 O O . VAL A 1 350 ? -18.731 -6.158 1.258 1.00 89.25 350 VAL A O 1
ATOM 2671 N N . ARG A 1 351 ? -19.189 -5.277 -0.741 1.00 84.81 351 ARG A N 1
ATOM 2672 C CA . ARG A 1 351 ? -19.749 -6.524 -1.300 1.00 84.81 351 ARG A CA 1
ATOM 2673 C C . ARG A 1 351 ? -18.695 -7.447 -1.902 1.00 84.81 351 ARG A C 1
ATOM 2675 O O . ARG A 1 351 ? -18.915 -8.649 -2.011 1.00 84.81 351 ARG A O 1
ATOM 2682 N N . ASN A 1 352 ? -17.577 -6.878 -2.347 1.00 81.94 352 ASN A N 1
ATOM 2683 C CA . ASN A 1 352 ? -16.490 -7.606 -2.981 1.00 81.94 352 ASN A CA 1
ATOM 2684 C C . ASN A 1 352 ? -15.167 -7.222 -2.321 1.00 81.94 352 ASN A C 1
ATOM 2686 O O . ASN A 1 352 ? -14.735 -6.077 -2.405 1.00 81.94 352 ASN A O 1
ATOM 2690 N N . VAL A 1 353 ? -14.533 -8.201 -1.682 1.00 80.88 353 VAL A N 1
ATOM 2691 C CA . VAL A 1 353 ? -13.231 -8.043 -1.022 1.00 80.88 353 VAL A CA 1
ATOM 2692 C C . VAL A 1 353 ? -12.052 -8.164 -1.989 1.00 80.88 353 VAL A C 1
ATOM 2694 O O . VAL A 1 353 ? -10.909 -7.931 -1.594 1.00 80.88 353 VAL A O 1
ATOM 2697 N N . ALA A 1 354 ? -12.300 -8.543 -3.249 1.00 76.06 354 ALA A N 1
ATOM 2698 C CA . ALA A 1 354 ? -11.263 -8.593 -4.266 1.00 76.06 354 ALA A CA 1
ATOM 2699 C C . ALA A 1 354 ? -10.668 -7.195 -4.455 1.00 76.06 354 ALA A C 1
ATOM 2701 O O . ALA A 1 354 ? -11.348 -6.258 -4.866 1.00 76.06 354 ALA A O 1
ATOM 2702 N N . GLY A 1 355 ? -9.388 -7.082 -4.124 1.00 72.56 355 GLY A N 1
ATOM 2703 C CA . GLY A 1 355 ? -8.616 -5.864 -4.300 1.00 72.56 355 GLY A CA 1
ATOM 2704 C C . GLY A 1 355 ? -8.565 -4.888 -3.161 1.00 72.56 355 GLY A C 1
ATOM 2705 O O . GLY A 1 355 ? -7.926 -3.845 -3.294 1.00 72.56 355 GLY A O 1
ATOM 2706 N N . LEU A 1 356 ? -9.138 -5.259 -2.024 1.00 85.00 356 LEU A N 1
ATOM 2707 C CA . LEU A 1 356 ? -8.809 -4.593 -0.781 1.00 85.00 356 LEU A CA 1
ATOM 2708 C C . LEU A 1 356 ? -7.420 -5.010 -0.308 1.00 85.00 356 LEU A C 1
ATOM 2710 O O . LEU A 1 356 ? -7.030 -6.170 -0.412 1.00 85.00 356 LEU A O 1
ATOM 2714 N N . ASP A 1 357 ? -6.678 -4.038 0.203 1.00 86.94 357 ASP A N 1
ATOM 2715 C CA . ASP A 1 357 ? -5.365 -4.251 0.797 1.00 86.94 357 ASP A CA 1
ATOM 2716 C C . ASP A 1 357 ? -5.494 -5.049 2.114 1.00 86.94 357 ASP A C 1
ATOM 2718 O O . ASP A 1 357 ? -6.464 -4.834 2.853 1.00 86.94 357 ASP A O 1
ATOM 2722 N N . PRO A 1 358 ? -4.548 -5.949 2.458 1.00 86.19 358 PRO A N 1
ATOM 2723 C CA . PRO A 1 358 ? -4.566 -6.663 3.738 1.00 86.19 358 PRO A CA 1
ATOM 2724 C C . PRO A 1 358 ? -4.652 -5.732 4.959 1.00 86.19 358 PRO A C 1
ATOM 2726 O O . PRO A 1 358 ? -5.214 -6.134 5.979 1.00 86.19 358 PRO A O 1
ATOM 2729 N N . MET A 1 359 ? -4.179 -4.485 4.859 1.00 89.62 359 MET A N 1
ATOM 2730 C CA . MET A 1 359 ? -4.330 -3.481 5.916 1.00 89.62 359 MET A CA 1
ATOM 2731 C C . MET A 1 359 ? -5.783 -3.203 6.295 1.00 89.62 359 MET A C 1
ATOM 2733 O O . MET A 1 359 ? -6.054 -2.976 7.470 1.00 89.62 359 MET A O 1
ATOM 2737 N N . VAL A 1 360 ? -6.735 -3.305 5.363 1.00 92.88 360 VAL A N 1
ATOM 2738 C CA . VAL A 1 360 ? -8.167 -3.154 5.676 1.00 92.88 360 VAL A CA 1
ATOM 2739 C C . VAL A 1 360 ? -8.617 -4.218 6.681 1.00 92.88 360 VAL A C 1
ATOM 2741 O O . VAL A 1 360 ? -9.303 -3.918 7.656 1.00 92.88 360 VAL A O 1
ATOM 2744 N N . GLY A 1 361 ? -8.178 -5.464 6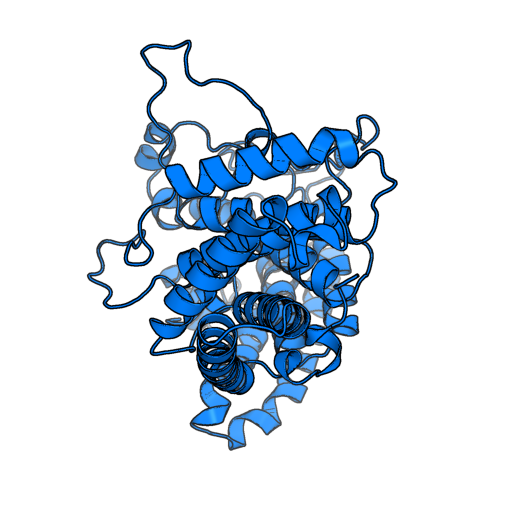.484 1.00 91.69 361 GLY A N 1
ATOM 2745 C CA . GLY A 1 361 ? -8.473 -6.561 7.406 1.00 91.69 361 GLY A CA 1
ATOM 2746 C C . GLY A 1 361 ? -7.776 -6.408 8.754 1.00 91.69 361 GLY A C 1
ATOM 2747 O O . GLY A 1 361 ? -8.375 -6.708 9.782 1.00 91.69 361 GLY A O 1
ATOM 2748 N N . LEU A 1 362 ? -6.541 -5.900 8.768 1.00 92.06 362 LEU A N 1
ATOM 2749 C CA . LEU A 1 362 ? -5.792 -5.630 10.001 1.00 92.06 362 LEU A CA 1
ATOM 2750 C C . LEU A 1 362 ? -6.444 -4.520 10.831 1.00 92.06 362 LEU A C 1
ATOM 2752 O O . LEU A 1 362 ? -6.592 -4.674 12.041 1.00 92.06 362 LEU A O 1
ATOM 2756 N N . CYS A 1 363 ? -6.900 -3.448 10.179 1.00 95.12 363 CYS A N 1
ATOM 2757 C CA . CYS A 1 363 ? -7.737 -2.416 10.787 1.00 95.12 363 CYS A CA 1
ATOM 2758 C C . CYS A 1 363 ? -9.002 -3.029 11.405 1.00 95.12 363 CYS A C 1
ATOM 2760 O O . CYS A 1 363 ? -9.281 -2.805 12.581 1.00 95.12 363 CYS A O 1
ATOM 2762 N N . GLY A 1 364 ? -9.717 -3.872 10.652 1.00 94.69 364 GLY A N 1
ATOM 2763 C CA . GLY A 1 364 ? -10.897 -4.582 11.151 1.00 94.69 364 GLY A CA 1
ATOM 2764 C C . GLY A 1 364 ? -10.606 -5.461 12.373 1.00 94.69 364 GLY A C 1
ATOM 2765 O O . GLY A 1 364 ? -11.338 -5.398 13.354 1.00 94.69 364 GLY A O 1
ATOM 2766 N N . MET A 1 365 ? -9.515 -6.232 12.368 1.00 93.25 365 MET A N 1
ATOM 2767 C CA . MET A 1 365 ? -9.120 -7.073 13.508 1.00 93.25 365 MET A CA 1
ATOM 2768 C C . MET A 1 365 ? -8.751 -6.254 14.750 1.00 93.25 365 MET A C 1
ATOM 2770 O O . M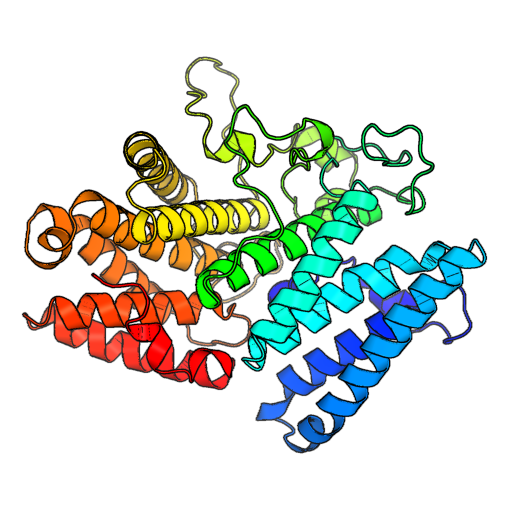ET A 1 365 ? -9.149 -6.613 15.857 1.00 93.25 365 MET A O 1
ATOM 2774 N N . PHE A 1 366 ? -8.042 -5.137 14.578 1.00 94.38 366 PHE A N 1
ATOM 2775 C CA . PHE A 1 366 ? -7.730 -4.229 15.682 1.00 94.38 366 PHE A CA 1
ATOM 2776 C C . PHE A 1 366 ? -9.003 -3.626 16.294 1.00 94.38 366 PHE A C 1
ATOM 2778 O O . PHE A 1 366 ? -9.173 -3.633 17.515 1.00 94.38 366 PHE A O 1
ATOM 2785 N N . VAL A 1 367 ? -9.927 -3.143 15.454 1.00 95.44 367 VAL A N 1
ATOM 2786 C CA . VAL A 1 367 ? -11.204 -2.574 15.913 1.00 95.44 367 VAL A CA 1
ATOM 2787 C C . VAL A 1 367 ? -12.089 -3.632 16.567 1.00 95.44 367 VAL A C 1
ATOM 2789 O O . VAL A 1 367 ? -12.727 -3.349 17.578 1.00 95.44 367 VAL A O 1
ATOM 2792 N N . LEU A 1 368 ? -12.070 -4.868 16.068 1.00 94.56 368 LEU A N 1
ATOM 2793 C CA . LEU A 1 368 ? -12.758 -5.990 16.699 1.00 94.56 368 LEU A CA 1
ATOM 2794 C C . LEU A 1 368 ? -12.236 -6.241 18.118 1.00 94.56 368 LEU A C 1
ATOM 2796 O O . LEU A 1 368 ? -13.029 -6.362 19.052 1.00 94.56 368 LEU A O 1
ATOM 2800 N N . GLY A 1 369 ? -10.912 -6.265 18.301 1.00 93.00 369 GLY A N 1
ATOM 2801 C CA . GLY A 1 369 ? -10.297 -6.375 19.622 1.00 93.00 369 GLY A CA 1
ATOM 2802 C C . GLY A 1 369 ? -10.686 -5.216 20.548 1.00 93.00 369 GLY A C 1
ATOM 2803 O O . GLY A 1 369 ? -10.990 -5.441 21.721 1.00 93.00 369 GLY A O 1
ATOM 2804 N N . TYR A 1 370 ? -10.732 -3.987 20.022 1.00 94.00 370 TYR A N 1
ATOM 2805 C CA . TYR A 1 370 ? -11.158 -2.799 20.768 1.00 94.00 370 TYR A CA 1
ATOM 2806 C C . TYR A 1 370 ? -12.618 -2.915 21.240 1.00 94.00 370 TYR A C 1
ATOM 2808 O O . TYR A 1 370 ? -12.891 -2.757 22.431 1.00 94.00 370 TYR A O 1
ATOM 2816 N N . LEU A 1 371 ? -13.546 -3.277 20.346 1.00 93.62 371 LEU A N 1
ATOM 2817 C CA . LEU A 1 371 ? -14.966 -3.463 20.672 1.00 93.62 371 LEU A CA 1
ATOM 2818 C C . LEU A 1 371 ? -15.182 -4.592 21.692 1.00 93.62 371 LEU A C 1
ATOM 2820 O O . LEU A 1 371 ? -15.947 -4.426 22.645 1.00 93.62 371 LEU A O 1
ATOM 2824 N N . LYS A 1 372 ? -14.459 -5.713 21.555 1.00 92.38 372 LYS A N 1
ATOM 2825 C CA . LYS A 1 372 ? -14.502 -6.829 22.517 1.00 92.38 372 LYS A CA 1
ATOM 2826 C C . LYS A 1 372 ? -14.055 -6.411 23.921 1.00 92.38 372 LYS A C 1
ATOM 2828 O O . LYS A 1 372 ? -14.604 -6.911 24.898 1.00 92.38 372 LYS A O 1
ATOM 2833 N N . ARG A 1 373 ? -13.103 -5.476 24.041 1.00 91.25 373 ARG A N 1
ATOM 2834 C CA . ARG A 1 373 ? -12.666 -4.933 25.341 1.00 91.25 373 ARG A CA 1
ATOM 2835 C C . ARG A 1 373 ? -13.671 -3.974 25.976 1.00 91.25 373 ARG A C 1
ATOM 2837 O O . ARG A 1 373 ? -13.714 -3.900 27.199 1.00 91.25 373 ARG A O 1
ATOM 2844 N N . ILE A 1 374 ? -14.490 -3.283 25.181 1.00 89.31 374 ILE A N 1
ATOM 2845 C CA . ILE A 1 374 ? -15.610 -2.484 25.706 1.00 89.31 374 ILE A CA 1
ATOM 2846 C C . ILE A 1 374 ? -16.663 -3.413 26.323 1.00 89.31 374 ILE A C 1
ATOM 2848 O O . ILE A 1 374 ? -17.135 -3.158 27.429 1.00 89.31 374 ILE A O 1
ATOM 2852 N N . GLY A 1 375 ? -17.012 -4.506 25.635 1.00 73.88 375 GLY A N 1
ATOM 2853 C CA . GLY A 1 375 ? -17.708 -5.676 26.195 1.00 73.88 375 GLY A CA 1
ATOM 2854 C C . GLY A 1 375 ? -19.156 -5.486 26.675 1.00 73.88 375 GLY A C 1
ATOM 2855 O O . GLY A 1 375 ? -19.785 -6.459 27.080 1.00 73.88 375 GLY A O 1
ATOM 2856 N N . HIS A 1 376 ? -19.712 -4.271 26.638 1.00 78.75 376 HIS A N 1
ATOM 2857 C CA . HIS A 1 376 ? -21.024 -3.970 27.220 1.00 78.75 376 HIS A CA 1
ATOM 2858 C C . HIS A 1 376 ? -21.926 -3.217 26.226 1.00 78.75 376 HIS A C 1
ATOM 2860 O O . HIS A 1 376 ? -21.474 -2.333 25.496 1.00 78.75 376 HIS A O 1
ATOM 2866 N N . GLY A 1 377 ? -23.220 -3.559 26.217 1.00 85.06 377 GLY A N 1
ATOM 2867 C CA . GLY A 1 377 ? -24.267 -2.875 25.447 1.00 85.06 377 GLY A CA 1
ATOM 2868 C C . GLY A 1 377 ? -24.674 -3.578 24.147 1.00 85.06 377 GLY A C 1
ATOM 2869 O O . GLY A 1 377 ? -23.841 -4.132 23.434 1.00 85.06 377 GLY A O 1
ATOM 2870 N N . ALA A 1 378 ? -25.972 -3.540 23.823 1.00 88.00 378 ALA A N 1
ATOM 2871 C CA . ALA A 1 378 ? -26.537 -4.211 22.646 1.00 88.00 378 ALA A CA 1
ATOM 2872 C C . ALA A 1 378 ? -25.907 -3.728 21.326 1.00 88.00 378 ALA A C 1
ATOM 2874 O O . ALA A 1 378 ? -25.541 -4.543 20.487 1.00 88.00 378 ALA A O 1
ATOM 2875 N N . ARG A 1 379 ? -25.686 -2.412 21.192 1.00 91.19 379 ARG A N 1
ATOM 2876 C CA . ARG A 1 379 ? -25.036 -1.816 20.013 1.00 91.19 379 ARG A CA 1
ATOM 2877 C C . ARG A 1 379 ? -23.612 -2.342 19.804 1.00 91.19 379 ARG A C 1
ATOM 2879 O O . ARG A 1 379 ? -23.219 -2.596 18.675 1.00 91.19 379 ARG A O 1
ATOM 2886 N N . THR A 1 380 ? -22.841 -2.523 20.876 1.00 91.69 380 THR A N 1
ATOM 2887 C CA . THR A 1 380 ? -21.471 -3.056 20.796 1.00 91.69 380 THR A CA 1
ATOM 2888 C C . THR A 1 380 ? -21.467 -4.491 20.273 1.00 91.69 380 THR A C 1
ATOM 2890 O O . THR A 1 380 ? -20.646 -4.819 19.425 1.00 91.69 380 THR A O 1
ATOM 2893 N N . HIS A 1 381 ? -22.404 -5.327 20.734 1.00 93.44 381 HIS A N 1
ATOM 2894 C CA . HIS A 1 381 ? -22.538 -6.710 20.266 1.00 93.44 381 HIS A CA 1
ATOM 2895 C C . HIS A 1 381 ? -22.923 -6.770 18.784 1.00 93.44 381 HIS A C 1
ATOM 2897 O O . HIS A 1 381 ? -22.288 -7.488 18.022 1.00 93.44 381 HIS A O 1
ATOM 2903 N N . GLU A 1 382 ? -23.878 -5.942 18.353 1.00 95.19 382 GLU A N 1
ATOM 2904 C CA . GLU A 1 382 ? -24.267 -5.856 16.941 1.00 95.19 382 GLU A CA 1
ATOM 2905 C C . GLU A 1 382 ? -23.086 -5.462 16.036 1.00 95.19 382 GLU A C 1
ATOM 2907 O O . GLU A 1 382 ? -22.867 -6.075 14.991 1.00 95.19 382 GLU A O 1
ATOM 2912 N N . LEU A 1 383 ? -22.286 -4.473 16.453 1.00 95.81 383 LEU A N 1
ATOM 2913 C CA . LEU A 1 383 ? -21.093 -4.056 15.712 1.00 95.81 383 LEU A CA 1
ATOM 2914 C C . LEU A 1 383 ? -20.030 -5.161 15.651 1.00 95.81 383 LEU A C 1
ATOM 2916 O O . LEU A 1 383 ? -19.392 -5.329 14.611 1.00 95.81 383 LEU A O 1
ATOM 2920 N N . ILE A 1 384 ? -19.838 -5.913 16.742 1.00 95.62 384 ILE A N 1
ATOM 2921 C CA . ILE A 1 384 ? -18.924 -7.064 16.784 1.00 95.62 384 ILE A CA 1
ATOM 2922 C C . ILE A 1 384 ? -19.364 -8.112 15.759 1.00 95.62 384 ILE A C 1
ATOM 2924 O O . ILE A 1 384 ? -18.558 -8.484 14.907 1.00 95.62 384 ILE A O 1
ATOM 2928 N N . ASP A 1 385 ? -20.633 -8.521 15.780 1.00 95.12 385 ASP A N 1
ATOM 2929 C CA . ASP A 1 385 ? -21.158 -9.557 14.884 1.00 95.12 385 ASP A CA 1
ATOM 2930 C C . ASP A 1 385 ? -21.001 -9.159 13.404 1.00 95.12 385 ASP A C 1
ATOM 2932 O O . ASP A 1 385 ? -20.533 -9.944 12.573 1.00 95.12 385 ASP A O 1
ATOM 2936 N N . GLN A 1 386 ? -21.328 -7.908 13.063 1.00 95.38 386 GLN A N 1
ATOM 2937 C CA . GLN A 1 386 ? -21.166 -7.379 11.703 1.00 95.38 386 GLN A CA 1
ATOM 2938 C C . GLN A 1 386 ? -1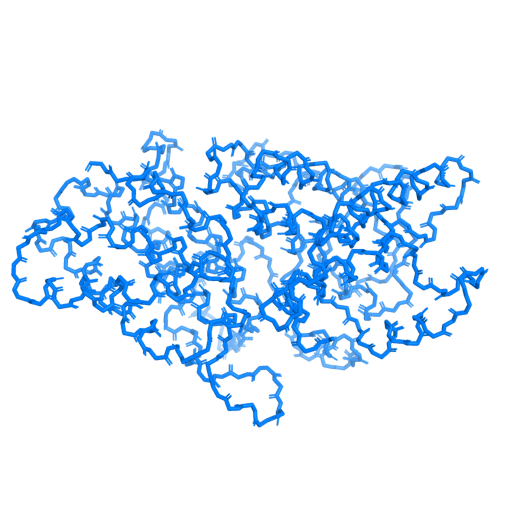9.695 -7.345 11.258 1.00 95.38 386 GLN A C 1
ATOM 2940 O O . GLN A 1 386 ? -19.360 -7.687 10.113 1.00 95.38 386 GLN A O 1
ATOM 2945 N N . LEU A 1 387 ? -18.798 -6.938 12.159 1.00 95.25 387 LEU A N 1
ATOM 2946 C CA . LEU A 1 387 ? -17.374 -6.844 11.864 1.00 95.25 387 LEU A CA 1
ATOM 2947 C C . LEU A 1 387 ? -16.731 -8.225 11.711 1.00 95.25 387 LEU A C 1
ATOM 2949 O O . LEU A 1 387 ? -15.906 -8.405 10.816 1.00 95.25 387 LEU A O 1
ATOM 2953 N N . GLU A 1 388 ? -17.133 -9.213 12.513 1.00 94.44 388 GLU A N 1
ATOM 2954 C CA . GLU A 1 388 ? -16.649 -10.592 12.395 1.00 94.44 388 GLU A CA 1
ATOM 2955 C C . GLU A 1 388 ? -16.970 -11.188 11.022 1.00 94.44 388 GLU A C 1
ATOM 2957 O O . GLU A 1 388 ? -16.094 -11.788 10.390 1.00 94.44 388 GLU A O 1
ATOM 2962 N N . VAL A 1 389 ? -18.179 -10.947 10.502 1.00 93.38 389 VAL A N 1
ATOM 2963 C CA . VAL A 1 389 ? -18.556 -11.360 9.140 1.00 93.38 389 VAL A CA 1
ATOM 2964 C C . VAL A 1 389 ? -17.655 -10.695 8.097 1.00 93.38 389 VAL A C 1
ATOM 2966 O O . VAL A 1 389 ? -17.138 -11.371 7.203 1.00 93.38 389 VAL A O 1
ATOM 2969 N N . SER A 1 390 ? -17.425 -9.387 8.222 1.00 92.88 390 SER A N 1
ATOM 2970 C CA . SER A 1 390 ? -16.601 -8.617 7.280 1.00 92.88 390 SER A CA 1
ATOM 2971 C C . SER A 1 390 ? -15.133 -9.075 7.285 1.00 92.88 390 SER A C 1
ATOM 2973 O O . SER A 1 390 ? -14.541 -9.329 6.232 1.00 92.88 390 SER A O 1
ATOM 2975 N N . VAL A 1 391 ? -14.547 -9.272 8.471 1.00 91.25 391 VAL A N 1
ATOM 2976 C CA . VAL A 1 391 ? -13.174 -9.779 8.640 1.00 91.25 391 VAL A CA 1
ATOM 2977 C C . VAL A 1 391 ? -13.047 -11.210 8.108 1.00 91.25 391 VAL A C 1
ATOM 2979 O O . VAL A 1 391 ? -12.072 -11.527 7.420 1.00 91.25 391 VAL A O 1
ATOM 2982 N N . ALA A 1 392 ? -14.039 -12.075 8.344 1.00 89.44 392 ALA A N 1
ATOM 2983 C CA . ALA A 1 392 ? -14.044 -13.441 7.823 1.00 89.44 392 ALA A CA 1
ATOM 2984 C C . ALA A 1 392 ? -14.049 -13.490 6.285 1.00 89.44 392 ALA A C 1
ATOM 2986 O O . ALA A 1 392 ? -13.423 -14.374 5.693 1.00 89.44 392 ALA A O 1
ATOM 2987 N N . GLN A 1 393 ? -14.705 -12.537 5.616 1.00 87.50 393 GLN A N 1
ATOM 2988 C CA . GLN A 1 393 ? -14.644 -12.421 4.157 1.00 87.50 393 GLN A CA 1
ATOM 2989 C C . GLN A 1 393 ? -13.247 -12.002 3.679 1.00 87.50 393 GLN A C 1
ATOM 2991 O O . GLN A 1 393 ? -12.708 -12.623 2.761 1.00 87.50 393 GLN A O 1
ATOM 2996 N N . LEU A 1 394 ? -12.628 -11.011 4.331 1.00 86.75 394 LEU A N 1
ATOM 2997 C CA . LEU A 1 394 ? -11.280 -10.530 4.000 1.00 86.75 394 LEU A CA 1
ATOM 2998 C C . LEU A 1 394 ? -10.205 -11.617 4.181 1.00 86.75 394 LEU A C 1
ATOM 3000 O O . LEU A 1 394 ? -9.295 -11.725 3.350 1.00 86.75 394 LEU A O 1
ATOM 3004 N N . ARG A 1 395 ? -10.344 -12.474 5.205 1.00 86.44 395 ARG A N 1
ATOM 3005 C CA . ARG A 1 395 ? -9.455 -13.624 5.476 1.00 86.44 395 ARG A CA 1
ATOM 3006 C C . ARG A 1 395 ? -9.335 -14.597 4.305 1.00 86.44 395 ARG A C 1
ATOM 3008 O O . ARG A 1 395 ? -8.281 -15.194 4.114 1.00 86.44 395 ARG A O 1
ATOM 3015 N N . ARG A 1 396 ? -10.374 -14.732 3.475 1.00 80.12 396 ARG A N 1
ATOM 3016 C CA . ARG A 1 396 ? -10.333 -15.621 2.298 1.00 80.12 396 ARG A CA 1
ATOM 3017 C C . ARG A 1 396 ? -9.343 -15.142 1.232 1.00 80.12 396 ARG A C 1
ATOM 3019 O O . ARG A 1 396 ? -8.821 -15.961 0.483 1.00 80.12 396 ARG A O 1
ATOM 3026 N N . GLY A 1 397 ? -9.086 -13.833 1.159 1.00 73.12 397 GLY A N 1
ATOM 3027 C CA . GLY A 1 397 ? -8.155 -13.237 0.195 1.00 73.12 397 GLY A CA 1
ATOM 3028 C C . GLY A 1 397 ? -6.705 -13.158 0.684 1.00 73.12 397 GLY A C 1
ATOM 3029 O O . GLY A 1 397 ? -5.785 -13.160 -0.134 1.00 73.12 397 GLY A O 1
ATOM 3030 N N . HIS A 1 398 ? -6.489 -13.131 2.001 1.00 81.88 398 HIS A N 1
ATOM 3031 C CA . HIS A 1 398 ? -5.202 -12.794 2.610 1.00 81.88 398 HIS A CA 1
ATOM 3032 C C . HIS A 1 398 ? -4.860 -13.762 3.746 1.00 81.88 398 HIS A C 1
ATOM 3034 O O . HIS A 1 398 ? -5.462 -13.700 4.817 1.00 81.88 398 HIS A O 1
ATOM 3040 N N . VAL A 1 399 ? -3.856 -14.622 3.535 1.00 81.19 399 VAL A N 1
ATOM 3041 C CA . VAL A 1 399 ? -3.435 -15.637 4.525 1.00 81.19 399 VAL A CA 1
ATOM 3042 C C . VAL A 1 399 ? -2.959 -14.978 5.818 1.00 81.19 399 VAL A C 1
ATOM 3044 O O . VAL A 1 399 ? -3.225 -15.488 6.900 1.00 81.19 399 VAL A O 1
ATOM 3047 N N . ILE A 1 400 ? -2.324 -13.808 5.712 1.00 82.94 400 ILE A N 1
ATOM 3048 C CA . ILE A 1 400 ? -1.852 -13.024 6.860 1.00 82.94 400 ILE A CA 1
ATOM 3049 C C . ILE A 1 400 ? -2.947 -12.671 7.877 1.00 82.94 400 ILE A C 1
ATOM 3051 O O . ILE A 1 400 ? -2.654 -12.510 9.054 1.00 82.94 400 ILE A O 1
ATOM 3055 N N . LEU A 1 401 ? -4.213 -12.603 7.456 1.00 81.94 401 LEU A N 1
ATOM 3056 C CA . LEU A 1 401 ? -5.336 -12.316 8.353 1.00 81.94 401 LEU A CA 1
ATOM 3057 C C . LEU A 1 401 ? -5.790 -13.541 9.169 1.00 81.94 401 LEU A C 1
ATOM 3059 O O . LEU A 1 401 ? -6.693 -13.419 9.995 1.00 81.94 401 LEU A O 1
ATOM 3063 N N . GLY A 1 402 ? -5.216 -14.721 8.919 1.00 76.25 402 GLY A N 1
ATOM 3064 C CA . GLY A 1 402 ? -5.494 -15.949 9.667 1.00 76.25 402 GLY A CA 1
ATOM 3065 C C . GLY A 1 402 ? -4.766 -16.050 11.012 1.00 76.25 402 GLY A C 1
ATOM 3066 O O . GLY A 1 402 ? -5.065 -16.958 11.783 1.00 76.25 402 GLY A O 1
ATOM 3067 N N . ASP A 1 403 ? -3.828 -15.146 11.306 1.00 74.94 403 ASP A N 1
ATOM 3068 C CA . ASP A 1 403 ? -3.106 -15.127 12.580 1.00 74.94 403 ASP A CA 1
ATOM 3069 C C . ASP A 1 403 ? -3.958 -14.476 13.684 1.00 74.94 403 ASP A C 1
ATOM 3071 O O . ASP A 1 403 ? -4.138 -13.257 13.730 1.00 74.94 403 ASP A O 1
ATOM 3075 N N . GLY A 1 404 ? -4.483 -15.305 14.592 1.00 65.38 404 GLY A N 1
ATOM 3076 C CA . GLY A 1 404 ? -5.333 -14.868 15.702 1.00 65.38 404 GLY A CA 1
ATOM 3077 C C . GLY A 1 404 ? -4.634 -13.951 16.712 1.00 65.38 404 GLY A C 1
ATOM 3078 O O . GLY A 1 404 ? -5.311 -13.229 17.441 1.00 65.38 404 GLY A O 1
ATOM 3079 N N . HIS A 1 405 ? -3.297 -13.909 16.745 1.00 69.94 405 HIS A N 1
ATOM 3080 C CA . HIS A 1 405 ? -2.579 -12.998 17.638 1.00 69.94 405 HIS A CA 1
ATOM 3081 C C . HIS A 1 405 ? -2.715 -11.529 17.219 1.00 69.94 405 HIS A C 1
ATOM 3083 O O . HIS A 1 405 ? -2.566 -10.643 18.061 1.00 69.94 405 HIS A O 1
ATOM 3089 N N . LEU A 1 406 ? -3.037 -11.253 15.951 1.00 73.19 406 LEU A N 1
ATOM 3090 C CA . LEU A 1 406 ? -3.138 -9.890 15.423 1.00 73.19 406 LEU A CA 1
ATOM 3091 C C . LEU A 1 406 ? -4.343 -9.108 15.971 1.00 73.19 406 LEU A C 1
ATOM 3093 O O . LEU A 1 406 ? -4.274 -7.885 16.030 1.00 73.19 406 LEU A O 1
ATOM 3097 N N . GLU A 1 407 ? -5.408 -9.778 16.428 1.00 72.44 407 GLU A N 1
ATOM 3098 C CA . GLU A 1 407 ? -6.597 -9.114 17.001 1.00 72.44 407 GLU A CA 1
ATOM 3099 C C . GLU A 1 407 ? -6.297 -8.377 18.319 1.00 72.44 407 GLU A C 1
ATOM 3101 O O . GLU A 1 407 ? -6.942 -7.380 18.639 1.00 72.44 407 GLU A O 1
ATOM 3106 N N . LEU A 1 408 ? -5.318 -8.851 19.098 1.00 71.44 408 LEU A N 1
ATOM 3107 C CA . LEU A 1 408 ? -5.046 -8.353 20.455 1.00 71.44 408 LEU A CA 1
ATOM 3108 C C . LEU A 1 408 ? -3.675 -7.687 20.614 1.00 71.44 408 LEU A C 1
ATOM 3110 O O . LEU A 1 408 ? -3.413 -7.102 21.665 1.00 71.44 408 LEU A O 1
ATOM 3114 N N . ARG A 1 409 ? -2.812 -7.770 19.595 1.00 69.94 409 ARG A N 1
ATOM 3115 C CA . ARG A 1 409 ? -1.375 -7.455 19.671 1.00 69.94 409 ARG A CA 1
ATOM 3116 C C . ARG A 1 409 ? -1.034 -6.028 20.120 1.00 69.94 409 ARG A C 1
ATOM 3118 O O . ARG A 1 409 ? 0.051 -5.820 20.657 1.00 69.94 409 ARG A O 1
ATOM 3125 N N . ASP A 1 410 ? -1.944 -5.078 19.917 1.00 69.50 410 ASP A N 1
ATOM 3126 C CA . ASP A 1 410 ? -1.704 -3.641 20.117 1.00 69.50 410 ASP A CA 1
ATOM 3127 C C . ASP A 1 410 ? -2.564 -3.010 21.231 1.00 69.50 410 ASP A C 1
ATOM 3129 O O . ASP A 1 410 ? -2.506 -1.800 21.437 1.00 69.50 410 ASP A O 1
ATOM 3133 N N . LEU A 1 411 ? -3.399 -3.781 21.936 1.00 78.56 411 LEU A N 1
ATOM 3134 C CA . LEU A 1 411 ? -4.376 -3.217 22.874 1.00 78.56 411 LEU A CA 1
ATOM 3135 C C . LEU A 1 411 ? -3.882 -3.277 24.348 1.00 78.56 411 LEU A C 1
ATOM 3137 O O . LEU A 1 411 ? -3.513 -4.366 24.807 1.00 78.56 411 LEU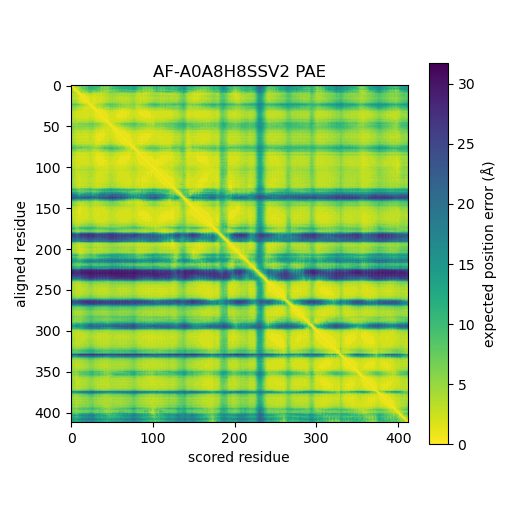 A O 1
ATOM 3141 N N . PRO A 1 412 ? -3.943 -2.168 25.126 1.00 71.50 412 PRO A N 1
ATOM 3142 C CA . PRO A 1 412 ? -3.454 -2.057 26.522 1.00 71.50 412 PRO A CA 1
ATOM 3143 C C . PRO A 1 412 ? -4.434 -2.464 27.642 1.00 71.50 412 PRO A C 1
ATOM 3145 O O . PRO A 1 412 ? -5.664 -2.382 27.410 1.00 71.50 412 PRO A O 1
#

Nearest PDB structures (foldseek):
  3j9t-assembly1_P  TM=2.326E-01  e=5.997E+00  Saccharomyces cerevisiae
  4p9u-assembly2_A  TM=1.923E-01  e=9.521E+00  Vibrio cholerae

Solvent-accessible surface area (backbone atoms only — not comparable to full-atom values): 22659 Å² total; per-residue (Å²): 118,93,63,31,69,55,60,54,53,58,67,63,63,67,62,50,55,54,17,61,73,41,57,85,89,41,90,73,24,58,39,67,7,30,52,31,28,54,49,35,54,50,31,62,71,40,28,89,83,42,60,79,42,54,77,48,41,65,60,28,52,52,49,23,55,50,30,27,50,52,34,57,53,36,39,81,75,70,46,38,86,47,40,59,48,12,39,52,53,16,45,51,39,45,24,50,50,30,37,41,66,47,39,47,70,60,16,46,55,47,42,39,53,49,46,53,51,39,47,67,36,15,42,38,58,47,62,61,99,67,58,61,69,44,48,43,96,59,95,59,80,48,62,45,72,48,40,91,44,54,45,54,44,43,31,45,43,33,48,40,51,38,48,52,51,51,37,52,51,43,24,75,73,65,78,46,87,57,75,60,76,79,90,81,51,101,78,64,56,81,82,74,50,70,42,29,32,50,48,65,65,64,70,44,37,75,34,69,67,54,48,65,71,67,52,83,63,57,34,72,70,58,70,73,53,87,70,70,72,79,80,49,101,76,58,67,82,78,81,71,42,68,64,32,48,30,53,52,22,49,52,51,23,46,53,21,50,47,34,49,77,44,69,77,76,72,36,72,79,46,48,65,54,50,55,50,40,51,52,49,44,68,72,71,55,75,64,47,63,58,67,100,58,95,75,77,72,86,61,73,31,46,55,46,52,39,21,53,32,31,38,30,44,20,49,34,31,41,37,36,50,74,48,46,70,46,32,59,78,42,83,80,12,49,67,31,52,50,28,46,51,52,44,40,53,57,46,70,68,56,88,66,64,82,53,54,51,69,64,43,41,50,36,46,32,40,47,47,39,52,52,60,68,46,70,65,60,74,68,51,52,54,49,45,57,55,37,51,56,44,39,57,56,38,36,76,80,22,55,46,66,69,51,75,63,61,32,56,73,86,70,128

Mean predicted aligned error: 7.37 Å

Sequence (412 aa):
MARRREYGLQVDEERLLTSFALPPDHPGAVHPALRNAIYLLSCRSLNSQIPALAQYEPSFVDKIRQGIADALEATHRGDNTHLFTGVILASILLARYLLIMGRTREACHQIASVARFAVSCGLHQLSSLNLGPHSPSSRAPPLLPPPTDYVALGERIHAFWAIFALDRTIVTIADLPSAFGDDGSEYVDSCEKITTQWPRPLQDYRSPDLLAQSGPSGSLADCFSGGSTRGSPNSRSVNHSICTLGMWALEIHHRAHDALRHPGSGTSTRLPLLSRSALRFLHEAPGVETYDDDLGRAGLNPTLVLAYSLIFTAQIKLALAQHGRAAYVSTDGAAAFDSAAQLVELLGRVRNVAGLDPMVGLCGMFVLGYLKRIGHGARTHELIDQLEVSVAQLRRGHVILGDGHLELRDLP

Secondary structure (DSSP, 8-state):
-TTSGGGT----HHHHHHHHHS-TTSTTSPPHHHHHHHHHHHHHHHTTT-GGGGGGHHHHHHHHHHHHHHHHHHHHTT--TTIIIIIIIHHHHHHHHHHHTT-HHHHHHHHHHHHHHHHHTTGGG--S---S----SSSSPPSSPPPSSHHHHHHHHHHHHHHHHHHHHHHHHHT---SS--TT-TTS-TTT---PBPPPPGGGGG-HHHHHHT----BGGGGT----S-S-TT-------HHHHHHHHHHHHHHHHHHHH-TTSSGGGTHHHHHHHHHHHHHHSPPTT--SS-S---S--HHHHHHHHHHHHHHHHHHHHHHGGGGGTSGGGHHHHHHHHHHHHHHHT-S--TT--HHHHHHHHHHHHHHHHH--SHHHHHHHHHHHHHHHHHHTT-GGGG-GGGGTTT--